Protein AF-A0AAJ6Z8R9-F1 (afdb_monomer_lite)

Structure (mmCIF, N/CA/C/O backbone):
data_AF-A0AAJ6Z8R9-F1
#
_entry.id   AF-A0AAJ6Z8R9-F1
#
loop_
_atom_site.group_PDB
_atom_site.id
_atom_site.type_symbol
_atom_site.label_atom_id
_atom_site.label_alt_id
_atom_site.label_comp_id
_atom_site.label_asym_id
_atom_site.label_entity_id
_atom_site.label_seq_id
_atom_site.pdbx_PDB_ins_code
_atom_site.Cartn_x
_atom_site.Cartn_y
_atom_site.Cartn_z
_atom_site.occupancy
_atom_site.B_iso_or_equiv
_atom_site.auth_seq_id
_atom_site.auth_comp_id
_atom_site.auth_asym_id
_atom_site.auth_atom_id
_atom_site.pdbx_PDB_model_num
ATOM 1 N N . MET A 1 1 ? -62.016 18.763 91.248 1.00 54.69 1 MET A N 1
ATOM 2 C CA . MET A 1 1 ? -61.556 20.171 91.193 1.00 54.69 1 MET A CA 1
ATOM 3 C C . MET A 1 1 ? -60.030 20.316 91.169 1.00 54.69 1 MET A C 1
ATOM 5 O O . MET A 1 1 ? -59.493 20.450 90.083 1.00 54.69 1 MET A O 1
ATOM 9 N N . LEU A 1 2 ? -59.286 20.245 92.288 1.00 53.84 2 LEU A N 1
ATOM 10 C CA . LEU A 1 2 ? -57.820 20.486 92.262 1.00 53.84 2 LEU A CA 1
ATOM 11 C C . LEU A 1 2 ? -57.003 19.414 91.506 1.00 53.84 2 LEU A C 1
ATOM 13 O O . LEU A 1 2 ? -56.035 19.752 90.832 1.00 53.84 2 LEU A O 1
ATOM 17 N N . LYS A 1 3 ? -57.399 18.133 91.576 1.00 57.66 3 LYS A N 1
ATOM 18 C CA . LYS A 1 3 ? -56.733 17.039 90.836 1.00 57.66 3 LYS A CA 1
ATOM 19 C C . LYS A 1 3 ? -56.992 17.080 89.324 1.00 57.66 3 LYS A C 1
ATOM 21 O O . LYS A 1 3 ? -56.084 16.783 88.558 1.00 57.66 3 LYS A O 1
ATOM 26 N N . GLU A 1 4 ? -58.192 17.475 88.904 1.00 59.22 4 GLU A N 1
ATOM 27 C CA . GLU A 1 4 ? -58.553 17.613 87.482 1.00 59.22 4 GLU A CA 1
ATOM 28 C C . GLU A 1 4 ? -57.804 18.786 86.843 1.00 59.22 4 GLU A C 1
ATOM 30 O O . GLU A 1 4 ? -57.156 18.609 85.817 1.00 59.22 4 GLU A O 1
ATOM 35 N N . CYS A 1 5 ? -57.753 19.931 87.528 1.00 58.25 5 CYS A N 1
ATOM 36 C CA . CYS A 1 5 ? -57.004 21.105 87.079 1.00 58.25 5 CYS A CA 1
ATOM 37 C C . CYS A 1 5 ? -55.489 20.819 86.963 1.00 58.25 5 CYS A C 1
ATOM 39 O O . CYS A 1 5 ? -54.837 21.248 86.014 1.00 58.25 5 CYS A O 1
ATOM 41 N N . ALA A 1 6 ? -54.924 20.017 87.879 1.00 64.69 6 ALA A N 1
ATOM 42 C CA . ALA A 1 6 ? -53.536 19.555 87.781 1.00 64.69 6 ALA A CA 1
ATOM 43 C C . ALA A 1 6 ? -53.312 18.598 86.594 1.00 64.69 6 ALA A C 1
ATOM 45 O O . ALA A 1 6 ? -52.306 18.722 85.898 1.00 64.69 6 ALA A O 1
ATOM 46 N N . SER A 1 7 ? -54.251 17.677 86.335 1.00 68.94 7 SER A N 1
ATOM 47 C CA . SER A 1 7 ? -54.166 16.752 85.196 1.00 68.94 7 SER A CA 1
ATOM 48 C C . SER A 1 7 ? -54.288 17.459 83.838 1.00 68.94 7 SER A C 1
ATOM 50 O O . SER A 1 7 ? -53.564 17.135 82.895 1.00 68.94 7 SER A O 1
ATOM 52 N N . GLU A 1 8 ? -55.133 18.486 83.745 1.00 71.75 8 GLU A N 1
ATOM 53 C CA . GLU A 1 8 ? -55.278 19.325 82.553 1.00 71.75 8 GLU A CA 1
ATOM 54 C C . GLU A 1 8 ? -54.015 20.151 82.291 1.00 71.75 8 GLU A C 1
ATOM 56 O O . GLU A 1 8 ? -53.536 20.179 81.156 1.00 71.75 8 GLU A O 1
ATOM 61 N N . LEU A 1 9 ? -53.403 20.725 83.335 1.00 71.88 9 LEU A N 1
ATOM 62 C CA . LEU A 1 9 ? -52.111 21.409 83.217 1.00 71.88 9 LEU A CA 1
ATOM 63 C C . LEU A 1 9 ? -50.997 20.464 82.730 1.00 71.88 9 LEU A C 1
ATOM 65 O O . LEU A 1 9 ? -50.181 20.844 81.887 1.00 71.88 9 LEU A O 1
ATOM 69 N N . THR A 1 10 ? -50.956 19.222 83.230 1.00 77.50 10 THR A N 1
ATOM 70 C CA . THR A 1 10 ? -49.968 18.226 82.777 1.00 77.50 10 THR A CA 1
ATOM 71 C C . THR A 1 10 ? -50.189 17.802 81.326 1.00 77.50 10 THR A C 1
ATOM 73 O O . THR A 1 10 ? -49.216 17.654 80.586 1.00 77.50 10 THR A O 1
ATOM 76 N N . ASN A 1 11 ? -51.445 17.686 80.885 1.00 81.62 11 ASN A N 1
ATOM 77 C CA . ASN A 1 11 ? -51.779 17.354 79.500 1.00 81.62 11 ASN A CA 1
ATOM 78 C C . ASN A 1 11 ? -51.424 18.500 78.543 1.00 81.62 11 ASN A C 1
ATOM 80 O O . ASN A 1 11 ? -50.829 18.253 77.497 1.00 81.62 11 ASN A O 1
ATOM 84 N N . GLN A 1 12 ? -51.701 19.753 78.916 1.00 84.12 12 GLN A N 1
ATOM 85 C CA . GLN A 1 12 ? -51.306 20.929 78.131 1.00 84.12 12 GLN A CA 1
ATOM 86 C C . GLN A 1 12 ? -49.780 21.046 77.999 1.00 84.12 12 GLN A C 1
ATOM 88 O O . GLN A 1 12 ? -49.269 21.308 76.911 1.00 84.12 12 GLN A O 1
ATOM 93 N N . SER A 1 13 ? -49.036 20.776 79.076 1.00 85.19 13 SER A N 1
ATOM 94 C CA . SER A 1 13 ? -47.568 20.721 79.045 1.00 85.19 13 SER A CA 1
ATOM 95 C C . SER A 1 13 ? -47.047 19.611 78.122 1.00 85.19 13 SER A C 1
ATOM 97 O O . SER A 1 13 ? -46.125 19.832 77.336 1.00 85.19 13 SER A O 1
ATOM 99 N N . MET A 1 14 ? -47.664 18.425 78.159 1.00 88.88 14 MET A N 1
ATOM 100 C CA . MET A 1 14 ? -47.288 17.305 77.292 1.00 88.88 14 MET A CA 1
ATOM 101 C C . MET A 1 14 ? -47.572 17.596 75.812 1.00 88.88 14 MET A C 1
ATOM 103 O O . MET A 1 14 ? -46.725 17.307 74.967 1.00 88.88 14 MET A O 1
ATOM 107 N N . VAL A 1 15 ? -48.712 18.217 75.496 1.00 90.50 15 VAL A N 1
ATOM 108 C CA . VAL A 1 15 ? -49.035 18.679 74.136 1.00 90.50 15 VAL A CA 1
ATOM 109 C C . VAL A 1 15 ? -47.997 19.696 73.659 1.00 90.50 15 VAL A C 1
ATOM 111 O O . VAL A 1 15 ? -47.394 19.479 72.612 1.00 90.50 15 VAL A O 1
ATOM 114 N N . ALA A 1 16 ? -47.668 20.709 74.467 1.00 93.06 16 ALA A N 1
ATOM 115 C CA . ALA A 1 16 ? -46.647 21.699 74.119 1.00 93.06 16 ALA A CA 1
ATOM 116 C C . ALA A 1 16 ? -45.255 21.071 73.898 1.00 93.06 16 ALA A C 1
ATOM 118 O O . ALA A 1 16 ? -44.496 21.488 73.021 1.00 93.06 16 ALA A O 1
ATOM 119 N N . GLN A 1 17 ? -44.881 20.041 74.665 1.00 93.31 17 GLN A N 1
ATOM 120 C CA . GLN A 1 17 ? -43.630 19.308 74.440 1.00 93.31 17 GLN A CA 1
ATOM 121 C C . GLN A 1 17 ? -43.644 18.520 73.124 1.00 93.31 17 GLN A C 1
ATOM 123 O O . GLN A 1 17 ? -42.632 18.490 72.419 1.00 93.31 17 GLN A O 1
ATOM 128 N N . LEU A 1 18 ? -44.762 17.876 72.785 1.00 93.75 18 LEU A N 1
ATOM 129 C CA . LEU A 1 18 ? -44.913 17.146 71.526 1.00 93.75 18 LEU A CA 1
ATOM 130 C C . LEU A 1 18 ? -44.916 18.094 70.322 1.00 93.75 18 LEU A C 1
ATOM 132 O O . LEU A 1 18 ? -44.229 17.807 69.343 1.00 93.75 18 LEU A O 1
ATOM 136 N N . GLU A 1 19 ? -45.587 19.240 70.424 1.00 94.38 19 GLU A N 1
ATOM 137 C CA . GLU A 1 19 ? -45.564 20.308 69.419 1.00 94.38 19 GLU A CA 1
ATOM 138 C C . GLU A 1 19 ? -44.139 20.831 69.203 1.00 94.38 19 GLU A C 1
ATOM 140 O O . GLU A 1 19 ? -43.656 20.857 68.074 1.00 94.38 19 GLU A O 1
ATOM 145 N N . ASN A 1 20 ? -43.393 21.114 70.276 1.00 95.88 20 ASN A N 1
ATOM 146 C CA . ASN A 1 20 ? -41.990 21.532 70.174 1.00 95.88 20 ASN A CA 1
ATOM 147 C C . ASN A 1 20 ? -41.087 20.464 69.527 1.00 95.88 20 ASN A C 1
ATOM 149 O O . ASN A 1 20 ? -40.167 20.783 68.761 1.00 95.88 20 ASN A O 1
ATOM 153 N N . ARG A 1 21 ? -41.324 19.177 69.817 1.00 95.94 21 ARG A N 1
ATOM 154 C CA . ARG A 1 21 ? -40.594 18.065 69.181 1.00 95.94 21 ARG A CA 1
ATOM 155 C C . ARG A 1 21 ? -40.942 17.945 67.700 1.00 95.94 21 ARG A C 1
ATOM 157 O O . ARG A 1 21 ? -40.030 17.723 66.901 1.00 95.94 21 ARG A O 1
ATOM 164 N N . LEU A 1 22 ? -42.213 18.115 67.343 1.00 96.62 22 LEU A N 1
ATOM 165 C CA . LEU A 1 22 ? -42.684 18.116 65.962 1.00 96.62 22 LEU A CA 1
ATOM 166 C C . LEU A 1 22 ? -42.071 19.279 65.177 1.00 96.62 22 LEU A C 1
ATOM 168 O O . LEU A 1 22 ? -41.475 19.046 64.129 1.00 96.62 22 LEU A O 1
ATOM 172 N N . ASP A 1 23 ? -42.101 20.491 65.724 1.00 96.88 23 ASP A N 1
ATOM 173 C CA . ASP A 1 23 ? -41.486 21.677 65.122 1.00 96.88 23 ASP A CA 1
ATOM 174 C C . ASP A 1 23 ? -39.983 21.496 64.902 1.00 96.88 23 ASP A C 1
ATOM 176 O O . ASP A 1 23 ? -39.437 21.836 63.849 1.00 96.88 23 ASP A O 1
ATOM 180 N N . THR A 1 24 ? -39.291 20.914 65.882 1.00 96.81 24 THR A N 1
ATOM 181 C CA . THR A 1 24 ? -37.861 20.609 65.760 1.00 96.81 24 THR A CA 1
ATOM 182 C C . THR A 1 24 ? -37.605 19.577 64.659 1.00 96.81 24 THR A C 1
ATOM 184 O O . THR A 1 24 ? -36.649 19.717 63.892 1.00 96.81 24 THR A O 1
ATOM 187 N N . ALA A 1 25 ? -38.451 18.548 64.552 1.00 96.75 25 ALA A N 1
ATOM 188 C CA . ALA A 1 25 ? -38.361 17.546 63.494 1.00 96.75 25 ALA A CA 1
ATOM 189 C C . ALA A 1 25 ? -38.658 18.147 62.109 1.00 96.75 25 ALA A C 1
ATOM 191 O O . ALA A 1 25 ? -37.902 17.894 61.173 1.00 96.75 25 ALA A O 1
ATOM 192 N N . MET A 1 26 ? -39.676 19.005 61.989 1.00 97.00 26 MET A N 1
ATOM 193 C CA . MET A 1 26 ? -40.010 19.734 60.761 1.00 97.00 26 MET A CA 1
ATOM 194 C C . MET A 1 26 ? -38.874 20.653 60.317 1.00 97.00 26 MET A C 1
ATOM 196 O O . MET A 1 26 ? -38.498 20.634 59.148 1.00 97.00 26 MET A O 1
ATOM 200 N N . LYS A 1 27 ? -38.257 21.407 61.235 1.00 97.75 27 LYS A N 1
ATOM 201 C CA . LYS A 1 27 ? -37.093 22.254 60.920 1.00 97.75 27 LYS A CA 1
ATOM 202 C C . LYS A 1 27 ? -35.915 21.429 60.399 1.00 97.75 27 LYS A C 1
ATOM 204 O O . LYS A 1 27 ? -35.316 21.800 59.393 1.00 97.75 27 LYS A O 1
ATOM 209 N N . LYS A 1 28 ? -35.612 20.290 61.033 1.00 97.44 28 LYS A N 1
ATOM 210 C CA . LYS A 1 28 ? -34.555 19.368 60.576 1.00 97.44 28 LYS A CA 1
ATOM 211 C C . LYS A 1 28 ? -34.869 18.762 59.210 1.00 97.44 28 LYS A C 1
ATOM 213 O O . LYS A 1 28 ? -33.981 18.688 58.367 1.00 97.44 28 LYS A O 1
ATOM 218 N N . PHE A 1 29 ? -36.117 18.358 58.983 1.00 97.75 29 PHE A N 1
ATOM 219 C CA . PHE A 1 29 ? -36.562 17.833 57.696 1.00 97.75 29 PHE A CA 1
ATOM 220 C C . PHE A 1 29 ? -36.448 18.888 56.591 1.00 97.75 29 PHE A C 1
ATOM 222 O O . PHE A 1 29 ? -35.872 18.615 55.543 1.00 97.75 29 PHE A O 1
ATOM 229 N N . ASN A 1 30 ? -36.915 20.112 56.844 1.00 97.75 30 ASN A N 1
ATOM 230 C CA . ASN A 1 30 ? -36.831 21.214 55.889 1.00 97.75 30 ASN A CA 1
ATOM 231 C C . ASN A 1 30 ? -35.375 21.596 55.582 1.00 97.75 30 ASN A C 1
ATOM 233 O O . ASN A 1 30 ? -35.051 21.832 54.420 1.00 97.75 30 ASN A O 1
ATOM 237 N N . ALA A 1 31 ? -34.490 21.594 56.585 1.00 97.69 31 ALA A N 1
ATOM 238 C CA . ALA A 1 31 ? -33.055 21.797 56.383 1.00 97.69 31 ALA A CA 1
ATOM 239 C C . ALA A 1 31 ? -32.453 20.699 55.491 1.00 97.69 31 ALA A C 1
ATOM 241 O O . ALA A 1 31 ? -31.864 21.005 54.458 1.00 97.69 31 ALA A O 1
ATOM 242 N N . ALA A 1 32 ? -32.700 19.424 55.811 1.00 97.25 32 ALA A N 1
ATOM 243 C CA . ALA A 1 32 ? -32.232 18.301 54.999 1.00 97.25 32 ALA A CA 1
ATOM 244 C C . ALA A 1 32 ? -32.797 18.326 53.566 1.00 97.25 32 ALA A C 1
ATOM 246 O O . ALA A 1 32 ? -32.105 17.948 52.622 1.00 97.25 32 ALA A O 1
ATOM 247 N N . ASN A 1 33 ? -34.038 18.783 53.380 1.00 97.81 33 ASN A N 1
ATOM 248 C CA . ASN A 1 33 ? -34.650 18.916 52.060 1.00 97.81 33 ASN A CA 1
ATOM 249 C C . ASN A 1 33 ? -34.038 20.074 51.253 1.00 97.81 33 ASN A C 1
ATOM 251 O O . ASN A 1 33 ? -33.799 19.925 50.056 1.00 97.81 33 ASN A O 1
ATOM 255 N N . SER A 1 34 ? -33.727 21.200 51.904 1.00 98.12 34 SER A N 1
ATOM 256 C CA . SER A 1 34 ? -32.978 22.307 51.296 1.00 98.12 34 SER A CA 1
ATOM 257 C C . SER A 1 34 ? -31.577 21.856 50.869 1.00 98.12 34 SER A C 1
ATOM 259 O O . SER A 1 34 ? -31.166 22.090 49.731 1.00 98.12 34 SER A O 1
ATOM 261 N N . ASP A 1 35 ? -30.873 21.123 51.732 1.00 98.06 35 ASP A N 1
ATOM 262 C CA . ASP A 1 35 ? -29.567 20.547 51.407 1.00 98.06 35 ASP A CA 1
ATOM 263 C C . ASP A 1 35 ? -29.683 19.556 50.240 1.00 98.06 35 ASP A C 1
ATOM 265 O O . ASP A 1 35 ? -28.909 19.622 49.287 1.00 98.06 35 ASP A O 1
ATOM 269 N N . ASN A 1 36 ? -30.703 18.690 50.230 1.00 97.88 36 ASN A N 1
ATOM 270 C CA . ASN A 1 36 ? -30.943 17.771 49.115 1.00 97.88 36 ASN A CA 1
ATOM 271 C C . ASN A 1 36 ? -31.182 18.516 47.794 1.00 97.88 36 ASN A C 1
ATOM 273 O O . ASN A 1 36 ? -30.641 18.122 46.761 1.00 97.88 36 ASN A O 1
ATOM 277 N N . TYR A 1 37 ? -31.954 19.604 47.826 1.00 98.25 37 TYR A N 1
ATOM 278 C CA . TYR A 1 37 ? -32.198 20.444 46.659 1.00 98.25 37 TYR A CA 1
ATOM 279 C C . TYR A 1 37 ? -30.899 21.062 46.122 1.00 98.25 37 TYR A C 1
ATOM 281 O O . TYR A 1 37 ? -30.628 20.971 44.924 1.00 98.25 37 TYR A O 1
ATOM 289 N N . THR A 1 38 ? -30.053 21.617 46.995 1.00 98.25 38 THR A N 1
ATOM 290 C CA . THR A 1 38 ? -28.759 22.184 46.571 1.00 98.25 38 THR A CA 1
ATOM 291 C C . THR A 1 38 ? -27.826 21.129 45.976 1.00 98.25 38 THR A C 1
ATOM 293 O O . THR A 1 38 ? -27.222 21.377 44.933 1.00 98.25 38 THR A O 1
ATOM 296 N N . MET A 1 39 ? -27.767 19.927 46.560 1.00 98.12 39 MET A N 1
ATOM 297 C CA . MET A 1 39 ? -26.972 18.815 46.027 1.00 98.12 39 MET A CA 1
ATOM 298 C C . MET A 1 39 ? -27.458 18.376 44.642 1.00 98.12 39 MET A C 1
ATOM 300 O O . MET A 1 39 ? -26.640 18.143 43.755 1.00 98.12 39 MET A O 1
ATOM 304 N N . ARG A 1 40 ? -28.778 18.312 44.412 1.00 98.38 40 ARG A N 1
ATOM 305 C CA . ARG A 1 40 ? -29.335 18.025 43.076 1.00 98.38 40 ARG A CA 1
ATOM 306 C C . ARG A 1 40 ? -28.910 19.074 42.055 1.00 98.38 40 ARG A C 1
ATOM 308 O O . ARG A 1 40 ? -28.483 18.722 40.962 1.00 98.38 40 ARG A O 1
ATOM 315 N N . LEU A 1 41 ? -28.953 20.346 42.437 1.00 98.38 41 LEU A N 1
ATOM 316 C CA . LEU A 1 41 ? -28.565 21.446 41.559 1.00 98.38 41 LEU A CA 1
ATOM 317 C C . LEU A 1 41 ? -27.067 21.393 41.214 1.00 98.38 41 LEU A C 1
ATOM 319 O O . LEU A 1 41 ? -26.685 21.609 40.067 1.00 98.38 41 LEU A O 1
ATOM 323 N N . GLN A 1 42 ? -26.219 21.031 42.181 1.00 98.38 42 GLN A N 1
ATOM 324 C CA . GLN A 1 42 ? -24.793 20.792 41.944 1.00 98.38 42 GLN A CA 1
ATOM 325 C C . GLN A 1 42 ? -24.557 19.604 41.006 1.00 98.38 42 GLN A C 1
ATOM 327 O O . GLN A 1 42 ? -23.734 19.707 40.097 1.00 98.38 42 GLN A O 1
ATOM 332 N N . ILE A 1 43 ? -25.287 18.498 41.186 1.00 98.38 43 ILE A N 1
ATOM 333 C CA . ILE A 1 43 ? -25.224 17.342 40.280 1.00 98.38 43 ILE A CA 1
ATOM 334 C C . ILE A 1 43 ? -25.585 17.773 38.855 1.00 98.38 43 ILE A C 1
ATOM 336 O O . ILE A 1 43 ? -24.840 17.465 37.925 1.00 98.38 43 ILE A O 1
ATOM 340 N N . ASP A 1 44 ? -26.663 18.536 38.678 1.00 98.38 44 ASP A N 1
ATOM 341 C CA . ASP A 1 44 ? -27.086 19.018 37.361 1.00 98.38 44 ASP A CA 1
ATOM 342 C C . ASP A 1 44 ? -26.037 19.933 36.712 1.00 98.38 44 ASP A C 1
ATOM 344 O O . ASP A 1 44 ? -25.748 19.790 35.519 1.00 98.38 44 ASP A O 1
ATOM 348 N N . CYS A 1 45 ? -25.416 20.834 37.480 1.00 98.38 45 CYS A N 1
ATOM 349 C CA . CYS A 1 45 ? -24.304 21.659 37.001 1.00 98.38 45 CYS A CA 1
ATOM 350 C C . CYS A 1 45 ? -23.122 20.796 36.534 1.00 98.38 45 CYS A C 1
ATOM 352 O O . CYS A 1 45 ? -22.656 20.951 35.406 1.00 98.38 45 CYS A O 1
ATOM 354 N N . LEU A 1 46 ? -22.694 19.822 37.344 1.00 98.44 46 LEU A N 1
ATOM 355 C CA . LEU A 1 46 ? -21.587 18.924 36.999 1.00 98.44 46 LEU A CA 1
ATOM 356 C C . LEU A 1 46 ? -21.890 18.063 35.764 1.00 98.44 46 LEU A C 1
ATOM 358 O O . LEU A 1 46 ? -20.997 17.788 34.958 1.00 98.44 46 LEU A O 1
ATOM 362 N N . LEU A 1 47 ? -23.143 17.639 35.583 1.00 98.31 47 LEU A N 1
ATOM 363 C CA . LEU A 1 47 ? -23.566 16.896 34.395 1.00 98.31 47 LEU A CA 1
ATOM 364 C C . LEU A 1 47 ? -23.492 17.761 33.130 1.00 98.31 47 LEU A C 1
ATOM 366 O O . LEU A 1 47 ? -23.005 17.284 32.099 1.00 98.31 47 LEU A O 1
ATOM 370 N N . ARG A 1 48 ? -23.906 19.031 33.209 1.00 98.44 48 ARG A N 1
ATOM 371 C CA . ARG A 1 48 ? -23.781 19.993 32.100 1.00 98.44 48 ARG A CA 1
ATOM 372 C C . ARG A 1 48 ? -22.322 20.273 31.762 1.00 98.44 48 ARG A C 1
ATOM 374 O O . ARG A 1 48 ? -21.956 20.203 30.588 1.00 98.44 48 ARG A O 1
ATOM 381 N N . ASP A 1 49 ? -21.480 20.489 32.768 1.00 98.25 49 ASP A N 1
ATOM 382 C CA . ASP A 1 49 ? -20.045 20.694 32.571 1.00 98.25 49 ASP A CA 1
ATOM 383 C C . ASP A 1 49 ? -19.415 19.473 31.903 1.00 98.25 49 ASP A C 1
ATOM 385 O O . ASP A 1 49 ? -18.730 19.596 30.887 1.00 98.25 49 ASP A O 1
ATOM 389 N N . ARG A 1 50 ? -19.717 18.262 32.386 1.00 98.38 50 ARG A N 1
ATOM 390 C CA . ARG A 1 50 ? -19.251 17.017 31.762 1.00 98.38 50 ARG A CA 1
ATOM 391 C C . ARG A 1 50 ? -19.694 16.910 30.302 1.00 98.38 50 ARG A C 1
ATOM 393 O O . ARG A 1 50 ? -18.914 16.462 29.457 1.00 98.38 50 ARG A O 1
ATOM 400 N N . GLN A 1 51 ? -20.928 17.291 29.981 1.00 98.38 51 GLN A N 1
ATOM 401 C CA . GLN A 1 51 ? -21.422 17.293 28.604 1.00 98.38 51 GLN A CA 1
ATOM 402 C C . GLN A 1 51 ? -20.666 18.305 27.732 1.00 98.38 51 GLN A C 1
ATOM 404 O O . GLN A 1 51 ? -20.263 17.971 26.610 1.00 98.38 51 GLN A O 1
ATOM 409 N N . PHE A 1 52 ? -20.416 19.507 28.249 1.00 98.50 52 PHE A N 1
ATOM 410 C CA . PHE A 1 52 ? -19.618 20.529 27.577 1.00 98.50 52 PHE A CA 1
ATOM 411 C C . PHE A 1 52 ? -18.180 20.050 27.326 1.00 98.50 52 PHE A C 1
ATOM 413 O O . PHE A 1 52 ? -17.710 20.072 26.184 1.00 98.50 52 PHE A O 1
ATOM 420 N N . PHE A 1 53 ? -17.515 19.513 28.354 1.00 98.56 53 PHE A N 1
ATOM 421 C CA . PHE A 1 53 ? -16.170 18.947 28.252 1.00 98.56 53 PHE A CA 1
ATOM 422 C C . PHE A 1 53 ? -16.097 17.825 27.219 1.00 98.56 53 PHE A C 1
ATOM 424 O O . PHE A 1 53 ? -15.224 17.851 26.355 1.00 98.56 53 PHE A O 1
ATOM 431 N N . ASN A 1 54 ? -17.037 16.877 27.236 1.00 98.25 54 ASN A N 1
ATOM 432 C CA . ASN A 1 54 ? -17.079 15.799 26.245 1.00 98.25 54 ASN A CA 1
ATOM 433 C C . ASN A 1 54 ? -17.254 16.328 24.816 1.00 98.25 54 ASN A C 1
ATOM 435 O O . ASN A 1 54 ? -16.660 15.798 23.875 1.00 98.25 54 ASN A O 1
ATOM 439 N N . THR A 1 55 ? -18.051 17.380 24.639 1.00 98.44 55 THR A N 1
ATOM 440 C CA . THR A 1 55 ? -18.263 18.007 23.330 1.00 98.44 55 THR A CA 1
ATOM 441 C C . THR A 1 55 ? -16.981 18.668 22.826 1.00 98.44 55 THR A C 1
ATOM 443 O O . THR A 1 55 ? -16.580 18.446 21.679 1.00 98.44 55 THR A O 1
ATOM 446 N N . MET A 1 56 ? -16.290 19.419 23.689 1.00 98.31 56 MET A N 1
ATOM 447 C CA . MET A 1 56 ? -15.005 20.036 23.356 1.00 98.31 56 MET A CA 1
ATOM 448 C C . MET A 1 56 ? -13.920 18.996 23.099 1.00 98.31 56 MET A C 1
ATOM 450 O O . MET A 1 56 ? -13.218 19.090 22.095 1.00 98.31 56 MET A O 1
ATOM 454 N N . TRP A 1 57 ? -13.841 17.958 23.928 1.00 98.44 57 TRP A N 1
ATOM 455 C CA . TRP A 1 57 ? -12.915 16.845 23.746 1.00 98.44 57 TRP A CA 1
ATOM 456 C C . TRP A 1 57 ? -13.094 16.180 22.380 1.00 98.44 57 TRP A C 1
ATOM 458 O O . TRP A 1 57 ? -12.142 16.072 21.611 1.00 98.44 57 TRP A O 1
ATOM 468 N N . ARG A 1 58 ? -14.333 15.823 22.010 1.00 98.44 58 ARG A N 1
ATOM 469 C CA . ARG A 1 58 ? -14.640 15.257 20.684 1.00 98.44 58 ARG A CA 1
ATOM 470 C C . ARG A 1 58 ? -14.273 16.209 19.546 1.00 98.44 58 ARG A C 1
ATOM 472 O O . ARG A 1 58 ? -13.850 15.758 18.483 1.00 98.44 58 ARG A O 1
ATOM 479 N N . LYS A 1 59 ? -14.445 17.522 19.726 1.00 98.50 59 LYS A N 1
ATOM 480 C CA . LYS A 1 59 ? -14.039 18.524 18.728 1.00 98.50 59 LYS A CA 1
ATOM 481 C C . LYS A 1 59 ? -12.518 18.561 18.564 1.00 98.50 59 LYS A C 1
ATOM 483 O O . LYS A 1 59 ? -12.049 18.542 17.429 1.00 98.50 59 LYS A O 1
ATOM 488 N N . GLN A 1 60 ? -11.760 18.568 19.659 1.00 98.25 60 GLN A N 1
ATOM 489 C CA . GLN A 1 60 ? -10.297 18.565 19.586 1.00 98.25 60 GLN A CA 1
ATOM 490 C C . GLN A 1 60 ? -9.754 17.251 19.031 1.00 98.25 60 GLN A C 1
ATOM 492 O O . GLN A 1 60 ? -8.872 17.281 18.179 1.00 98.25 60 GLN A O 1
ATOM 497 N N . LEU A 1 61 ? -10.340 16.114 19.411 1.00 98.31 61 LEU A N 1
ATOM 498 C CA . LEU A 1 61 ? -9.974 14.816 18.852 1.00 98.31 61 LEU A CA 1
ATOM 499 C C . LEU A 1 61 ? -10.171 14.786 17.331 1.00 98.31 61 LEU A C 1
ATOM 501 O O . LEU A 1 61 ? -9.281 14.355 16.607 1.00 98.31 61 LEU A O 1
ATOM 505 N N . ARG A 1 62 ? -11.294 15.316 16.824 1.00 98.50 62 ARG A N 1
ATOM 506 C CA . ARG A 1 62 ? -11.525 15.433 15.374 1.00 98.50 62 ARG A CA 1
ATOM 507 C C . ARG A 1 62 ? -10.483 16.312 14.681 1.00 98.50 62 ARG A C 1
ATOM 509 O O . ARG A 1 62 ? -9.994 15.929 13.625 1.00 98.50 62 ARG A O 1
ATOM 516 N N . ARG A 1 63 ? -10.115 17.455 15.271 1.00 98.38 63 ARG A N 1
ATOM 517 C CA . ARG A 1 63 ? -9.065 18.334 14.718 1.00 98.38 63 ARG A CA 1
ATOM 518 C C . ARG A 1 63 ? -7.704 17.645 14.686 1.00 98.38 63 ARG A C 1
ATOM 520 O O . ARG A 1 63 ? -7.003 17.760 13.690 1.00 98.38 63 ARG A O 1
ATOM 527 N N . LEU A 1 64 ? -7.359 16.909 15.741 1.00 98.38 64 LEU A N 1
ATOM 528 C CA . LEU A 1 64 ? -6.118 16.142 15.804 1.00 98.38 64 LEU A CA 1
ATOM 529 C C . LEU A 1 64 ? -6.076 15.061 14.717 1.00 98.38 64 LEU A C 1
ATOM 531 O O . LEU A 1 64 ? -5.080 14.941 14.011 1.00 98.38 64 LEU A O 1
ATOM 535 N N . MET A 1 65 ? -7.168 14.313 14.547 1.00 98.19 65 MET A N 1
ATOM 536 C CA . MET A 1 65 ? -7.265 13.281 13.512 1.00 98.19 65 MET A CA 1
ATOM 537 C C . MET A 1 65 ? -7.184 13.871 12.099 1.00 98.19 65 MET A C 1
ATOM 539 O O . MET A 1 65 ? -6.482 13.316 11.260 1.00 98.19 65 MET A O 1
ATOM 543 N N . ALA A 1 66 ? -7.833 15.013 11.849 1.00 98.19 66 ALA A N 1
ATOM 544 C CA . ALA A 1 66 ? -7.731 15.718 10.571 1.00 98.19 66 ALA A CA 1
ATOM 545 C C . ALA A 1 66 ? -6.298 16.205 10.290 1.00 98.19 66 ALA A C 1
ATOM 547 O O . ALA A 1 66 ? -5.787 15.995 9.196 1.00 98.19 66 ALA A O 1
ATOM 548 N N . GLY A 1 67 ? -5.621 16.785 11.289 1.00 98.31 67 GLY A N 1
ATOM 549 C CA . GLY A 1 67 ? -4.221 17.201 11.155 1.00 98.31 67 GLY A CA 1
ATOM 550 C C . GLY A 1 67 ? -3.273 16.024 10.906 1.00 98.31 67 GLY A C 1
ATOM 551 O O . GLY A 1 67 ? -2.368 16.127 10.087 1.00 98.31 67 GLY A O 1
ATOM 552 N N . LYS A 1 68 ? -3.512 14.872 11.550 1.00 98.31 68 LYS A N 1
ATOM 553 C CA . LYS A 1 68 ? -2.754 13.642 11.279 1.00 98.31 68 LYS A CA 1
ATOM 554 C C . LYS A 1 68 ? -2.954 13.156 9.841 1.00 98.31 68 LYS A C 1
ATOM 556 O O . LYS A 1 68 ? -1.982 12.754 9.217 1.00 98.31 68 LYS A O 1
ATOM 561 N N . ALA A 1 69 ? -4.185 13.190 9.328 1.00 98.19 69 ALA A N 1
ATOM 562 C CA . ALA A 1 69 ? -4.472 12.796 7.950 1.00 98.19 69 ALA A CA 1
ATOM 563 C C . ALA A 1 69 ? -3.741 13.698 6.942 1.00 98.19 69 ALA A C 1
ATOM 565 O O . ALA A 1 69 ? -3.068 13.188 6.057 1.00 98.19 69 ALA A O 1
ATOM 566 N N . GLN A 1 70 ? -3.779 15.019 7.146 1.00 98.31 70 GLN A N 1
ATOM 567 C CA . GLN A 1 70 ? -3.040 15.979 6.315 1.00 98.31 70 GLN A CA 1
ATOM 568 C C . GLN A 1 70 ? -1.525 15.755 6.372 1.00 98.31 70 GLN A C 1
ATOM 570 O O . GLN A 1 70 ? -0.843 15.856 5.359 1.00 98.31 70 GLN A O 1
ATOM 575 N N . LEU A 1 71 ? -0.984 15.440 7.552 1.00 98.12 71 LEU A N 1
ATOM 576 C CA . LEU A 1 71 ? 0.439 15.146 7.698 1.00 98.12 71 LEU A CA 1
ATOM 577 C C . LEU A 1 71 ? 0.840 13.872 6.944 1.00 98.12 71 LEU A C 1
ATOM 579 O O . LEU A 1 71 ? 1.897 13.856 6.324 1.00 98.12 71 LEU A O 1
ATOM 583 N N . LEU A 1 72 ? 0.007 12.828 6.972 1.00 98.31 72 LEU A N 1
ATOM 584 C CA . LEU A 1 72 ? 0.247 11.608 6.195 1.00 98.31 72 LEU A CA 1
ATOM 585 C C . LEU A 1 72 ? 0.206 11.885 4.689 1.00 98.31 72 LEU A C 1
ATOM 587 O O . LEU A 1 72 ? 1.126 11.486 3.986 1.00 98.31 72 LEU A O 1
ATOM 591 N N . GLU A 1 73 ? -0.785 12.641 4.222 1.00 98.44 73 GLU A N 1
ATOM 592 C CA . GLU A 1 73 ? -0.896 13.036 2.815 1.00 98.44 73 GLU A CA 1
ATOM 593 C C . GLU A 1 73 ? 0.334 13.835 2.344 1.00 98.44 73 GLU A C 1
ATOM 595 O O . GLU A 1 73 ? 0.890 13.563 1.283 1.00 98.44 73 GLU A O 1
ATOM 600 N N . LEU A 1 74 ? 0.824 14.781 3.154 1.00 98.56 74 LEU A N 1
ATOM 601 C CA . LEU A 1 74 ? 2.045 15.533 2.844 1.00 98.56 74 LEU A CA 1
ATOM 602 C C . LEU A 1 74 ? 3.288 14.639 2.784 1.00 98.56 74 LEU A C 1
ATOM 604 O O . LEU A 1 74 ? 4.171 14.872 1.960 1.00 98.56 74 LEU A O 1
ATOM 608 N N . VAL A 1 75 ? 3.375 13.629 3.652 1.00 98.12 75 VAL A N 1
ATOM 609 C CA . VAL A 1 75 ? 4.477 12.660 3.628 1.00 98.12 75 VAL A CA 1
ATOM 610 C C . VAL A 1 75 ? 4.412 11.807 2.363 1.00 98.12 75 VAL A C 1
ATOM 612 O O . VAL A 1 75 ? 5.435 11.641 1.707 1.00 98.12 75 VAL A O 1
ATOM 615 N N . GLU A 1 76 ? 3.232 11.324 1.976 1.00 98.25 76 GLU A N 1
ATOM 616 C CA . GLU A 1 76 ? 3.036 10.572 0.730 1.00 98.25 76 GLU A CA 1
ATOM 617 C C . GLU A 1 76 ? 3.423 11.410 -0.498 1.00 98.25 76 GLU A C 1
ATOM 619 O O . GLU A 1 76 ? 4.175 10.946 -1.355 1.00 98.25 76 GLU A O 1
ATOM 624 N N . GLN A 1 77 ? 3.003 12.678 -0.545 1.00 98.38 77 GLN A N 1
ATOM 625 C CA . GLN A 1 77 ? 3.400 13.611 -1.605 1.00 98.38 77 GLN A CA 1
ATOM 626 C C . GLN A 1 77 ? 4.918 13.846 -1.631 1.00 98.38 77 GLN A C 1
ATOM 628 O O . GLN A 1 77 ? 5.519 13.881 -2.706 1.00 98.38 77 GLN A O 1
ATOM 633 N N . ALA A 1 78 ? 5.553 13.994 -0.465 1.00 97.69 78 ALA A N 1
ATOM 634 C CA . ALA A 1 78 ? 6.998 14.182 -0.368 1.00 97.69 78 ALA A CA 1
ATOM 635 C C . ALA A 1 78 ? 7.775 12.944 -0.839 1.00 97.69 78 ALA A C 1
ATOM 637 O O . ALA A 1 78 ? 8.771 13.095 -1.547 1.00 97.69 78 ALA A O 1
ATOM 638 N N . ILE A 1 79 ? 7.310 11.739 -0.489 1.00 98.31 79 ILE A N 1
ATOM 639 C CA . ILE A 1 79 ? 7.892 10.473 -0.956 1.00 98.31 79 ILE A CA 1
ATOM 640 C C . ILE A 1 79 ? 7.774 10.381 -2.480 1.00 98.31 79 ILE A C 1
ATOM 642 O O . ILE A 1 79 ? 8.795 10.230 -3.148 1.00 98.31 79 ILE A O 1
ATOM 646 N N . GLY A 1 80 ? 6.581 10.596 -3.045 1.00 98.19 80 GLY A N 1
ATOM 647 C CA . GLY A 1 80 ? 6.385 10.542 -4.499 1.00 98.19 80 GLY A CA 1
ATOM 648 C C . GLY A 1 80 ? 7.224 11.575 -5.264 1.00 98.19 80 GLY A C 1
ATOM 649 O O . GLY A 1 80 ? 7.788 11.279 -6.318 1.00 98.19 80 GLY A O 1
ATOM 650 N N . ALA A 1 81 ? 7.387 12.787 -4.721 1.00 98.25 81 ALA A N 1
ATOM 651 C CA . ALA A 1 81 ? 8.274 13.794 -5.307 1.00 98.25 81 ALA A CA 1
ATOM 652 C C . ALA A 1 81 ? 9.756 13.377 -5.252 1.00 98.25 81 ALA A C 1
ATOM 654 O O . ALA A 1 81 ? 10.521 13.666 -6.179 1.00 98.25 81 ALA A O 1
ATOM 655 N N . HIS A 1 82 ? 10.171 12.702 -4.177 1.00 98.31 82 HIS A N 1
ATOM 656 C CA . HIS A 1 82 ? 11.522 12.170 -4.033 1.00 98.31 82 HIS A CA 1
ATOM 657 C C . HIS A 1 82 ? 11.811 11.050 -5.035 1.00 98.31 82 HIS A C 1
ATOM 659 O O . HIS A 1 82 ? 12.840 11.117 -5.709 1.00 98.31 82 HIS A O 1
ATOM 665 N N . GLU A 1 83 ? 10.899 10.092 -5.184 1.00 98.38 83 GLU A N 1
ATOM 666 C CA . GLU A 1 83 ? 11.009 8.993 -6.151 1.00 98.38 83 GLU A CA 1
ATOM 667 C C . GLU A 1 83 ? 11.117 9.532 -7.586 1.00 98.38 83 GLU A C 1
ATOM 669 O O . GLU A 1 83 ? 12.067 9.219 -8.305 1.00 98.38 83 GLU A O 1
ATOM 674 N N . LEU A 1 84 ? 10.242 10.469 -7.975 1.00 98.31 84 LEU A N 1
ATOM 675 C CA . LEU A 1 84 ? 10.283 11.094 -9.302 1.00 98.31 84 LEU A CA 1
ATOM 676 C C . LEU A 1 84 ? 11.609 11.827 -9.571 1.00 98.31 84 LEU A C 1
ATOM 678 O O . LEU A 1 84 ? 12.142 11.815 -10.692 1.00 98.31 84 LEU A O 1
ATOM 682 N N . ARG A 1 85 ? 12.155 12.498 -8.549 1.00 98.50 85 ARG A N 1
ATOM 683 C CA . ARG A 1 85 ? 13.462 13.157 -8.637 1.00 98.50 85 ARG A CA 1
ATOM 684 C C . ARG A 1 85 ? 14.569 12.127 -8.842 1.00 98.50 85 ARG A C 1
ATOM 686 O O . ARG A 1 85 ? 15.432 12.348 -9.688 1.00 98.50 85 ARG A O 1
ATOM 693 N N . GLU A 1 86 ? 14.551 11.027 -8.098 1.00 98.25 86 GLU A N 1
ATOM 694 C CA . GLU A 1 86 ? 15.545 9.954 -8.200 1.00 98.25 86 GLU A CA 1
ATOM 695 C C . GLU A 1 86 ? 15.528 9.289 -9.575 1.00 98.25 86 GLU A C 1
ATOM 697 O O . GLU A 1 86 ? 16.581 9.184 -10.207 1.00 98.25 86 GLU A O 1
ATOM 702 N N . GLU A 1 87 ? 14.349 8.971 -10.108 1.00 97.88 87 GLU A N 1
ATOM 703 C CA . GLU A 1 87 ? 14.192 8.460 -11.474 1.00 97.88 87 GLU A CA 1
ATOM 704 C C . GLU A 1 87 ? 14.735 9.436 -12.525 1.00 97.88 87 GLU A C 1
ATOM 706 O O . GLU A 1 87 ? 15.406 9.054 -13.488 1.00 97.88 87 GLU A O 1
ATOM 711 N N . SER A 1 88 ? 14.456 10.729 -12.358 1.00 97.50 88 SER A N 1
ATOM 712 C CA . SER A 1 88 ? 14.926 11.770 -13.275 1.00 97.50 88 SER A CA 1
ATOM 713 C C . SER A 1 88 ? 16.444 11.941 -13.209 1.00 97.50 88 SER A C 1
ATOM 715 O O . SER A 1 88 ? 17.097 12.060 -14.248 1.00 97.50 88 SER A O 1
ATOM 717 N N . CYS A 1 89 ? 17.026 11.884 -12.009 1.00 98.19 89 CYS A N 1
ATOM 718 C CA . CYS A 1 89 ? 18.471 11.860 -11.819 1.00 98.19 89 CYS A CA 1
ATOM 719 C C . CYS A 1 89 ? 19.098 10.618 -12.464 1.00 98.19 89 CYS A C 1
ATOM 721 O O . CYS A 1 89 ? 20.078 10.759 -13.193 1.00 98.19 89 CYS A O 1
ATOM 723 N N . ALA A 1 90 ? 18.526 9.429 -12.262 1.00 98.06 90 ALA A N 1
ATOM 724 C CA . ALA A 1 90 ? 19.009 8.186 -12.860 1.00 98.06 90 ALA A CA 1
ATOM 725 C C . ALA A 1 90 ? 18.993 8.249 -14.397 1.00 98.06 90 ALA A C 1
ATOM 727 O O . ALA A 1 90 ? 20.005 7.961 -15.038 1.00 98.06 90 ALA A O 1
ATOM 728 N N . ARG A 1 91 ? 17.891 8.728 -14.996 1.00 98.31 91 ARG A N 1
ATOM 729 C CA . ARG A 1 91 ? 17.791 8.957 -16.450 1.00 98.31 91 ARG A CA 1
ATOM 730 C C . ARG A 1 91 ? 18.858 9.926 -16.953 1.00 98.31 91 ARG A C 1
ATOM 732 O O . ARG A 1 91 ? 19.514 9.665 -17.959 1.00 98.31 91 ARG A O 1
ATOM 739 N N . LEU A 1 92 ? 19.064 11.033 -16.244 1.00 98.31 92 LEU A N 1
ATOM 740 C CA . LEU A 1 92 ? 20.069 12.029 -16.602 1.00 98.31 92 LEU A CA 1
ATOM 741 C C . LEU A 1 92 ? 21.497 11.472 -16.495 1.00 98.31 92 LEU A C 1
ATOM 743 O O . LEU A 1 92 ? 22.332 11.768 -17.351 1.00 98.31 92 LEU A O 1
ATOM 747 N N . HIS A 1 93 ? 21.782 10.644 -15.488 1.00 98.19 93 HIS A N 1
ATOM 748 C CA . HIS A 1 93 ? 23.060 9.943 -15.368 1.00 98.19 93 HIS A CA 1
ATOM 749 C C . HIS A 1 93 ? 23.290 8.970 -16.530 1.00 98.19 93 HIS A C 1
ATOM 751 O O . HIS A 1 93 ? 24.340 9.046 -17.167 1.00 98.19 93 HIS A O 1
ATOM 757 N N . ALA A 1 94 ? 22.296 8.151 -16.879 1.00 97.94 94 ALA A N 1
ATOM 758 C CA . ALA A 1 94 ? 22.384 7.235 -18.016 1.00 97.94 94 ALA A CA 1
ATOM 759 C C . ALA A 1 94 ? 22.648 7.977 -19.340 1.00 97.94 94 ALA A C 1
ATOM 761 O O . ALA A 1 94 ? 23.534 7.592 -20.102 1.00 97.94 94 ALA A O 1
ATOM 762 N N . LEU A 1 95 ? 21.948 9.090 -19.590 1.00 98.31 95 LEU A N 1
ATOM 763 C CA . LEU A 1 95 ? 22.173 9.919 -20.780 1.00 98.31 95 LEU A CA 1
ATOM 764 C C . LEU A 1 95 ? 23.584 10.522 -20.813 1.00 98.31 95 LEU A C 1
ATOM 766 O O . LEU A 1 95 ? 24.224 10.542 -21.865 1.00 98.31 95 LEU A O 1
ATOM 770 N N . ARG A 1 96 ? 24.100 10.988 -19.668 1.00 98.44 96 ARG A N 1
ATOM 771 C CA . ARG A 1 96 ? 25.478 11.496 -19.569 1.00 98.44 96 ARG A CA 1
ATOM 772 C C . ARG A 1 96 ? 26.507 10.412 -19.875 1.00 98.44 96 ARG A C 1
ATOM 774 O O . ARG A 1 96 ? 27.469 10.679 -20.594 1.00 98.44 96 ARG A O 1
ATOM 781 N N . GLU A 1 97 ? 26.315 9.204 -19.357 1.00 98.19 97 GLU A N 1
ATOM 782 C CA . GLU A 1 97 ? 27.203 8.073 -19.629 1.00 98.19 97 GLU A CA 1
ATOM 783 C C . GLU A 1 97 ? 27.165 7.660 -21.099 1.00 98.19 97 GLU A C 1
ATOM 785 O O . GLU A 1 97 ? 28.220 7.490 -21.711 1.00 98.19 97 GLU A O 1
ATOM 790 N N . GLN A 1 98 ? 25.973 7.571 -21.692 1.00 98.38 98 GLN A N 1
ATOM 791 C CA . GLN A 1 98 ? 25.809 7.288 -23.117 1.00 98.38 98 GLN A CA 1
ATOM 792 C C . GLN A 1 98 ? 26.500 8.347 -23.981 1.00 98.38 98 GLN A C 1
ATOM 794 O O . GLN A 1 98 ? 27.263 7.991 -24.879 1.00 98.38 98 GLN A O 1
ATOM 799 N N . ALA A 1 99 ? 26.317 9.635 -23.678 1.00 98.25 99 ALA A N 1
ATOM 800 C CA . ALA A 1 99 ? 26.985 10.721 -24.392 1.00 98.25 99 ALA A CA 1
ATOM 801 C C . ALA A 1 99 ? 28.517 10.627 -24.269 1.00 98.25 99 ALA A C 1
ATOM 803 O O . ALA A 1 99 ? 29.234 10.765 -25.261 1.00 98.25 99 ALA A O 1
ATOM 804 N N . ALA A 1 100 ? 29.039 10.320 -23.076 1.00 98.25 100 ALA A N 1
ATOM 805 C CA . ALA A 1 100 ? 30.472 10.123 -22.868 1.00 98.25 100 ALA A CA 1
ATOM 806 C C . ALA A 1 100 ? 31.015 8.911 -23.648 1.00 98.25 100 ALA A C 1
ATOM 808 O O . ALA A 1 100 ? 32.108 8.975 -24.216 1.00 98.25 100 ALA A O 1
ATOM 809 N N . GLN A 1 101 ? 30.263 7.809 -23.709 1.00 98.25 101 GLN A N 1
ATOM 810 C CA . GLN A 1 101 ? 30.622 6.629 -24.499 1.00 98.25 101 GLN A CA 1
ATOM 811 C C . GLN A 1 101 ? 30.609 6.927 -26.003 1.00 98.25 101 GLN A C 1
ATOM 813 O O . GLN A 1 101 ? 31.562 6.571 -26.695 1.00 98.25 101 GLN A O 1
ATOM 818 N N . GLN A 1 102 ? 29.571 7.600 -26.504 1.00 98.06 102 GLN A N 1
ATOM 819 C CA . GLN A 1 102 ? 29.472 8.021 -27.904 1.00 98.06 102 GLN A CA 1
ATOM 820 C C . GLN A 1 102 ? 30.625 8.950 -28.285 1.00 98.06 102 GLN A C 1
ATOM 822 O O . GLN A 1 102 ? 31.269 8.731 -29.305 1.00 98.06 102 GLN A O 1
ATOM 827 N N . TYR A 1 103 ? 30.959 9.918 -27.428 1.00 98.12 103 TYR A N 1
ATOM 828 C CA . TYR A 1 103 ? 32.102 10.799 -27.645 1.00 98.12 103 TYR A CA 1
ATOM 829 C C . TYR A 1 103 ? 33.419 10.017 -27.748 1.00 98.12 103 TYR A C 1
ATOM 831 O O . TYR A 1 103 ? 34.204 10.237 -28.668 1.00 98.12 103 TYR A O 1
ATOM 839 N N . ARG A 1 104 ? 33.649 9.045 -26.852 1.00 98.25 104 ARG A N 1
ATOM 840 C CA . ARG A 1 104 ? 34.835 8.172 -26.913 1.00 98.25 104 ARG A CA 1
ATOM 841 C C . ARG A 1 104 ? 34.886 7.366 -28.212 1.00 98.25 104 ARG A C 1
ATOM 843 O O . ARG A 1 104 ? 35.951 7.308 -28.821 1.00 98.25 104 ARG A O 1
ATOM 850 N N . LYS A 1 105 ? 33.763 6.775 -28.639 1.00 97.88 105 LYS A N 1
ATOM 851 C CA . LYS A 1 105 ? 33.660 6.032 -29.908 1.00 97.88 105 LYS A CA 1
ATOM 852 C C . LYS A 1 105 ? 33.980 6.932 -31.100 1.00 97.88 105 LYS A C 1
ATOM 854 O O . LYS A 1 105 ? 34.893 6.621 -31.855 1.00 97.88 105 LYS A O 1
ATOM 859 N N . HIS A 1 106 ? 33.350 8.102 -31.171 1.00 98.12 106 HIS A N 1
ATOM 860 C CA . HIS A 1 106 ? 33.603 9.094 -32.212 1.00 98.12 106 HIS A CA 1
ATOM 861 C C . HIS A 1 106 ? 35.081 9.521 -32.262 1.00 98.12 106 HIS A C 1
ATOM 863 O O . HIS A 1 106 ? 35.682 9.580 -33.330 1.00 98.12 106 HIS A O 1
ATOM 869 N N . CYS A 1 107 ? 35.727 9.761 -31.114 1.00 98.00 107 CYS A N 1
ATOM 870 C CA . CYS A 1 107 ? 37.160 10.069 -31.085 1.00 98.00 107 CYS A CA 1
ATOM 871 C C . CYS A 1 107 ? 38.036 8.927 -31.626 1.00 98.00 107 CYS A C 1
ATOM 873 O O . CYS A 1 107 ? 39.062 9.201 -32.247 1.00 98.00 107 CYS A O 1
ATOM 875 N N . LEU A 1 108 ? 37.679 7.665 -31.367 1.00 97.81 108 LEU A N 1
ATOM 876 C CA . LEU A 1 108 ? 38.406 6.511 -31.903 1.00 97.81 108 LEU A CA 1
ATOM 877 C C . LEU A 1 108 ? 38.210 6.383 -33.416 1.00 97.81 108 LEU A C 1
ATOM 879 O O . LEU A 1 108 ? 39.193 6.204 -34.129 1.00 97.81 108 LEU A O 1
ATOM 883 N N . GLU A 1 109 ? 36.979 6.548 -33.897 1.00 97.69 109 GLU A N 1
ATOM 884 C CA . GLU A 1 109 ? 36.642 6.538 -35.324 1.00 97.69 109 GLU A CA 1
ATOM 885 C C . GLU A 1 109 ? 37.405 7.631 -36.080 1.00 97.69 109 GLU A C 1
ATOM 887 O O . GLU A 1 109 ? 38.086 7.344 -37.061 1.00 97.69 109 GLU A O 1
ATOM 892 N N . VAL A 1 110 ? 37.397 8.870 -35.574 1.00 97.88 110 VAL A N 1
ATOM 893 C CA . VAL A 1 110 ? 38.147 9.985 -36.172 1.00 97.88 110 VAL A CA 1
ATOM 894 C C . VAL A 1 110 ? 39.648 9.695 -36.215 1.00 97.88 110 VAL A C 1
ATOM 896 O O . VAL A 1 110 ? 40.290 9.961 -37.229 1.00 97.88 110 VAL A O 1
ATOM 899 N N . ARG A 1 111 ? 40.225 9.128 -35.147 1.00 97.88 111 ARG A N 1
ATOM 900 C CA . ARG A 1 111 ? 41.652 8.756 -35.125 1.00 97.88 111 ARG A CA 1
ATOM 901 C C . ARG A 1 111 ? 41.979 7.677 -36.153 1.00 97.88 111 ARG A C 1
ATOM 903 O O . ARG A 1 111 ? 43.035 7.741 -36.776 1.00 97.88 111 ARG A O 1
ATOM 910 N N . GLU A 1 112 ? 41.107 6.692 -36.327 1.00 97.06 112 GLU A N 1
ATOM 911 C CA . GLU A 1 112 ? 41.319 5.626 -37.304 1.00 97.06 112 GLU A CA 1
ATOM 912 C C . GLU A 1 112 ? 41.203 6.150 -38.739 1.00 97.06 112 GLU A C 1
ATOM 914 O O . GLU A 1 112 ? 42.078 5.887 -39.563 1.00 97.06 112 GLU A O 1
ATOM 919 N N . LEU A 1 113 ? 40.210 7.000 -39.0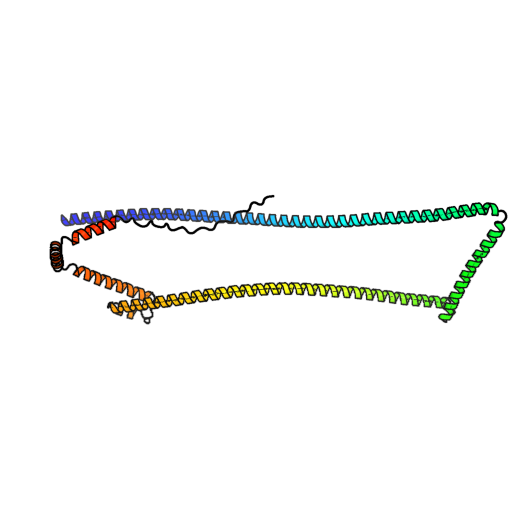13 1.00 97.12 113 LEU A N 1
ATOM 920 C CA . LEU A 1 113 ? 40.084 7.694 -40.297 1.00 97.12 113 LEU A CA 1
ATOM 921 C C . LEU A 1 113 ? 41.306 8.577 -40.592 1.00 97.12 113 LEU A C 1
ATOM 923 O O . LEU A 1 113 ? 41.804 8.585 -41.716 1.00 97.12 113 LEU A O 1
ATOM 927 N N . GLN A 1 114 ? 41.842 9.274 -39.586 1.00 96.75 114 GLN A N 1
ATOM 928 C CA . GLN A 1 114 ? 43.082 10.044 -39.726 1.00 96.75 114 GLN A CA 1
ATOM 929 C C . GLN A 1 114 ? 44.277 9.151 -40.078 1.00 96.75 114 GLN A C 1
ATOM 931 O O . GLN A 1 114 ? 45.040 9.492 -40.979 1.00 96.75 114 GLN A O 1
ATOM 936 N N . ARG A 1 115 ? 44.430 7.985 -39.435 1.00 97.25 115 ARG A N 1
ATOM 937 C CA . ARG A 1 115 ? 45.496 7.024 -39.774 1.00 97.25 115 ARG A CA 1
ATOM 938 C C . ARG A 1 115 ? 45.368 6.499 -41.200 1.00 97.25 115 ARG A C 1
ATOM 940 O O . ARG A 1 115 ? 46.376 6.413 -41.902 1.00 97.25 115 ARG A O 1
ATOM 947 N N . GLN A 1 116 ? 44.152 6.167 -41.630 1.00 96.69 116 GLN A N 1
ATOM 948 C CA . GLN A 1 116 ? 43.878 5.721 -42.997 1.00 96.69 116 GLN A CA 1
ATOM 949 C C . GLN A 1 116 ? 44.227 6.812 -44.015 1.00 96.69 116 GLN A C 1
ATOM 951 O O . GLN A 1 116 ? 44.907 6.530 -45.002 1.00 96.69 116 GLN A O 1
ATOM 956 N N . LEU A 1 117 ? 43.847 8.062 -43.734 1.00 96.44 117 LEU A N 1
ATOM 957 C CA . LEU A 1 117 ? 44.182 9.213 -44.569 1.00 96.44 117 LEU A CA 1
ATOM 958 C C . LEU A 1 117 ? 45.695 9.464 -44.623 1.00 96.44 117 LEU A C 1
ATOM 960 O O . LEU A 1 117 ? 46.259 9.676 -45.693 1.00 96.44 117 LEU A O 1
ATOM 964 N N . GLU A 1 118 ? 46.392 9.412 -43.488 1.00 96.62 118 GLU A N 1
ATOM 965 C CA . GLU A 1 118 ? 47.850 9.539 -43.472 1.00 96.62 118 GLU A CA 1
ATOM 966 C C . GLU A 1 118 ? 48.525 8.435 -44.286 1.00 96.62 118 GLU A C 1
ATOM 968 O O . GLU A 1 118 ? 49.497 8.698 -44.995 1.00 96.62 118 GLU A O 1
ATOM 973 N N . HIS A 1 119 ? 48.032 7.199 -44.183 1.00 96.31 119 HIS A N 1
ATOM 974 C CA . HIS A 1 119 ? 48.541 6.084 -44.967 1.00 96.31 119 HIS A CA 1
ATOM 975 C C . HIS A 1 119 ? 48.330 6.318 -46.468 1.00 96.31 119 HIS A C 1
ATOM 977 O O . HIS A 1 119 ? 49.282 6.169 -47.238 1.00 96.31 119 HIS A O 1
ATOM 983 N N . SER A 1 120 ? 47.135 6.753 -46.888 1.00 94.44 120 SER A N 1
ATOM 984 C CA . SER A 1 120 ? 46.851 7.051 -48.296 1.00 94.44 120 SER A CA 1
ATOM 985 C C . SER A 1 120 ? 47.692 8.214 -48.823 1.00 94.44 120 SER A C 1
ATOM 987 O O . SER A 1 120 ? 48.222 8.123 -49.926 1.00 94.44 120 SER A O 1
ATOM 989 N N . VAL A 1 121 ? 47.893 9.271 -48.028 1.00 95.00 121 VAL A N 1
ATOM 990 C CA . VAL A 1 121 ? 48.744 10.416 -48.394 1.00 95.00 121 VAL A CA 1
ATOM 991 C C . VAL A 1 121 ? 50.211 10.000 -48.508 1.00 95.00 121 VAL A C 1
ATOM 993 O O . VAL A 1 121 ? 50.873 10.349 -49.484 1.00 95.00 121 VAL A O 1
ATOM 996 N N . LYS A 1 122 ? 50.736 9.218 -47.555 1.00 93.75 122 LYS A N 1
ATOM 997 C CA . LYS A 1 122 ? 52.109 8.680 -47.619 1.00 93.75 122 LYS A CA 1
ATOM 998 C C . LYS A 1 122 ? 52.291 7.786 -48.847 1.00 93.75 122 LYS A C 1
ATOM 1000 O O . LYS A 1 122 ? 53.316 7.878 -49.522 1.00 93.75 122 LYS A O 1
ATOM 1005 N N . LEU A 1 123 ? 51.295 6.958 -49.169 1.00 91.62 123 LEU A N 1
ATOM 1006 C CA . LEU A 1 123 ? 51.294 6.126 -50.371 1.00 91.62 123 LEU A CA 1
ATOM 1007 C C . LEU A 1 123 ? 51.279 6.979 -51.646 1.00 91.62 123 LEU A C 1
ATOM 1009 O O . LEU A 1 123 ? 52.076 6.731 -52.549 1.00 91.62 123 LEU A O 1
ATOM 1013 N N . GLU A 1 124 ? 50.430 8.004 -51.719 1.00 89.44 124 GLU A N 1
ATOM 1014 C CA . GLU A 1 124 ? 50.381 8.930 -52.853 1.00 89.44 124 GLU A CA 1
ATOM 1015 C C . GLU A 1 124 ? 51.720 9.656 -53.036 1.00 89.44 124 GLU A C 1
ATOM 1017 O O . GLU A 1 124 ? 52.263 9.685 -54.138 1.00 89.44 124 GLU A O 1
ATOM 1022 N N . GLN A 1 125 ? 52.306 10.181 -51.958 1.00 87.75 125 GLN A N 1
ATOM 1023 C CA . GLN A 1 125 ? 53.618 10.831 -51.984 1.00 87.75 125 GLN A CA 1
ATOM 1024 C C . GLN A 1 125 ? 54.722 9.868 -52.429 1.00 87.75 125 GLN A C 1
ATOM 1026 O O . GLN A 1 125 ? 55.564 10.231 -53.256 1.00 87.75 125 GLN A O 1
ATOM 1031 N N . PHE A 1 126 ? 54.709 8.626 -51.941 1.00 85.81 126 PHE A N 1
ATOM 1032 C CA . PHE A 1 126 ? 55.635 7.584 -52.382 1.00 85.81 126 PHE A CA 1
ATOM 1033 C C . PHE A 1 126 ? 55.484 7.303 -53.882 1.00 85.81 126 PHE A C 1
ATOM 1035 O O . PHE A 1 126 ? 56.477 7.289 -54.614 1.00 85.81 126 PHE A O 1
ATOM 1042 N N . LEU A 1 127 ? 54.248 7.145 -54.364 1.00 81.88 127 LEU A N 1
ATOM 1043 C CA . LEU A 1 127 ? 53.948 6.932 -55.779 1.00 81.88 127 LEU A CA 1
ATOM 1044 C C . LEU A 1 127 ? 54.326 8.139 -56.638 1.00 81.88 127 LEU A C 1
ATOM 1046 O O . LEU A 1 127 ? 54.836 7.944 -57.735 1.00 81.88 127 LEU A O 1
ATOM 1050 N N . ARG A 1 128 ? 54.141 9.367 -56.151 1.00 81.69 128 ARG A N 1
ATOM 1051 C CA . ARG A 1 128 ? 54.528 10.603 -56.843 1.00 81.69 128 ARG A CA 1
ATOM 1052 C C . ARG A 1 128 ? 56.046 10.735 -56.939 1.00 81.69 128 ARG A C 1
ATOM 1054 O O . ARG A 1 128 ? 56.555 11.027 -58.012 1.00 81.69 128 ARG A O 1
ATOM 1061 N N . THR A 1 129 ? 56.773 10.418 -55.869 1.00 73.81 129 THR A N 1
ATOM 1062 C CA . THR A 1 129 ? 58.248 10.469 -55.814 1.00 73.81 129 THR A CA 1
ATOM 1063 C C . THR A 1 129 ? 58.901 9.349 -56.638 1.00 73.81 129 THR A C 1
ATOM 1065 O O . THR A 1 129 ? 59.930 9.549 -57.276 1.00 73.81 129 THR A O 1
ATOM 1068 N N . LYS A 1 130 ? 58.295 8.154 -56.684 1.00 68.69 130 LYS A N 1
ATOM 1069 C CA . LYS A 1 130 ? 58.697 7.076 -57.612 1.00 68.69 130 LYS A CA 1
ATOM 1070 C C . LYS A 1 130 ? 58.196 7.317 -59.041 1.00 68.69 130 LYS A C 1
ATOM 1072 O O . LYS A 1 130 ? 58.769 6.786 -59.992 1.00 68.69 130 LYS A O 1
ATOM 1077 N N . GLY A 1 131 ? 57.123 8.087 -59.187 1.00 57.47 131 GLY A N 1
ATOM 1078 C CA . GLY A 1 131 ? 56.468 8.442 -60.440 1.00 57.47 131 GLY A CA 1
ATOM 1079 C C . GLY A 1 131 ? 57.210 9.527 -61.210 1.00 57.47 131 GLY A C 1
ATOM 1080 O O . GLY A 1 131 ? 57.301 9.421 -62.426 1.00 57.47 131 GLY A O 1
ATOM 1081 N N . THR A 1 132 ? 57.832 10.496 -60.532 1.00 52.81 132 THR A N 1
ATOM 1082 C CA . THR A 1 132 ? 58.629 11.562 -61.164 1.00 52.81 132 THR A CA 1
ATOM 1083 C C . THR A 1 132 ? 59.841 11.033 -61.935 1.00 52.81 132 THR A C 1
ATOM 1085 O O . THR A 1 132 ? 60.127 11.528 -63.018 1.00 52.81 132 THR A O 1
ATOM 1088 N N . VAL A 1 133 ? 60.488 9.959 -61.466 1.00 48.66 133 VAL A N 1
ATOM 1089 C CA . VAL A 1 133 ? 61.573 9.259 -62.197 1.00 48.66 133 VAL A CA 1
ATOM 1090 C C . VAL A 1 133 ? 61.040 8.397 -63.356 1.00 48.66 133 VAL A C 1
ATOM 1092 O O . VAL A 1 133 ? 61.785 7.991 -64.242 1.00 48.66 133 VAL A O 1
ATOM 1095 N N . ARG A 1 134 ? 59.733 8.116 -63.385 1.00 47.44 134 ARG A N 1
ATOM 1096 C CA . ARG A 1 134 ? 59.072 7.288 -64.404 1.00 47.44 134 ARG A CA 1
ATOM 1097 C C . ARG A 1 134 ? 58.243 8.091 -65.404 1.00 47.44 134 ARG A C 1
ATOM 1099 O O . ARG A 1 134 ? 57.633 7.459 -66.254 1.00 47.44 134 ARG A O 1
ATOM 1106 N N . LEU A 1 135 ? 58.203 9.425 -65.336 1.00 48.75 135 LEU A N 1
ATOM 1107 C CA . LEU A 1 135 ? 57.376 10.249 -66.232 1.00 48.75 135 LEU A CA 1
ATOM 1108 C C . LEU A 1 135 ? 57.771 10.117 -67.714 1.00 48.75 135 LEU A C 1
ATOM 1110 O O . LEU A 1 135 ? 56.897 10.203 -68.561 1.00 48.75 135 LEU A O 1
ATOM 1114 N N . THR A 1 136 ? 59.019 9.768 -68.045 1.00 55.09 136 THR A N 1
ATOM 1115 C CA . THR A 1 136 ? 59.415 9.431 -69.431 1.00 55.09 136 THR A CA 1
ATOM 1116 C C . THR A 1 136 ? 58.947 8.039 -69.891 1.00 55.09 136 THR A C 1
ATOM 1118 O O . THR A 1 136 ? 59.045 7.715 -71.068 1.00 55.09 136 THR A O 1
ATOM 1121 N N . ALA A 1 137 ? 58.411 7.213 -68.984 1.00 54.00 137 ALA A N 1
ATOM 1122 C CA . ALA A 1 137 ? 57.922 5.851 -69.235 1.00 54.00 137 ALA A CA 1
ATOM 1123 C C . ALA A 1 137 ? 56.476 5.611 -68.728 1.00 54.00 137 ALA A C 1
ATOM 1125 O O . ALA A 1 137 ? 56.013 4.467 -68.686 1.00 54.00 137 ALA A O 1
ATOM 1126 N N . ALA A 1 138 ? 55.775 6.657 -68.271 1.00 55.19 138 ALA A N 1
ATOM 1127 C CA . ALA A 1 138 ? 54.459 6.572 -67.630 1.00 55.19 138 ALA A CA 1
ATOM 1128 C C . ALA A 1 138 ? 53.299 6.655 -68.630 1.00 55.19 138 ALA A C 1
ATOM 1130 O O . ALA A 1 138 ? 52.260 6.045 -68.374 1.00 55.19 138 ALA A O 1
ATOM 1131 N N . ASP A 1 139 ? 53.496 7.302 -69.779 1.00 55.34 139 ASP A N 1
ATOM 1132 C CA . ASP A 1 139 ? 52.458 7.416 -70.809 1.00 55.34 139 ASP A CA 1
ATOM 1133 C C . ASP A 1 139 ? 52.116 6.043 -71.416 1.00 55.34 139 ASP A C 1
ATOM 1135 O O . ASP A 1 139 ? 50.945 5.697 -71.543 1.00 55.34 139 ASP A O 1
ATOM 1139 N N . ALA A 1 140 ? 53.112 5.164 -71.589 1.00 58.25 140 ALA A N 1
ATOM 1140 C CA . ALA A 1 140 ? 52.902 3.777 -72.026 1.00 58.25 140 ALA A CA 1
ATOM 1141 C C . ALA A 1 140 ? 52.239 2.870 -70.958 1.00 58.25 140 ALA A C 1
ATOM 1143 O O . ALA A 1 140 ? 51.606 1.866 -71.277 1.00 58.25 140 ALA A O 1
ATOM 1144 N N . ARG A 1 141 ? 52.362 3.198 -69.661 1.00 58.03 141 ARG A N 1
ATOM 1145 C CA . ARG A 1 141 ? 51.771 2.409 -68.554 1.00 58.03 141 ARG A CA 1
ATOM 1146 C C . ARG A 1 141 ? 50.362 2.866 -68.179 1.00 58.03 141 ARG A C 1
ATOM 1148 O O . ARG A 1 141 ? 49.609 2.083 -67.599 1.00 58.03 141 ARG A O 1
ATOM 1155 N N . ALA A 1 142 ? 50.000 4.112 -68.478 1.00 62.06 142 ALA A N 1
ATOM 1156 C CA . ALA A 1 142 ? 48.643 4.615 -68.294 1.00 62.06 142 ALA A CA 1
ATOM 1157 C C . ALA A 1 142 ? 47.646 3.878 -69.206 1.00 62.06 142 ALA A C 1
ATOM 1159 O O . ALA A 1 142 ? 46.545 3.551 -68.760 1.00 62.06 142 ALA A O 1
ATOM 1160 N N . GLU A 1 143 ? 48.062 3.535 -70.428 1.00 58.94 143 GLU A N 1
ATOM 1161 C CA . GLU A 1 143 ? 47.281 2.729 -71.376 1.00 58.94 143 GLU A CA 1
ATOM 1162 C C . GLU A 1 143 ? 47.151 1.267 -70.921 1.00 58.94 143 GLU A C 1
ATOM 1164 O O . GLU A 1 143 ? 46.032 0.759 -70.834 1.00 58.94 143 GLU A O 1
ATOM 1169 N N . ALA A 1 144 ? 48.240 0.636 -70.465 1.00 61.06 144 ALA A N 1
ATOM 1170 C CA . ALA A 1 144 ? 48.201 -0.721 -69.900 1.00 61.06 144 ALA A CA 1
ATOM 1171 C C . ALA A 1 144 ? 47.316 -0.831 -68.636 1.00 61.06 144 ALA A C 1
ATOM 1173 O O . ALA A 1 144 ? 46.661 -1.842 -68.406 1.00 61.06 144 ALA A O 1
ATOM 1174 N N . ARG A 1 145 ? 47.226 0.225 -67.811 1.00 65.31 145 ARG A N 1
ATOM 1175 C CA . ARG A 1 145 ? 46.316 0.271 -66.645 1.00 65.31 145 ARG A CA 1
ATOM 1176 C C . ARG A 1 145 ? 44.850 0.476 -67.015 1.00 65.31 145 ARG A C 1
ATOM 1178 O O . ARG A 1 145 ? 43.981 0.177 -66.197 1.00 65.31 145 ARG A O 1
ATOM 1185 N N . ARG A 1 146 ? 44.553 1.059 -68.179 1.00 65.25 146 ARG A N 1
ATOM 1186 C CA . ARG A 1 146 ? 43.180 1.105 -68.707 1.00 65.25 146 ARG A CA 1
ATOM 1187 C C . ARG A 1 146 ? 42.788 -0.270 -69.244 1.00 65.25 146 ARG A C 1
ATOM 1189 O O . ARG A 1 146 ? 41.707 -0.738 -68.915 1.00 65.25 146 ARG A O 1
ATOM 1196 N N . GLN A 1 147 ? 43.704 -0.942 -69.944 1.00 63.66 147 GLN A N 1
ATOM 1197 C CA . GLN A 1 147 ? 43.519 -2.316 -70.422 1.00 63.66 147 GLN A CA 1
ATOM 1198 C C . GLN A 1 147 ? 43.322 -3.300 -69.261 1.00 63.66 147 GLN A C 1
ATOM 1200 O O . GLN A 1 147 ? 42.325 -4.003 -69.244 1.00 63.66 147 GLN A O 1
ATOM 1205 N N . HIS A 1 148 ? 44.152 -3.253 -68.215 1.00 70.00 148 HIS A N 1
ATOM 1206 C CA . HIS A 1 148 ? 43.999 -4.150 -67.063 1.00 70.00 148 HIS A CA 1
ATOM 1207 C C . HIS A 1 148 ? 42.703 -3.926 -66.261 1.00 70.00 148 HIS A C 1
ATOM 1209 O O . HIS A 1 148 ? 42.107 -4.868 -65.748 1.00 70.00 148 HIS A O 1
ATOM 1215 N N . ARG A 1 149 ? 42.226 -2.678 -66.162 1.00 72.88 149 ARG A N 1
ATOM 1216 C CA . ARG A 1 149 ? 40.906 -2.393 -65.571 1.00 72.88 149 ARG A CA 1
ATOM 1217 C C . ARG A 1 149 ? 39.780 -2.955 -66.431 1.00 72.88 149 ARG A C 1
ATOM 1219 O O . ARG A 1 149 ? 38.902 -3.619 -65.896 1.00 72.88 149 ARG A O 1
ATOM 1226 N N . SER A 1 150 ? 39.879 -2.785 -67.747 1.00 69.88 150 SER A N 1
ATOM 1227 C CA . SER A 1 150 ? 38.952 -3.398 -68.697 1.00 69.88 150 SER A CA 1
ATOM 1228 C C . SER A 1 150 ? 38.990 -4.932 -68.643 1.00 69.88 150 SER A C 1
ATOM 1230 O O . SER A 1 150 ? 37.954 -5.558 -68.818 1.00 69.88 150 SER A O 1
ATOM 1232 N N . GLU A 1 151 ? 40.145 -5.548 -68.380 1.00 74.06 151 GLU A N 1
ATOM 1233 C CA . GLU A 1 151 ? 40.291 -7.002 -68.208 1.00 74.06 151 GLU A CA 1
ATOM 1234 C C . GLU A 1 151 ? 39.663 -7.498 -66.902 1.00 74.06 151 GLU A C 1
ATOM 1236 O O . GLU A 1 151 ? 39.010 -8.536 -66.898 1.00 74.06 151 GLU A O 1
ATOM 1241 N N . LEU A 1 152 ? 39.820 -6.764 -65.795 1.00 76.69 152 LEU A N 1
ATOM 1242 C CA . LEU A 1 152 ? 39.173 -7.092 -64.519 1.00 76.69 152 LEU A CA 1
ATOM 1243 C C . LEU A 1 152 ? 37.652 -6.935 -64.603 1.00 76.69 152 LEU A C 1
ATOM 1245 O O . LEU A 1 152 ? 36.918 -7.781 -64.096 1.00 76.69 152 LEU A O 1
ATOM 1249 N N . GLU A 1 153 ? 37.179 -5.888 -65.276 1.00 76.81 153 GLU A N 1
ATOM 1250 C CA . GLU A 1 153 ? 35.759 -5.684 -65.570 1.00 76.81 153 GLU A CA 1
ATOM 1251 C C . GLU A 1 153 ? 35.227 -6.789 -66.490 1.00 76.81 153 GLU A C 1
ATOM 1253 O O . GLU A 1 153 ? 34.167 -7.348 -66.217 1.00 76.81 153 GLU A O 1
ATOM 1258 N N . ALA A 1 154 ? 35.990 -7.188 -67.514 1.00 78.31 154 ALA A N 1
ATOM 1259 C CA . ALA A 1 154 ? 35.649 -8.320 -68.374 1.00 78.31 154 ALA A CA 1
ATOM 1260 C C . ALA A 1 154 ? 35.644 -9.652 -67.606 1.00 78.31 154 ALA A C 1
ATOM 1262 O O . ALA A 1 154 ? 34.777 -10.489 -67.834 1.00 78.31 154 ALA A O 1
ATOM 1263 N N . HIS A 1 155 ? 36.562 -9.853 -66.659 1.00 79.31 155 HIS A N 1
ATOM 1264 C CA . HIS A 1 155 ? 36.594 -11.047 -65.818 1.00 79.31 155 HIS A CA 1
ATOM 1265 C C . HIS A 1 155 ? 35.415 -11.083 -64.837 1.00 79.31 155 HIS A C 1
ATOM 1267 O O . HIS A 1 155 ? 34.808 -12.135 -64.642 1.00 79.31 155 HIS A O 1
ATOM 1273 N N . ALA A 1 156 ? 35.063 -9.954 -64.220 1.00 83.38 156 ALA A N 1
ATOM 1274 C CA . ALA A 1 156 ? 33.874 -9.853 -63.377 1.00 83.38 156 ALA A CA 1
ATOM 1275 C C . ALA A 1 156 ? 32.602 -10.101 -64.199 1.00 83.38 156 ALA A C 1
ATOM 1277 O O . ALA A 1 156 ? 31.741 -10.871 -63.782 1.00 83.38 156 ALA A O 1
ATOM 1278 N N . TYR A 1 157 ? 32.524 -9.531 -65.402 1.00 83.38 157 TYR A N 1
ATOM 1279 C CA . TYR A 1 157 ? 31.429 -9.757 -66.338 1.00 83.38 157 TYR A CA 1
ATOM 1280 C C . TYR A 1 157 ? 31.305 -11.233 -66.736 1.00 83.38 157 TYR A C 1
ATOM 1282 O O . TYR A 1 157 ? 30.225 -11.806 -66.620 1.00 83.38 157 TYR A O 1
ATOM 1290 N N . ASN A 1 158 ? 32.413 -11.880 -67.104 1.00 85.88 158 ASN A N 1
ATOM 1291 C CA . ASN A 1 158 ? 32.436 -13.307 -67.425 1.00 85.88 158 ASN A CA 1
ATOM 1292 C C . ASN A 1 158 ? 32.052 -14.173 -66.216 1.00 85.88 158 ASN A C 1
ATOM 1294 O O . ASN A 1 158 ? 31.310 -15.136 -66.369 1.00 85.88 158 ASN A O 1
ATOM 1298 N N . ASN A 1 159 ? 32.475 -13.811 -65.002 1.00 88.12 159 ASN A N 1
ATOM 1299 C CA . ASN A 1 159 ? 32.034 -14.496 -63.785 1.00 88.12 159 ASN A CA 1
ATOM 1300 C C . ASN A 1 159 ? 30.524 -14.350 -63.559 1.00 88.12 159 ASN A C 1
ATOM 1302 O O . ASN A 1 159 ? 29.863 -15.329 -63.223 1.00 88.12 159 ASN A O 1
ATOM 1306 N N . HIS A 1 160 ? 29.965 -13.152 -63.750 1.00 86.56 160 HIS A N 1
ATOM 1307 C CA . HIS A 1 160 ? 28.524 -12.934 -63.639 1.00 86.56 160 HIS A CA 1
ATOM 1308 C C . HIS A 1 160 ? 27.745 -13.711 -64.704 1.00 86.56 160 HIS A C 1
ATOM 1310 O O . HIS A 1 160 ? 26.704 -14.276 -64.380 1.00 86.56 160 HIS A O 1
ATOM 1316 N N . LEU A 1 161 ? 28.257 -13.802 -65.936 1.00 84.94 161 LEU A N 1
ATOM 1317 C CA . LEU A 1 161 ? 27.676 -14.653 -66.975 1.00 84.94 161 LEU A CA 1
ATOM 1318 C C . LEU A 1 161 ? 27.714 -16.133 -66.586 1.00 84.94 161 LEU A C 1
ATOM 1320 O O . LEU A 1 161 ? 26.677 -16.783 -66.632 1.00 84.94 161 LEU A O 1
ATOM 1324 N N . ASN A 1 162 ? 28.852 -16.634 -66.100 1.00 88.06 162 ASN A N 1
ATOM 1325 C CA . ASN A 1 162 ? 28.981 -18.023 -65.651 1.00 88.06 162 ASN A CA 1
ATOM 1326 C C . ASN A 1 162 ? 28.006 -18.355 -64.508 1.00 88.06 162 ASN A C 1
ATOM 1328 O O . ASN A 1 162 ? 27.408 -19.426 -64.492 1.00 88.06 162 ASN A O 1
ATOM 1332 N N . ILE A 1 163 ? 27.817 -17.434 -63.555 1.00 86.31 163 ILE A N 1
ATOM 1333 C CA . ILE A 1 163 ? 26.842 -17.596 -62.466 1.00 86.31 163 ILE A CA 1
ATOM 1334 C C . ILE A 1 163 ? 25.412 -17.597 -63.019 1.00 86.31 163 ILE A C 1
ATOM 1336 O O . ILE A 1 163 ? 24.601 -18.422 -62.610 1.00 86.31 163 ILE A O 1
ATOM 1340 N N . LEU A 1 164 ? 25.092 -16.698 -63.954 1.00 83.12 164 LEU A N 1
ATOM 1341 C CA . LEU A 1 164 ? 23.772 -16.658 -64.586 1.00 83.12 164 LEU A CA 1
ATOM 1342 C C . LEU A 1 164 ? 23.480 -17.932 -65.377 1.00 83.12 164 LEU A C 1
ATOM 1344 O O . LEU A 1 164 ? 22.358 -18.425 -65.319 1.00 83.12 164 LEU A O 1
ATOM 1348 N N . ASP A 1 165 ? 24.465 -18.476 -66.082 1.00 83.12 165 ASP A N 1
ATOM 1349 C CA . ASP A 1 165 ? 24.304 -19.717 -66.833 1.00 83.12 165 ASP A CA 1
ATOM 1350 C C . ASP A 1 165 ? 24.137 -20.918 -65.893 1.00 83.12 165 ASP A C 1
ATOM 1352 O O . ASP A 1 165 ? 23.214 -21.704 -66.091 1.00 83.12 165 ASP A O 1
ATOM 1356 N N . ALA A 1 166 ? 24.884 -20.981 -64.785 1.00 84.94 166 ALA A N 1
ATOM 1357 C CA . ALA A 1 166 ? 24.663 -21.985 -63.740 1.00 84.94 166 ALA A CA 1
ATOM 1358 C C . ALA A 1 166 ? 23.252 -21.897 -63.117 1.00 84.94 166 ALA A C 1
ATOM 1360 O O . ALA A 1 166 ? 22.625 -22.917 -62.830 1.00 84.94 166 ALA A O 1
ATOM 1361 N N . ILE A 1 167 ? 22.715 -20.684 -62.932 1.00 83.31 167 ILE A N 1
ATOM 1362 C CA . ILE A 1 167 ? 21.345 -20.486 -62.433 1.00 83.31 167 ILE A CA 1
ATOM 1363 C C . ILE A 1 167 ? 20.312 -20.933 -63.478 1.00 83.31 167 ILE A C 1
ATOM 1365 O O . ILE A 1 167 ? 19.327 -21.577 -63.112 1.00 83.31 167 ILE A O 1
ATOM 1369 N N . LYS A 1 168 ? 20.516 -20.634 -64.767 1.00 82.31 168 LYS A N 1
ATOM 1370 C CA . LYS A 1 168 ? 19.631 -21.103 -65.850 1.00 82.31 168 LYS A CA 1
ATOM 1371 C C . LYS A 1 168 ? 19.632 -22.627 -65.960 1.00 82.31 168 LYS A C 1
ATOM 1373 O O . LYS A 1 168 ? 18.572 -23.219 -66.121 1.00 82.31 168 LYS A O 1
ATOM 1378 N N . GLU A 1 169 ? 20.794 -23.265 -65.830 1.00 83.06 169 GLU A N 1
ATOM 1379 C CA . GLU A 1 169 ? 20.915 -24.728 -65.816 1.00 83.06 169 GLU A CA 1
ATOM 1380 C C . GLU A 1 169 ? 20.175 -25.350 -64.627 1.00 83.06 169 GLU A C 1
ATOM 1382 O O . GLU A 1 169 ? 19.472 -26.344 -64.791 1.00 83.06 169 GLU A O 1
ATOM 1387 N N . PHE A 1 170 ? 20.283 -24.746 -63.439 1.00 81.12 170 PHE A N 1
ATOM 1388 C CA . PHE A 1 170 ? 19.608 -25.236 -62.236 1.00 81.12 170 PHE A CA 1
ATOM 1389 C C . PHE A 1 170 ? 18.085 -25.043 -62.277 1.00 81.12 170 PHE A C 1
ATOM 1391 O O . PHE A 1 170 ? 17.335 -25.895 -61.803 1.00 81.12 170 PHE A O 1
ATOM 1398 N N . THR A 1 171 ? 17.619 -23.919 -62.823 1.00 76.56 171 THR A N 1
ATOM 1399 C CA . THR A 1 171 ? 16.188 -23.570 -62.871 1.00 76.56 171 THR A CA 1
ATOM 1400 C C . THR A 1 171 ? 15.467 -24.120 -64.100 1.00 76.56 171 THR A C 1
ATOM 1402 O O . THR A 1 171 ? 14.244 -24.220 -64.083 1.00 76.56 171 THR A O 1
ATOM 1405 N N . GLY A 1 172 ? 16.199 -24.503 -65.151 1.00 78.88 172 GLY A N 1
ATOM 1406 C CA . GLY A 1 172 ? 15.645 -24.998 -66.414 1.00 78.88 172 GLY A CA 1
ATOM 1407 C C . GLY A 1 172 ? 15.027 -23.913 -67.309 1.00 78.88 172 GLY A C 1
ATOM 1408 O O . GLY A 1 172 ? 14.575 -24.220 -68.410 1.00 78.88 172 GLY A O 1
ATOM 1409 N N . GLU A 1 173 ? 15.032 -22.650 -66.873 1.00 74.81 173 GLU A N 1
ATOM 1410 C CA . GLU A 1 173 ? 14.430 -21.508 -67.568 1.00 74.81 173 GLU A CA 1
ATOM 1411 C C . GLU A 1 173 ? 15.495 -20.709 -68.339 1.00 74.81 173 GLU A C 1
ATOM 1413 O O . GLU A 1 173 ? 16.445 -20.176 -67.764 1.00 74.81 173 GLU A O 1
ATOM 1418 N N . GLN A 1 174 ? 15.338 -20.594 -69.664 1.00 73.44 174 GLN A N 1
ATOM 1419 C CA . GLN A 1 174 ? 16.310 -19.905 -70.533 1.00 73.44 174 GLN A CA 1
ATOM 1420 C C . GLN A 1 174 ? 16.033 -18.396 -70.677 1.00 73.44 174 GLN A C 1
ATOM 1422 O O . GLN A 1 174 ? 16.940 -17.623 -71.001 1.00 73.44 174 GLN A O 1
ATOM 1427 N N . GLU A 1 175 ? 14.797 -17.949 -70.412 1.00 81.31 175 GLU A N 1
ATOM 1428 C CA . GLU A 1 175 ? 14.417 -16.536 -70.495 1.00 81.31 175 GLU A CA 1
ATOM 1429 C C . GLU A 1 175 ? 14.675 -15.793 -69.174 1.00 81.31 175 GLU A C 1
ATOM 1431 O O . GLU A 1 175 ? 13.931 -15.923 -68.201 1.00 81.31 175 GLU A O 1
ATOM 1436 N N . LEU A 1 176 ? 15.684 -14.911 -69.174 1.00 78.12 176 LEU A N 1
ATOM 1437 C CA . LEU A 1 176 ? 16.075 -14.087 -68.017 1.00 78.12 176 LEU A CA 1
ATOM 1438 C C . LEU A 1 176 ? 14.900 -13.290 -67.410 1.00 78.12 176 LEU A C 1
ATOM 1440 O O . LEU A 1 176 ? 14.851 -13.066 -66.201 1.00 78.12 176 LEU A O 1
ATOM 1444 N N . CYS A 1 177 ? 13.956 -12.827 -68.235 1.00 82.25 177 CYS A N 1
ATOM 1445 C CA . CYS A 1 177 ? 12.795 -12.078 -67.750 1.00 82.25 177 CYS A CA 1
ATOM 1446 C C . CYS A 1 177 ? 11.821 -12.952 -66.952 1.00 82.25 177 CYS A C 1
ATOM 1448 O O . CYS A 1 177 ? 11.329 -12.488 -65.925 1.00 82.25 177 CYS A O 1
ATOM 1450 N N . ARG A 1 178 ? 11.591 -14.203 -67.373 1.00 82.88 178 ARG A N 1
ATOM 1451 C CA . ARG A 1 178 ? 10.737 -15.149 -66.639 1.00 82.88 178 ARG A CA 1
ATOM 1452 C C . ARG A 1 178 ? 11.398 -15.584 -65.340 1.00 82.88 178 ARG A C 1
ATOM 1454 O O . ARG A 1 178 ? 10.771 -15.496 -64.293 1.00 82.88 178 ARG A O 1
ATOM 1461 N N . LEU A 1 179 ? 12.691 -15.912 -65.395 1.00 84.19 179 LEU A N 1
ATOM 1462 C CA . LEU A 1 179 ? 13.486 -16.268 -64.219 1.00 84.19 179 LEU A CA 1
ATOM 1463 C C . LEU A 1 179 ? 13.440 -15.174 -63.143 1.00 84.19 179 LEU A C 1
ATOM 1465 O O . LEU A 1 179 ? 13.226 -15.460 -61.968 1.00 84.19 179 LEU A O 1
ATOM 1469 N N . ARG A 1 180 ? 13.589 -13.905 -63.542 1.00 85.38 180 ARG A N 1
ATOM 1470 C CA . ARG A 1 180 ? 13.497 -12.767 -62.618 1.00 85.38 180 ARG A CA 1
ATOM 1471 C C . ARG A 1 180 ? 12.111 -12.651 -61.990 1.00 85.38 180 ARG A C 1
ATOM 1473 O O . ARG A 1 180 ? 12.022 -12.469 -60.786 1.00 85.38 180 ARG A O 1
ATOM 1480 N N . GLN A 1 181 ? 11.049 -12.753 -62.790 1.00 87.62 181 GLN A N 1
ATOM 1481 C CA . GLN A 1 181 ? 9.674 -12.679 -62.287 1.00 87.62 181 GLN A CA 1
ATOM 1482 C C . GLN A 1 181 ? 9.371 -13.816 -61.311 1.00 87.62 181 GLN A C 1
ATOM 1484 O O . GLN A 1 181 ? 8.760 -13.586 -60.272 1.00 87.62 181 GLN A O 1
ATOM 1489 N N . GLU A 1 182 ? 9.821 -15.032 -61.613 1.00 85.19 182 GLU A N 1
ATOM 1490 C CA . GLU A 1 182 ? 9.589 -16.184 -60.749 1.00 85.19 182 GLU A CA 1
ATOM 1491 C C . GLU A 1 182 ? 10.415 -16.118 -59.459 1.00 85.19 182 GLU A C 1
ATOM 1493 O O . GLU A 1 182 ? 9.922 -16.508 -58.401 1.00 85.19 182 GLU A O 1
ATOM 1498 N N . PHE A 1 183 ? 11.636 -15.577 -59.529 1.00 87.94 183 PHE A N 1
ATOM 1499 C CA . PHE A 1 183 ? 12.457 -15.291 -58.356 1.00 87.94 183 PHE A CA 1
ATOM 1500 C C . PHE A 1 183 ? 11.808 -14.229 -57.468 1.00 87.94 183 PHE A C 1
ATOM 1502 O O . PHE A 1 183 ? 11.620 -14.483 -56.285 1.00 87.94 183 PHE A O 1
ATOM 1509 N N . THR A 1 184 ? 11.377 -13.096 -58.034 1.00 91.38 184 THR A N 1
ATOM 1510 C CA . THR A 1 184 ? 10.667 -12.051 -57.282 1.00 91.38 184 THR A CA 1
ATOM 1511 C C . THR A 1 184 ? 9.387 -12.594 -56.655 1.00 91.38 184 THR A C 1
ATOM 1513 O O . THR A 1 184 ? 9.159 -12.377 -55.473 1.00 91.38 184 THR A O 1
ATOM 1516 N N . ARG A 1 185 ? 8.599 -13.391 -57.389 1.00 92.50 185 ARG A N 1
ATOM 1517 C CA . ARG A 1 185 ? 7.406 -14.045 -56.834 1.00 92.50 185 ARG A CA 1
ATOM 1518 C C . ARG A 1 185 ? 7.754 -14.956 -55.651 1.00 92.50 185 ARG A C 1
ATOM 1520 O O . ARG A 1 185 ? 7.101 -14.883 -54.618 1.00 92.50 185 ARG A O 1
ATOM 1527 N N . ARG A 1 186 ? 8.781 -15.806 -55.777 1.00 90.88 186 ARG A N 1
ATOM 1528 C CA . ARG A 1 186 ? 9.208 -16.691 -54.677 1.00 90.88 186 ARG A CA 1
ATOM 1529 C C . ARG A 1 186 ? 9.808 -15.926 -53.501 1.00 90.88 186 ARG A C 1
ATOM 1531 O O . ARG A 1 186 ? 9.653 -16.364 -52.366 1.00 90.88 186 ARG A O 1
ATOM 1538 N N . GLU A 1 187 ? 10.495 -14.814 -53.745 1.00 93.62 187 GLU A N 1
ATOM 1539 C CA . GLU A 1 187 ? 10.963 -13.920 -52.684 1.00 93.62 187 GLU A CA 1
ATOM 1540 C C . GLU A 1 187 ? 9.794 -13.268 -51.951 1.00 93.62 187 GLU A C 1
ATOM 1542 O O . GLU A 1 187 ? 9.797 -13.262 -50.727 1.00 93.62 187 GLU A O 1
ATOM 1547 N N . GLU A 1 188 ? 8.779 -12.780 -52.665 1.00 93.31 188 GLU A N 1
ATOM 1548 C CA . GLU A 1 188 ? 7.565 -12.214 -52.070 1.00 93.31 188 GLU A CA 1
ATOM 1549 C C . GLU A 1 188 ? 6.799 -13.262 -51.247 1.00 93.31 188 GLU A C 1
ATOM 1551 O O . GLU A 1 188 ? 6.405 -12.986 -50.114 1.00 93.31 188 GLU A O 1
ATOM 1556 N N . GLU A 1 189 ? 6.648 -14.485 -51.770 1.00 95.50 189 GLU A N 1
ATOM 1557 C CA . GLU A 1 189 ? 6.047 -15.616 -51.051 1.00 95.50 189 GLU A CA 1
ATOM 1558 C C . GLU A 1 189 ? 6.850 -15.971 -49.788 1.00 95.50 189 GLU A C 1
ATOM 1560 O O . GLU A 1 189 ? 6.279 -16.093 -48.703 1.00 95.50 189 GLU A O 1
ATOM 1565 N N . ASN A 1 190 ? 8.179 -16.081 -49.890 1.00 95.19 190 ASN A N 1
ATOM 1566 C CA . ASN A 1 190 ? 9.041 -16.341 -48.734 1.00 95.19 190 ASN A CA 1
ATOM 1567 C C . ASN A 1 190 ? 9.012 -15.199 -47.719 1.00 95.19 190 ASN A C 1
ATOM 1569 O O . ASN A 1 190 ? 9.028 -15.452 -46.517 1.00 95.19 190 ASN A O 1
ATOM 1573 N N . TYR A 1 191 ? 8.957 -13.952 -48.179 1.00 96.06 191 TYR A N 1
ATOM 1574 C CA . TYR A 1 191 ? 8.866 -12.786 -47.312 1.00 96.06 191 TYR A CA 1
ATOM 1575 C C . TYR A 1 191 ? 7.535 -12.767 -46.553 1.00 96.06 191 TYR A C 1
ATOM 1577 O O . TYR A 1 191 ? 7.519 -12.545 -45.343 1.00 96.06 191 TYR A O 1
ATOM 1585 N N . ALA A 1 192 ? 6.426 -13.085 -47.227 1.00 96.62 192 ALA A N 1
ATOM 1586 C CA . ALA A 1 192 ? 5.120 -13.232 -46.592 1.00 96.62 192 ALA A CA 1
ATOM 1587 C C . ALA A 1 192 ? 5.113 -14.368 -45.554 1.00 96.62 192 ALA A C 1
ATOM 1589 O O . ALA A 1 192 ? 4.635 -14.171 -44.437 1.00 96.62 192 ALA A O 1
ATOM 1590 N N . LEU A 1 193 ? 5.695 -15.528 -45.881 1.00 96.06 193 LEU A N 1
ATOM 1591 C CA . LEU A 1 193 ? 5.827 -16.648 -44.942 1.00 96.06 193 LEU A CA 1
ATOM 1592 C C . LEU A 1 193 ? 6.704 -16.290 -43.738 1.00 96.06 193 LEU A C 1
ATOM 1594 O O . LEU A 1 193 ? 6.357 -16.626 -42.609 1.00 96.06 193 LEU A O 1
ATOM 1598 N N . PHE A 1 194 ? 7.816 -15.588 -43.957 1.00 96.50 194 PHE A N 1
ATOM 1599 C CA . PHE A 1 194 ? 8.695 -15.136 -42.882 1.00 96.50 194 PHE A CA 1
ATOM 1600 C C . PHE A 1 194 ? 7.974 -14.175 -41.934 1.00 96.50 194 PHE A C 1
ATOM 1602 O O . PHE A 1 194 ? 8.051 -14.339 -40.717 1.00 96.50 194 PHE A O 1
ATOM 1609 N N . ASN A 1 195 ? 7.218 -13.218 -42.475 1.00 96.38 195 ASN A N 1
ATOM 1610 C CA . ASN A 1 195 ? 6.411 -12.309 -41.664 1.00 96.38 195 ASN A CA 1
ATOM 1611 C C . ASN A 1 195 ? 5.343 -13.063 -40.867 1.00 96.38 195 ASN A C 1
ATOM 1613 O O . ASN A 1 195 ? 5.225 -12.834 -39.669 1.00 96.38 195 ASN A O 1
ATOM 1617 N N . TYR A 1 196 ? 4.648 -14.019 -41.487 1.00 97.69 196 TYR A N 1
ATOM 1618 C CA . TYR A 1 196 ? 3.659 -14.846 -40.795 1.00 97.69 1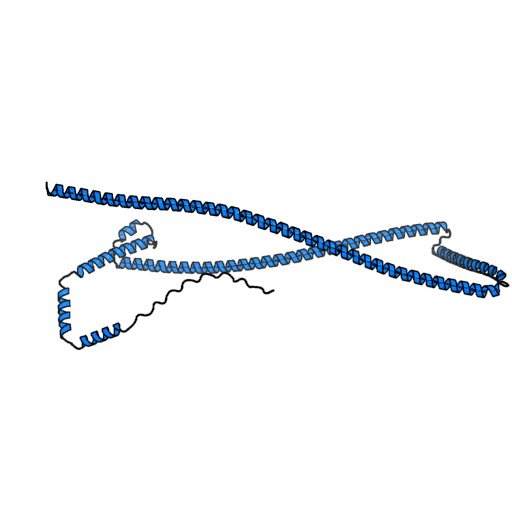96 TYR A CA 1
ATOM 1619 C C . TYR A 1 196 ? 4.272 -15.657 -39.643 1.00 97.69 196 TYR A C 1
ATOM 1621 O O . TYR A 1 196 ? 3.716 -15.709 -38.548 1.00 97.69 196 TYR A O 1
ATOM 1629 N N . VAL A 1 197 ? 5.450 -16.255 -39.850 1.00 97.75 197 VAL A N 1
ATOM 1630 C CA . VAL A 1 197 ? 6.173 -16.971 -38.787 1.00 97.75 197 VAL A CA 1
ATOM 1631 C C . VAL A 1 197 ? 6.569 -16.025 -37.652 1.00 97.75 197 VAL A C 1
ATOM 1633 O O . VAL A 1 197 ? 6.459 -16.401 -36.486 1.00 97.75 197 VAL A O 1
ATOM 1636 N N . ASN A 1 198 ? 6.991 -14.799 -37.964 1.00 96.62 198 ASN A N 1
ATOM 1637 C CA . ASN A 1 198 ? 7.332 -13.805 -36.947 1.00 96.62 198 ASN A CA 1
ATOM 1638 C C . ASN A 1 198 ? 6.105 -13.334 -36.157 1.00 96.62 198 ASN A C 1
ATOM 1640 O O . ASN A 1 198 ? 6.198 -13.186 -34.941 1.00 96.62 198 ASN A O 1
ATOM 1644 N N . GLU A 1 199 ? 4.966 -13.130 -36.820 1.00 96.56 199 GLU A N 1
ATOM 1645 C CA . GLU A 1 199 ? 3.696 -12.789 -36.169 1.00 96.56 199 GLU A CA 1
ATOM 1646 C C . GLU A 1 199 ? 3.241 -13.914 -35.237 1.00 96.56 199 GLU A C 1
ATOM 1648 O O . GLU A 1 199 ? 2.996 -13.666 -34.058 1.00 96.56 199 GLU A O 1
ATOM 1653 N N . LEU A 1 200 ? 3.244 -15.165 -35.709 1.00 97.12 200 LEU A N 1
ATOM 1654 C CA . LEU A 1 200 ? 2.950 -16.329 -34.870 1.00 97.12 200 LEU A CA 1
ATOM 1655 C C . LEU A 1 200 ? 3.913 -16.453 -33.688 1.00 97.12 200 LEU A C 1
ATOM 1657 O O . LEU A 1 200 ? 3.502 -16.814 -32.586 1.00 97.12 200 LEU A O 1
ATOM 1661 N N . HIS A 1 201 ? 5.201 -16.172 -33.895 1.00 97.12 201 HIS A N 1
ATOM 1662 C CA . HIS A 1 201 ? 6.174 -16.194 -32.811 1.00 97.12 201 HIS A CA 1
ATOM 1663 C C . HIS A 1 201 ? 5.875 -15.105 -31.775 1.00 97.12 201 HIS A C 1
ATOM 1665 O O . HIS A 1 201 ? 5.898 -15.389 -30.579 1.00 97.12 201 HIS A O 1
ATOM 1671 N N . ALA A 1 202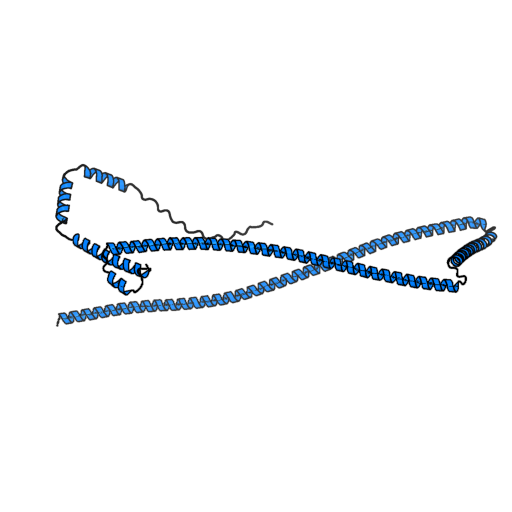 ? 5.529 -13.893 -32.219 1.00 96.75 202 ALA A N 1
ATOM 1672 C CA . ALA A 1 202 ? 5.120 -12.805 -31.339 1.00 96.75 202 ALA A CA 1
ATOM 1673 C C . ALA A 1 202 ? 3.855 -13.170 -30.539 1.00 96.75 202 ALA A C 1
ATOM 1675 O O . ALA A 1 202 ? 3.834 -13.007 -29.318 1.00 96.75 202 ALA A O 1
ATOM 1676 N N . GLU A 1 203 ? 2.837 -13.742 -31.187 1.00 97.50 203 GLU A N 1
ATOM 1677 C CA . GLU A 1 203 ? 1.626 -14.234 -30.519 1.00 97.50 203 GLU A CA 1
ATOM 1678 C C . GLU A 1 203 ? 1.937 -15.330 -29.496 1.00 97.50 203 GLU A C 1
ATOM 1680 O O . GLU A 1 203 ? 1.427 -15.298 -28.376 1.00 97.50 203 GLU A O 1
ATOM 1685 N N . LEU A 1 204 ? 2.817 -16.273 -29.839 1.00 97.00 204 LEU A N 1
ATOM 1686 C CA . LEU A 1 204 ? 3.231 -17.345 -28.939 1.00 97.00 204 LEU A CA 1
ATOM 1687 C C . LEU A 1 204 ? 3.971 -16.793 -27.718 1.00 97.00 204 LEU A C 1
ATOM 1689 O O . LEU A 1 204 ? 3.697 -17.232 -26.601 1.00 97.00 204 LEU A O 1
ATOM 1693 N N . THR A 1 205 ? 4.861 -15.813 -27.903 1.00 95.88 205 THR A N 1
ATOM 1694 C CA . THR A 1 205 ? 5.533 -15.139 -26.781 1.00 95.88 205 THR A CA 1
ATOM 1695 C C . THR A 1 205 ? 4.545 -14.379 -25.899 1.00 95.88 205 THR A C 1
ATOM 1697 O O . THR A 1 205 ? 4.576 -14.545 -24.684 1.00 95.88 205 THR A O 1
ATOM 1700 N N . ALA A 1 206 ? 3.594 -13.647 -26.488 1.00 96.69 206 ALA A N 1
ATOM 1701 C CA . ALA A 1 206 ? 2.568 -12.930 -25.735 1.00 96.69 206 ALA A CA 1
ATOM 1702 C C . ALA A 1 206 ? 1.661 -13.884 -24.939 1.00 96.69 206 ALA A C 1
ATOM 1704 O O . ALA A 1 206 ? 1.305 -13.606 -23.792 1.00 96.69 206 ALA A O 1
ATOM 1705 N N . LEU A 1 207 ? 1.306 -15.033 -25.522 1.00 96.75 207 LEU A N 1
ATOM 1706 C CA . LEU A 1 207 ? 0.516 -16.048 -24.836 1.00 96.75 207 LEU A CA 1
ATOM 1707 C C . LEU A 1 207 ? 1.313 -16.718 -23.711 1.00 96.75 207 LEU A C 1
ATOM 1709 O O . LEU A 1 207 ? 0.769 -16.924 -22.629 1.00 96.75 207 LEU A O 1
ATOM 1713 N N . ALA A 1 208 ? 2.593 -17.025 -23.934 1.00 96.50 208 ALA A N 1
ATOM 1714 C CA . ALA A 1 208 ? 3.474 -17.565 -22.902 1.00 96.50 208 ALA A CA 1
ATOM 1715 C C . ALA A 1 208 ? 3.620 -16.591 -21.721 1.00 96.50 208 ALA A C 1
ATOM 1717 O O . ALA A 1 208 ? 3.496 -17.005 -20.568 1.00 96.50 208 ALA A O 1
ATOM 1718 N N . ASP A 1 209 ? 3.786 -15.297 -21.997 1.00 96.50 209 ASP A N 1
ATOM 1719 C CA . ASP A 1 209 ? 3.824 -14.253 -20.972 1.00 96.50 209 ASP A CA 1
ATOM 1720 C C . ASP A 1 209 ? 2.499 -14.165 -20.207 1.00 96.50 209 ASP A C 1
ATOM 1722 O O . ASP A 1 209 ? 2.501 -14.075 -18.980 1.00 96.50 209 ASP A O 1
ATOM 1726 N N . SER A 1 210 ? 1.360 -14.260 -20.899 1.00 97.44 210 SER A N 1
ATOM 1727 C CA . SER A 1 210 ? 0.043 -14.284 -20.253 1.00 97.44 210 SER A CA 1
ATOM 1728 C C . SER A 1 210 ? -0.138 -15.509 -19.351 1.00 97.44 210 SER A C 1
ATOM 1730 O O . SER A 1 210 ? -0.648 -15.381 -18.238 1.00 97.44 210 SER A O 1
ATOM 1732 N N . VAL A 1 211 ? 0.319 -16.687 -19.783 1.00 96.38 211 VAL A N 1
ATOM 1733 C CA . VAL A 1 211 ? 0.302 -17.906 -18.961 1.00 96.38 211 VAL A CA 1
ATOM 1734 C C . VAL A 1 211 ? 1.180 -17.739 -17.722 1.00 96.38 211 VAL A C 1
ATOM 1736 O O . VAL A 1 211 ? 0.750 -18.103 -16.629 1.00 96.38 211 VAL A O 1
ATOM 1739 N N . ASN A 1 212 ? 2.370 -17.153 -17.861 1.00 96.00 212 ASN A N 1
ATOM 1740 C CA . ASN A 1 212 ? 3.253 -16.882 -16.726 1.00 96.00 212 ASN A CA 1
ATOM 1741 C C . ASN A 1 212 ? 2.606 -15.907 -15.733 1.00 96.00 212 ASN A C 1
ATOM 1743 O O . ASN A 1 212 ? 2.533 -16.216 -14.550 1.00 96.00 212 ASN A O 1
ATOM 1747 N N . GLN A 1 213 ? 2.021 -14.808 -16.217 1.00 95.88 213 GLN A N 1
ATOM 1748 C CA . GLN A 1 213 ? 1.292 -13.853 -15.373 1.00 95.88 213 GLN A CA 1
ATOM 1749 C C . GLN A 1 213 ? 0.116 -14.501 -14.629 1.00 95.88 213 GLN A C 1
ATOM 1751 O O . GLN A 1 213 ? -0.134 -14.190 -13.465 1.00 95.88 213 GLN A O 1
ATOM 1756 N N . LEU A 1 214 ? -0.619 -15.404 -15.284 1.00 95.75 214 LEU A N 1
ATOM 1757 C CA . LEU A 1 214 ? -1.704 -16.145 -14.641 1.00 95.75 214 LEU A CA 1
ATOM 1758 C C . LEU A 1 214 ? -1.180 -17.118 -13.582 1.00 95.75 214 LEU A C 1
ATOM 1760 O O . LEU A 1 214 ? -1.797 -17.235 -12.525 1.00 95.75 214 LEU A O 1
ATOM 1764 N N . ASN A 1 215 ? -0.059 -17.794 -13.833 1.00 96.62 215 ASN A N 1
ATOM 1765 C CA . ASN A 1 215 ? 0.570 -18.669 -12.844 1.00 96.62 215 ASN A CA 1
ATOM 1766 C C . ASN A 1 215 ? 1.052 -17.878 -11.622 1.00 96.62 215 ASN A C 1
ATOM 1768 O O . ASN A 1 215 ? 0.746 -18.277 -10.500 1.00 96.62 215 ASN A O 1
ATOM 1772 N N . ASP A 1 216 ? 1.691 -16.726 -11.832 1.00 95.81 216 ASP A N 1
ATOM 1773 C CA . ASP A 1 216 ? 2.112 -15.831 -10.750 1.00 95.81 216 ASP A CA 1
ATOM 1774 C C . ASP A 1 216 ? 0.902 -15.369 -9.920 1.00 95.81 216 ASP A C 1
ATOM 1776 O O . ASP A 1 216 ? 0.905 -15.450 -8.692 1.00 95.81 216 ASP A O 1
ATOM 1780 N N . ALA A 1 217 ? -0.194 -14.975 -10.581 1.00 96.19 217 ALA A N 1
ATOM 1781 C CA . ALA A 1 217 ? -1.432 -14.592 -9.903 1.00 96.19 217 ALA A CA 1
ATOM 1782 C C . ALA A 1 217 ? -2.066 -15.754 -9.115 1.00 96.19 217 ALA A C 1
ATOM 1784 O O . ALA A 1 217 ? -2.616 -15.548 -8.029 1.00 96.19 217 ALA A O 1
ATOM 1785 N N . ILE A 1 218 ? -2.000 -16.981 -9.642 1.00 95.56 218 ILE A N 1
ATOM 1786 C CA . ILE A 1 218 ? -2.469 -18.182 -8.943 1.00 95.56 218 ILE A CA 1
ATOM 1787 C C . ILE A 1 218 ? -1.630 -18.425 -7.686 1.00 95.56 218 ILE A C 1
ATOM 1789 O O . ILE A 1 218 ? -2.194 -18.723 -6.632 1.00 95.56 218 ILE A O 1
ATOM 1793 N N . ASP A 1 219 ? -0.309 -18.310 -7.776 1.00 95.75 219 ASP A N 1
ATOM 1794 C CA . ASP A 1 219 ? 0.584 -18.547 -6.644 1.00 95.75 219 ASP A CA 1
ATOM 1795 C C . ASP A 1 219 ? 0.443 -17.459 -5.568 1.00 95.75 219 ASP A C 1
ATOM 1797 O O . ASP A 1 219 ? 0.383 -17.779 -4.377 1.00 95.75 219 ASP A O 1
ATOM 1801 N N . ASP A 1 220 ? 0.223 -16.205 -5.965 1.00 95.44 220 ASP A N 1
ATOM 1802 C CA . ASP A 1 220 ? -0.147 -15.118 -5.056 1.00 95.44 220 ASP A CA 1
ATOM 1803 C C . ASP A 1 220 ? -1.462 -15.399 -4.315 1.00 95.44 220 ASP A C 1
ATOM 1805 O O . ASP A 1 220 ? -1.563 -15.201 -3.098 1.00 95.44 220 ASP A O 1
ATOM 1809 N N . GLU A 1 221 ? -2.499 -15.860 -5.021 1.00 93.75 221 GLU A N 1
ATOM 1810 C CA . GLU A 1 221 ? -3.775 -16.207 -4.390 1.00 93.75 221 GLU A CA 1
ATOM 1811 C C . GLU A 1 221 ? -3.657 -17.439 -3.483 1.00 93.75 221 GLU A C 1
ATOM 1813 O O . GLU A 1 221 ? -4.264 -17.452 -2.407 1.00 93.75 221 GLU A O 1
ATOM 1818 N N . LYS A 1 222 ? -2.832 -18.435 -3.834 1.00 95.38 222 LYS A N 1
ATOM 1819 C CA . LYS A 1 222 ? -2.512 -19.562 -2.940 1.00 95.38 222 LYS A CA 1
ATOM 1820 C C . LYS A 1 222 ? -1.828 -19.078 -1.664 1.00 95.38 222 LYS A C 1
ATOM 1822 O O . LYS A 1 222 ? -2.287 -19.424 -0.577 1.00 95.38 222 LYS A O 1
ATOM 1827 N N . ALA A 1 223 ? -0.814 -18.218 -1.767 1.00 94.50 223 ALA A N 1
ATOM 1828 C CA . ALA A 1 223 ? -0.118 -17.664 -0.606 1.00 94.50 223 ALA A CA 1
ATOM 1829 C C . ALA A 1 223 ? -1.068 -16.852 0.296 1.00 94.50 223 ALA A C 1
ATOM 1831 O O . ALA A 1 223 ? -1.067 -16.995 1.524 1.00 94.50 223 ALA A O 1
ATOM 1832 N N . LYS A 1 224 ? -1.955 -16.038 -0.297 1.00 93.75 224 LYS A N 1
ATOM 1833 C CA . LYS A 1 224 ? -3.010 -15.323 0.445 1.00 93.75 224 LYS A CA 1
ATOM 1834 C C . LYS A 1 224 ? -3.990 -16.289 1.110 1.00 93.75 224 LYS A C 1
ATOM 1836 O O . LYS A 1 224 ? -4.407 -16.036 2.243 1.00 93.75 224 LYS A O 1
ATOM 1841 N N . HIS A 1 225 ? -4.380 -17.363 0.428 1.00 93.94 225 HIS A N 1
ATOM 1842 C CA . HIS A 1 225 ? -5.274 -18.381 0.970 1.00 93.94 225 HIS A CA 1
ATOM 1843 C C . HIS A 1 225 ? -4.637 -19.099 2.166 1.00 93.94 225 HIS A C 1
ATOM 1845 O O . HIS A 1 225 ? -5.263 -19.184 3.221 1.00 93.94 225 HIS A O 1
ATOM 1851 N N . GLU A 1 226 ? -3.382 -19.531 2.056 1.00 94.38 226 GLU A N 1
ATOM 1852 C CA . GLU A 1 226 ? -2.628 -20.143 3.156 1.00 94.38 226 GLU A CA 1
ATOM 1853 C C . GLU A 1 226 ? -2.521 -19.200 4.359 1.00 94.38 226 GLU A C 1
ATOM 1855 O O . GLU A 1 226 ? -2.864 -19.579 5.480 1.00 94.38 226 GLU A O 1
ATOM 1860 N N . ALA A 1 227 ? -2.170 -17.930 4.140 1.00 92.12 227 ALA A N 1
ATOM 1861 C CA . ALA A 1 227 ? -2.116 -16.936 5.209 1.00 92.12 227 ALA A CA 1
ATOM 1862 C C . ALA A 1 227 ? -3.483 -16.708 5.890 1.00 92.12 227 ALA A C 1
ATOM 1864 O O . ALA A 1 227 ? -3.548 -16.495 7.104 1.00 92.12 227 ALA A O 1
ATOM 1865 N N . ARG A 1 228 ? -4.592 -16.748 5.135 1.00 93.75 228 ARG A N 1
ATOM 1866 C CA . ARG A 1 228 ? -5.953 -16.693 5.704 1.00 93.75 228 ARG A CA 1
ATOM 1867 C C . ARG A 1 228 ? -6.273 -17.953 6.506 1.00 93.75 228 ARG A C 1
ATOM 1869 O O . ARG A 1 228 ? -6.847 -17.824 7.585 1.00 93.75 228 ARG A O 1
ATOM 1876 N N . MET A 1 229 ? -5.883 -19.129 6.018 1.00 94.69 229 MET A N 1
ATOM 1877 C CA . MET A 1 229 ? -6.082 -20.404 6.712 1.00 94.69 229 MET A CA 1
ATOM 1878 C C . MET A 1 229 ? -5.353 -20.434 8.056 1.00 94.69 229 MET A C 1
ATOM 1880 O O . MET A 1 229 ? -5.981 -20.774 9.055 1.00 94.69 229 MET A O 1
ATOM 1884 N N . TYR A 1 230 ? -4.091 -19.995 8.118 1.00 92.56 230 TYR A N 1
ATOM 1885 C CA . TYR A 1 230 ? -3.354 -19.892 9.385 1.00 92.56 230 TYR A CA 1
ATOM 1886 C C . TYR A 1 230 ? -4.051 -18.957 10.379 1.00 92.56 230 TYR A C 1
ATOM 1888 O O . TYR A 1 230 ? -4.314 -19.344 11.512 1.00 92.56 230 TYR A O 1
ATOM 1896 N N . LYS A 1 231 ? -4.473 -17.761 9.941 1.00 93.00 231 LYS A N 1
ATOM 1897 C CA . LYS A 1 231 ? -5.215 -16.823 10.807 1.00 93.00 231 LYS A CA 1
ATOM 1898 C C . LYS A 1 231 ? -6.540 -17.399 11.311 1.00 93.00 231 LYS A C 1
ATOM 1900 O O . LYS A 1 231 ? -6.933 -17.147 12.449 1.00 93.00 231 LYS A O 1
ATOM 1905 N N . GLN A 1 232 ? -7.257 -18.137 10.463 1.00 92.88 232 GLN A N 1
ATOM 1906 C CA . GLN A 1 232 ? -8.495 -18.808 10.856 1.00 92.88 232 GLN A CA 1
ATOM 1907 C C . GLN A 1 232 ? -8.224 -19.936 11.854 1.00 92.88 232 GLN A C 1
ATOM 1909 O O . GLN A 1 232 ? -8.960 -20.050 12.830 1.00 92.88 232 GLN A O 1
ATOM 1914 N N . GLN A 1 233 ? -7.173 -20.732 11.647 1.00 94.31 233 GLN A N 1
ATOM 1915 C CA . GLN A 1 233 ? -6.755 -21.779 12.582 1.00 94.31 233 GLN A CA 1
ATOM 1916 C C . GLN A 1 233 ? -6.382 -21.189 13.945 1.00 94.31 233 GLN A C 1
ATOM 1918 O O . GLN A 1 233 ? -6.968 -21.606 14.941 1.00 94.31 233 GLN A O 1
ATOM 1923 N N . ASP A 1 234 ? -5.544 -20.150 13.984 1.00 93.06 234 ASP A N 1
ATOM 1924 C CA . ASP A 1 234 ? -5.177 -19.443 15.218 1.00 93.06 234 ASP A CA 1
ATOM 1925 C C . ASP A 1 234 ? -6.415 -18.896 15.945 1.00 93.06 234 ASP A C 1
ATOM 1927 O O . ASP A 1 234 ? -6.559 -19.031 17.161 1.00 93.06 234 ASP A O 1
ATOM 1931 N N . SER A 1 235 ? -7.359 -18.307 15.201 1.00 94.56 235 SER A N 1
ATOM 1932 C CA . SER A 1 235 ? -8.612 -17.803 15.771 1.00 94.56 235 SER A CA 1
ATOM 1933 C C . SER A 1 235 ? -9.486 -18.927 16.330 1.00 94.56 235 SER A C 1
ATOM 1935 O O . SER A 1 235 ? -10.073 -18.764 17.401 1.00 94.56 235 SER A O 1
ATOM 1937 N N . VAL A 1 236 ? -9.577 -20.066 15.641 1.00 94.75 236 VAL A N 1
ATOM 1938 C CA . VAL A 1 236 ? -10.321 -21.240 16.115 1.00 94.75 236 VAL A CA 1
ATOM 1939 C C . VAL A 1 236 ? -9.663 -21.828 17.361 1.00 94.75 236 VAL A C 1
ATOM 1941 O O . VAL A 1 236 ? -10.371 -22.202 18.295 1.00 94.75 236 VAL A O 1
ATOM 1944 N N . GLU A 1 237 ? -8.335 -21.899 17.410 1.00 95.62 237 GLU A N 1
ATOM 1945 C CA . GLU A 1 237 ? -7.594 -22.369 18.582 1.00 95.62 237 GLU A CA 1
ATOM 1946 C C . GLU A 1 237 ? -7.768 -21.434 19.780 1.00 95.62 237 GLU A C 1
ATOM 1948 O O . GLU A 1 237 ? -8.069 -21.910 20.878 1.00 95.62 237 GLU A O 1
ATOM 1953 N N . ALA A 1 238 ? -7.698 -20.118 19.569 1.00 94.81 238 ALA A N 1
ATOM 1954 C CA . ALA A 1 238 ? -7.979 -19.125 20.602 1.00 94.81 238 ALA A CA 1
ATOM 1955 C C . ALA A 1 238 ? -9.407 -19.272 21.154 1.00 94.81 238 ALA A C 1
ATOM 1957 O O . ALA A 1 238 ? -9.591 -19.391 22.367 1.00 94.81 238 ALA A O 1
ATOM 1958 N N . LEU A 1 239 ? -10.412 -19.369 20.274 1.00 94.50 239 LEU A N 1
ATOM 1959 C CA . LEU A 1 239 ? -11.808 -19.573 20.672 1.00 94.50 239 LEU A CA 1
ATOM 1960 C C . LEU A 1 239 ? -12.012 -20.903 21.408 1.00 94.50 239 LEU A C 1
ATOM 1962 O O . LEU A 1 239 ? -12.742 -20.953 22.396 1.00 94.50 239 LEU A O 1
ATOM 1966 N N . ARG A 1 240 ? -11.358 -21.989 20.976 1.00 94.81 240 ARG A N 1
ATOM 1967 C CA . ARG A 1 240 ? -11.380 -23.275 21.696 1.00 94.81 240 ARG A CA 1
ATOM 1968 C C . ARG A 1 240 ? -10.772 -23.143 23.091 1.00 94.81 240 ARG A C 1
ATOM 1970 O O . ARG A 1 240 ? -11.331 -23.697 24.039 1.00 94.81 240 ARG A O 1
ATOM 1977 N N . GLY A 1 241 ? -9.674 -22.398 23.221 1.00 95.88 241 GLY A N 1
ATOM 1978 C CA . GLY A 1 241 ? -9.034 -22.085 24.497 1.00 95.88 241 GLY A CA 1
ATOM 1979 C C . GLY A 1 241 ? -9.959 -21.313 25.439 1.00 95.88 241 GLY A C 1
ATOM 1980 O O . GLY A 1 241 ? -10.162 -21.733 26.579 1.00 95.88 241 GLY A O 1
ATOM 1981 N N . GLU A 1 242 ? -10.587 -20.240 24.958 1.00 95.25 242 GLU A N 1
ATOM 1982 C CA . GLU A 1 242 ? -11.571 -19.463 25.725 1.00 95.25 242 GLU A CA 1
ATOM 1983 C C . GLU A 1 242 ? -12.766 -20.320 26.154 1.00 95.25 242 GLU A C 1
ATOM 1985 O O . GLU A 1 242 ? -13.194 -20.284 27.309 1.00 95.25 242 GLU A O 1
ATOM 1990 N N . LEU A 1 243 ? -13.281 -21.154 25.250 1.00 93.81 243 LEU A N 1
ATOM 1991 C CA . LEU A 1 243 ? -14.422 -22.022 25.526 1.00 93.81 243 LEU A CA 1
ATOM 1992 C C . LEU A 1 243 ? -14.069 -23.085 26.580 1.00 93.81 243 LEU A C 1
ATOM 1994 O O . LEU A 1 243 ? -14.878 -23.359 27.470 1.00 93.81 243 LEU A O 1
ATOM 1998 N N . ALA A 1 244 ? -12.853 -23.638 26.548 1.00 95.94 244 ALA A N 1
ATOM 1999 C CA . ALA A 1 244 ? -12.353 -24.538 27.586 1.00 95.94 244 ALA A CA 1
ATOM 2000 C C . ALA A 1 244 ? -12.223 -23.833 28.950 1.00 95.94 244 ALA A C 1
ATOM 2002 O O . ALA A 1 244 ? -12.643 -24.386 29.969 1.00 95.94 244 ALA A O 1
ATOM 2003 N N . GLN A 1 245 ? -11.716 -22.596 28.979 1.00 95.25 245 GLN A N 1
ATOM 2004 C CA . GLN A 1 245 ? -11.630 -21.796 30.207 1.00 95.25 245 GLN A CA 1
ATOM 2005 C C . GLN A 1 245 ? -13.015 -21.480 30.785 1.00 95.25 245 GLN A C 1
ATOM 2007 O O . GLN A 1 245 ? -13.229 -21.643 31.988 1.00 95.25 245 GLN A O 1
ATOM 2012 N N . LEU A 1 246 ? -13.971 -21.083 29.940 1.00 94.44 246 LEU A N 1
ATOM 2013 C CA . LEU A 1 246 ? -15.352 -20.817 30.344 1.00 94.44 246 LEU A CA 1
ATOM 2014 C C . LEU A 1 246 ? -16.049 -22.078 30.866 1.00 94.44 246 LEU A C 1
ATOM 2016 O O . LEU A 1 246 ? -16.755 -22.007 31.872 1.00 94.44 246 LEU A O 1
ATOM 2020 N N . ARG A 1 247 ? -15.829 -23.239 30.234 1.00 94.75 247 ARG A N 1
ATOM 2021 C CA . ARG A 1 247 ? -16.333 -24.530 30.732 1.00 94.75 247 ARG A CA 1
ATOM 2022 C C . ARG A 1 247 ? -15.761 -24.858 32.108 1.00 94.75 247 ARG A C 1
ATOM 2024 O O . ARG A 1 247 ? -16.536 -25.111 33.023 1.00 94.75 247 ARG A O 1
ATOM 2031 N N . ALA A 1 248 ? -14.446 -24.746 32.289 1.00 95.25 248 ALA A N 1
ATOM 2032 C CA . ALA A 1 248 ? -13.811 -24.985 33.584 1.00 95.25 248 ALA A CA 1
ATOM 2033 C C . ALA A 1 248 ? -14.308 -24.006 34.667 1.00 95.25 248 ALA A C 1
ATOM 2035 O O . ALA A 1 248 ? -14.530 -24.397 35.811 1.00 95.25 248 ALA A O 1
ATOM 2036 N N . ALA A 1 249 ? -14.512 -22.730 34.326 1.00 94.19 249 ALA A N 1
ATOM 2037 C CA . ALA A 1 249 ? -15.078 -21.744 35.245 1.00 94.19 249 ALA A CA 1
ATOM 2038 C C . ALA A 1 249 ? -16.532 -22.076 35.621 1.00 94.19 249 ALA A C 1
ATOM 2040 O O . ALA A 1 249 ? -16.893 -21.996 36.796 1.00 94.19 249 ALA A O 1
ATOM 2041 N N . ARG A 1 250 ? -17.349 -22.500 34.646 1.00 94.56 250 ARG A N 1
ATOM 2042 C CA . ARG A 1 250 ? -18.726 -22.955 34.871 1.00 94.56 250 ARG A CA 1
ATOM 2043 C C . ARG A 1 250 ? -18.770 -24.179 35.779 1.00 94.56 250 ARG A C 1
ATOM 2045 O O . ARG A 1 250 ? -19.559 -24.179 36.715 1.00 94.56 250 ARG A O 1
ATOM 2052 N N . GLU A 1 251 ? -17.935 -25.184 35.536 1.00 94.62 251 GLU A N 1
ATOM 2053 C CA . GLU A 1 251 ? -17.864 -26.392 36.368 1.00 94.62 251 GLU A CA 1
ATOM 2054 C C . GLU A 1 251 ? -17.483 -26.052 37.812 1.00 94.62 251 GLU A C 1
ATOM 2056 O O . GLU A 1 251 ? -18.143 -26.505 38.745 1.00 94.62 251 GLU A O 1
ATOM 2061 N N . ARG A 1 252 ? -16.486 -25.177 38.018 1.00 94.62 252 ARG A N 1
ATOM 2062 C CA . ARG A 1 252 ? -16.130 -24.685 39.361 1.00 94.62 252 ARG A CA 1
ATOM 2063 C C . ARG A 1 252 ? -17.299 -23.973 40.035 1.00 94.62 252 ARG A C 1
ATOM 2065 O O . ARG A 1 252 ? -17.565 -24.234 41.203 1.00 94.62 252 ARG A O 1
ATOM 2072 N N . ALA A 1 253 ? -17.990 -23.087 39.318 1.00 91.94 253 ALA A N 1
ATOM 2073 C CA . ALA A 1 253 ? -19.139 -22.361 39.853 1.00 91.94 253 ALA A CA 1
ATOM 2074 C C . ALA A 1 253 ? -20.298 -23.308 40.203 1.00 91.94 253 ALA A C 1
ATOM 2076 O O . ALA A 1 253 ? -20.870 -23.189 41.281 1.00 91.94 253 ALA A O 1
ATOM 2077 N N . GLN A 1 254 ? -20.597 -24.285 39.341 1.00 94.62 254 GLN A N 1
ATOM 2078 C CA . GLN A 1 254 ? -21.616 -25.308 39.588 1.00 94.62 254 GLN A CA 1
ATOM 2079 C C . GLN A 1 254 ? -21.279 -26.159 40.811 1.00 94.62 254 GLN A C 1
ATOM 2081 O O . GLN A 1 254 ? -22.142 -26.372 41.657 1.00 94.62 254 GLN A O 1
ATOM 2086 N N . LEU A 1 255 ? -20.024 -26.593 40.943 1.00 95.12 255 LEU A N 1
ATOM 2087 C CA . LEU A 1 255 ? -19.574 -27.353 42.105 1.00 95.12 255 LEU A CA 1
ATOM 2088 C C . LEU A 1 255 ? -19.684 -26.511 43.384 1.00 95.12 255 LEU A C 1
ATOM 2090 O O . LEU A 1 255 ? -20.130 -27.008 44.415 1.00 95.12 255 LEU A O 1
ATOM 2094 N N . HIS A 1 256 ? -19.368 -25.215 43.308 1.00 93.75 256 HIS A N 1
ATOM 2095 C CA . HIS A 1 256 ? -19.512 -24.297 44.435 1.00 93.75 256 HIS A CA 1
ATOM 2096 C C . HIS A 1 256 ? -20.978 -24.075 44.840 1.00 93.75 256 HIS A C 1
ATOM 2098 O O . HIS A 1 256 ? -21.298 -24.137 46.031 1.00 93.75 256 HIS A O 1
ATOM 2104 N N . CYS A 1 257 ? -21.878 -23.890 43.868 1.00 92.12 257 CYS A N 1
ATOM 2105 C CA . CYS A 1 257 ? -23.321 -23.834 44.101 1.00 92.12 257 CYS A CA 1
ATOM 2106 C C . CYS A 1 257 ? -23.824 -25.127 44.745 1.00 92.12 257 CYS A C 1
ATOM 2108 O O . CYS A 1 257 ? -24.420 -25.050 45.811 1.00 92.12 257 CYS A O 1
ATOM 2110 N N . ALA A 1 258 ? -23.483 -26.297 44.199 1.00 92.88 258 ALA A N 1
ATOM 2111 C CA . ALA A 1 258 ? -23.889 -27.589 44.753 1.00 92.88 258 ALA A CA 1
ATOM 2112 C C . ALA A 1 258 ? -23.392 -27.794 46.196 1.00 92.88 258 ALA A C 1
ATOM 2114 O O . ALA A 1 258 ? -24.138 -28.252 47.057 1.00 92.88 258 ALA A O 1
ATOM 2115 N N . THR A 1 259 ? -22.146 -27.408 46.504 1.00 93.94 259 THR A N 1
ATOM 2116 C CA . THR A 1 259 ? -21.641 -27.474 47.890 1.00 93.94 259 THR A CA 1
ATOM 2117 C C . THR A 1 259 ? -22.374 -26.518 48.829 1.00 93.94 259 THR A C 1
ATOM 2119 O O . THR A 1 259 ? -22.644 -26.874 49.976 1.00 93.94 259 THR A O 1
ATOM 2122 N N . SER A 1 260 ? -22.724 -25.321 48.351 1.00 87.88 260 SER A N 1
ATOM 2123 C CA . SER A 1 260 ? -23.460 -24.321 49.129 1.00 87.88 260 SER A CA 1
ATOM 2124 C C . SER A 1 260 ? -24.921 -24.728 49.340 1.00 87.88 260 SER A C 1
ATOM 2126 O O . SER A 1 260 ? -25.433 -24.561 50.442 1.00 87.88 260 SER A O 1
ATOM 2128 N N . GLU A 1 261 ? -25.567 -25.316 48.330 1.00 88.56 261 GLU A N 1
ATOM 2129 C CA . GLU A 1 261 ? -26.895 -25.936 48.419 1.00 88.56 261 GLU A CA 1
ATOM 2130 C C . GLU A 1 261 ? -26.886 -27.085 49.429 1.00 88.56 261 GLU A C 1
ATOM 2132 O O . GLU A 1 261 ? -27.691 -27.086 50.354 1.00 88.56 261 GLU A O 1
ATOM 2137 N N . HIS A 1 262 ? -25.903 -27.990 49.363 1.00 91.06 262 HIS A N 1
ATOM 2138 C CA . HIS A 1 262 ? -25.777 -29.077 50.336 1.00 91.06 262 HIS A CA 1
ATOM 2139 C C . HIS A 1 262 ? -25.557 -28.573 51.776 1.00 91.06 262 HIS A C 1
ATOM 2141 O O . HIS A 1 262 ? -26.106 -29.126 52.738 1.00 91.06 262 HIS A O 1
ATOM 2147 N N . ALA A 1 263 ? -24.765 -27.509 51.945 1.00 88.69 263 ALA A N 1
ATOM 2148 C CA . ALA A 1 263 ? -24.566 -26.864 53.240 1.00 88.69 263 ALA A CA 1
ATOM 2149 C C . ALA A 1 263 ? -25.860 -26.208 53.750 1.00 88.69 263 ALA A C 1
ATOM 2151 O O . ALA A 1 263 ? -26.207 -26.377 54.921 1.00 88.69 263 ALA A O 1
ATOM 2152 N N . LEU A 1 264 ? -26.594 -25.511 52.877 1.00 85.75 264 LEU A N 1
ATOM 2153 C CA . LEU A 1 264 ? -27.898 -24.919 53.176 1.00 85.75 264 LEU A CA 1
ATOM 2154 C C . LEU A 1 264 ? -28.914 -25.986 53.582 1.00 85.75 264 LEU A C 1
ATOM 2156 O O . LEU A 1 264 ? -29.505 -25.864 54.651 1.00 85.75 264 LEU A O 1
ATOM 2160 N N . ASP A 1 265 ? -29.056 -27.064 52.816 1.00 84.69 265 ASP A N 1
ATOM 2161 C CA . ASP A 1 265 ? -29.958 -28.176 53.131 1.00 84.69 265 ASP A CA 1
ATOM 2162 C C . ASP A 1 265 ? -29.620 -28.818 54.477 1.00 84.69 265 ASP A C 1
ATOM 2164 O O . ASP A 1 265 ? -30.503 -29.148 55.274 1.00 84.69 265 ASP A O 1
ATOM 2168 N N . THR A 1 266 ? -28.326 -28.960 54.772 1.00 88.12 266 THR A N 1
ATOM 2169 C CA . THR A 1 266 ? -27.874 -29.489 56.059 1.00 88.12 266 THR A CA 1
ATOM 2170 C C . THR A 1 266 ? -28.234 -28.560 57.209 1.00 88.12 266 THR A C 1
ATOM 2172 O O . THR A 1 266 ? -28.770 -29.030 58.213 1.00 88.12 266 THR A O 1
ATOM 2175 N N . LEU A 1 267 ? -27.999 -27.255 57.068 1.00 84.12 267 LEU A N 1
ATOM 2176 C CA . LEU A 1 267 ? -28.385 -26.263 58.072 1.00 84.12 267 LEU A CA 1
ATOM 2177 C C . LEU A 1 267 ? -29.902 -26.229 58.274 1.00 84.12 267 LEU A C 1
ATOM 2179 O O . LEU A 1 267 ? -30.364 -26.248 59.411 1.00 84.12 267 LEU A O 1
ATOM 2183 N N . LEU A 1 268 ? -30.682 -26.247 57.194 1.00 79.94 268 LEU A N 1
ATOM 2184 C CA . LEU A 1 268 ? -32.145 -26.232 57.236 1.00 79.94 268 LEU A CA 1
ATOM 2185 C C . LEU A 1 268 ? -32.711 -27.468 57.937 1.00 79.94 268 LEU A C 1
ATOM 2187 O O . LEU A 1 268 ? -33.620 -27.354 58.761 1.00 79.94 268 LEU A O 1
ATOM 2191 N N . ARG A 1 269 ? -32.133 -28.644 57.676 1.00 81.81 269 ARG A N 1
ATOM 2192 C CA . ARG A 1 269 ? -32.480 -29.878 58.384 1.00 81.81 269 ARG A CA 1
ATOM 2193 C C . ARG A 1 269 ? -32.118 -29.808 59.869 1.00 81.81 269 ARG A C 1
ATOM 2195 O O . ARG A 1 269 ? -32.954 -30.161 60.691 1.00 81.81 269 ARG A O 1
ATOM 2202 N N . ARG A 1 270 ? -30.940 -29.286 60.233 1.00 82.12 270 ARG A N 1
ATOM 2203 C CA . ARG A 1 270 ? -30.558 -29.096 61.647 1.00 82.12 270 ARG A CA 1
ATOM 2204 C C . ARG A 1 270 ? -31.467 -28.108 62.377 1.00 82.12 270 ARG A C 1
ATOM 2206 O O . ARG A 1 270 ? -31.856 -28.375 63.506 1.00 82.12 270 ARG A O 1
ATOM 2213 N N . VAL A 1 271 ? -31.845 -27.001 61.738 1.00 78.50 271 VAL A N 1
ATOM 2214 C CA . VAL A 1 271 ? -32.807 -26.035 62.298 1.00 78.50 271 VAL A CA 1
ATOM 2215 C C . VAL A 1 271 ? -34.170 -26.694 62.517 1.00 78.50 271 VAL A C 1
ATOM 2217 O O . VAL A 1 271 ? -34.794 -26.470 63.551 1.00 78.50 271 VAL A O 1
ATOM 2220 N N . ARG A 1 272 ? -34.613 -27.549 61.587 1.00 72.94 272 ARG A N 1
ATOM 2221 C CA . ARG A 1 272 ? -35.853 -28.324 61.731 1.00 72.94 272 ARG A CA 1
ATOM 2222 C C . ARG A 1 272 ? -35.782 -29.323 62.891 1.00 72.94 272 ARG A C 1
ATOM 2224 O O . ARG A 1 272 ? -36.724 -29.385 63.672 1.00 72.94 272 ARG A O 1
ATOM 2231 N N . GLU A 1 273 ? -34.681 -30.065 63.022 1.00 77.81 273 GLU A N 1
ATOM 2232 C CA . GLU A 1 273 ? -34.437 -30.991 64.143 1.00 77.81 273 GLU A CA 1
ATOM 2233 C C . GLU A 1 273 ? -34.453 -30.251 65.494 1.00 77.81 273 GLU A C 1
ATOM 2235 O O . GLU A 1 273 ? -35.133 -30.678 66.425 1.00 77.81 273 GLU A O 1
ATOM 2240 N N . LEU A 1 274 ? -33.781 -29.097 65.585 1.00 75.81 274 LEU A N 1
ATOM 2241 C CA . LEU A 1 274 ? -33.785 -28.236 66.775 1.00 75.81 274 LEU A CA 1
ATOM 2242 C C . LEU A 1 274 ? -35.191 -27.728 67.118 1.00 75.81 274 LEU A C 1
ATOM 2244 O O . LEU A 1 274 ? -35.622 -27.844 68.263 1.00 75.81 274 LEU A O 1
ATOM 2248 N N . ALA A 1 275 ? -35.933 -27.223 66.130 1.00 69.31 275 ALA A N 1
ATOM 2249 C CA . ALA A 1 275 ? -37.299 -26.737 66.329 1.00 69.31 275 ALA A CA 1
ATOM 2250 C C . ALA A 1 275 ? -38.256 -27.840 66.818 1.00 69.31 275 ALA A C 1
ATOM 2252 O O . ALA A 1 275 ? -39.127 -27.569 67.644 1.00 69.31 275 ALA A O 1
ATOM 2253 N N . GLN A 1 276 ? -38.076 -29.082 66.349 1.00 72.94 276 GLN A N 1
ATOM 2254 C CA . GLN A 1 276 ? -38.819 -30.247 66.842 1.00 72.94 276 GLN A CA 1
ATOM 2255 C C . GLN A 1 276 ? -38.415 -30.616 68.276 1.00 72.94 276 GLN A C 1
ATOM 2257 O O . GLN A 1 276 ? -39.288 -30.888 69.094 1.00 72.94 276 GLN A O 1
ATOM 2262 N N . SER A 1 277 ? -37.118 -30.576 68.604 1.00 73.31 277 SER A N 1
ATOM 2263 C CA . SER A 1 277 ? -36.617 -30.904 69.949 1.00 73.31 277 SER A CA 1
ATOM 2264 C C . SER A 1 277 ? -37.011 -29.891 71.030 1.00 73.31 277 SER A C 1
ATOM 2266 O O . SER A 1 277 ? -37.106 -30.248 72.198 1.00 73.31 277 SER A O 1
ATOM 2268 N N . CYS A 1 278 ? -37.257 -28.635 70.651 1.00 68.00 278 CYS A N 1
ATOM 2269 C CA . CYS A 1 278 ? -37.649 -27.567 71.570 1.00 68.00 278 CYS A CA 1
ATOM 2270 C C . CYS A 1 278 ? -39.174 -27.409 71.716 1.00 68.00 278 CYS A C 1
ATOM 2272 O O . CYS A 1 278 ? -39.605 -26.408 72.285 1.00 68.00 278 CYS A O 1
ATOM 2274 N N . GLU A 1 279 ? -39.979 -28.341 71.179 1.00 63.72 279 GLU A N 1
ATOM 2275 C CA . GLU A 1 279 ? -41.454 -28.317 71.228 1.00 63.72 279 GLU A CA 1
ATOM 2276 C C . GLU A 1 279 ? -42.030 -26.932 70.868 1.00 63.72 279 GLU A C 1
ATOM 2278 O O . GLU A 1 279 ? -42.806 -26.323 71.606 1.00 63.72 279 GLU A O 1
ATOM 2283 N N . CYS A 1 280 ? -41.582 -26.372 69.740 1.00 61.88 280 CYS A N 1
ATOM 2284 C CA . CYS A 1 280 ? -42.072 -25.080 69.264 1.00 61.88 280 CYS A CA 1
ATOM 2285 C C . CYS A 1 280 ? -43.527 -25.220 68.773 1.00 61.88 280 CYS A C 1
ATOM 2287 O O . CYS A 1 280 ? -43.793 -25.936 67.808 1.00 61.88 280 CYS A O 1
ATOM 2289 N N . GLU A 1 281 ? -44.468 -24.493 69.384 1.00 54.56 281 GLU A N 1
ATOM 2290 C CA . GLU A 1 281 ? -45.918 -24.544 69.101 1.00 54.56 281 GLU A CA 1
ATOM 2291 C C . GLU A 1 281 ? -46.333 -24.049 67.693 1.00 54.56 281 GLU A C 1
ATOM 2293 O O . GLU A 1 281 ? -47.516 -23.934 67.391 1.00 54.56 281 GLU A O 1
ATOM 2298 N N . SER A 1 282 ? -45.395 -23.774 66.780 1.00 54.97 282 SER A N 1
ATOM 2299 C CA . SER A 1 282 ? -45.666 -23.185 65.456 1.00 54.97 282 SER A CA 1
ATOM 2300 C C . SER A 1 282 ? -46.153 -24.180 64.385 1.00 54.97 282 SER A C 1
ATOM 2302 O O . SER A 1 282 ? -46.436 -23.785 63.249 1.00 54.97 282 SER A O 1
ATOM 2304 N N . LEU A 1 283 ? -46.337 -25.457 64.741 1.00 54.03 283 LEU A N 1
ATOM 2305 C CA . LEU A 1 283 ? -46.913 -26.514 63.891 1.00 54.03 283 LEU A CA 1
ATOM 2306 C C . LEU A 1 283 ? -48.263 -26.158 63.212 1.00 54.03 283 LEU A C 1
ATOM 2308 O O . LEU A 1 283 ? -48.455 -26.571 62.064 1.00 54.03 283 LEU A O 1
ATOM 2312 N N . PRO A 1 284 ? -49.191 -25.388 63.822 1.00 55.66 284 PRO A N 1
ATOM 2313 C CA . PRO A 1 284 ? -50.454 -25.008 63.181 1.00 55.66 284 PRO A CA 1
ATOM 2314 C C . PRO A 1 284 ? -50.293 -23.980 62.050 1.00 55.66 284 PRO A C 1
ATOM 2316 O O . PRO A 1 284 ? -51.008 -24.061 61.053 1.00 55.66 284 PRO A O 1
ATOM 2319 N N . LEU A 1 285 ? -49.332 -23.052 62.151 1.00 53.22 285 LEU A N 1
ATOM 2320 C CA . LEU A 1 285 ? -49.078 -22.040 61.111 1.00 53.22 285 LEU A CA 1
ATOM 2321 C C . LEU A 1 285 ? -48.446 -22.652 59.853 1.00 53.22 285 LEU A C 1
ATOM 2323 O O . LEU A 1 285 ? -48.711 -22.200 58.743 1.00 53.22 285 LEU A O 1
ATOM 2327 N N . LEU A 1 286 ? -47.679 -23.733 60.007 1.00 53.56 286 LEU A N 1
ATOM 2328 C CA . LEU A 1 286 ? -47.082 -24.486 58.899 1.00 53.56 286 LEU A CA 1
ATOM 2329 C C . LEU A 1 286 ? -48.106 -25.217 58.023 1.00 53.56 286 LEU A C 1
ATOM 2331 O O . LEU A 1 286 ? -47.878 -25.360 56.824 1.00 53.56 286 LEU A O 1
ATOM 2335 N N . LYS A 1 287 ? -49.255 -25.628 58.578 1.00 52.81 287 LYS A N 1
ATOM 2336 C CA . LYS A 1 287 ? -50.360 -26.215 57.795 1.00 52.81 287 LYS A CA 1
ATOM 2337 C C . LYS A 1 287 ? -51.084 -25.191 56.915 1.00 52.81 287 LYS A C 1
ATOM 2339 O O . LYS A 1 287 ? -51.704 -25.585 55.933 1.00 52.81 287 LYS A O 1
ATOM 2344 N N . LEU A 1 288 ? -50.999 -23.901 57.244 1.00 50.59 288 LEU A N 1
ATOM 2345 C CA . LEU A 1 288 ? -51.702 -22.831 56.530 1.00 50.59 288 LEU A CA 1
ATOM 2346 C C . LEU A 1 288 ? -50.919 -22.296 55.317 1.00 50.59 288 LEU A C 1
ATOM 2348 O O . LEU A 1 288 ? -51.507 -21.675 54.439 1.00 50.59 288 LEU A O 1
ATOM 2352 N N . VAL A 1 289 ? -49.606 -22.549 55.245 1.00 55.19 289 VAL A N 1
ATOM 2353 C CA . VAL A 1 289 ? -48.725 -21.999 54.193 1.00 55.19 289 VAL A CA 1
ATOM 2354 C C . VAL A 1 289 ? -48.688 -22.858 52.918 1.00 55.19 289 VAL A C 1
ATOM 2356 O O . VAL A 1 289 ? -48.070 -22.458 51.940 1.00 55.19 289 VAL A O 1
ATOM 2359 N N . GLY A 1 290 ? -49.425 -23.975 52.860 1.00 43.88 290 GLY A N 1
ATOM 2360 C CA . GLY A 1 290 ? -49.838 -24.576 51.583 1.00 43.88 290 GLY A CA 1
ATOM 2361 C C . GLY A 1 290 ? -48.699 -24.826 50.588 1.00 43.88 290 GLY A C 1
ATOM 2362 O O . GLY A 1 290 ? -48.733 -24.352 49.459 1.00 43.88 290 GLY A O 1
ATOM 2363 N N . GLY A 1 291 ? -47.685 -25.567 51.009 1.00 43.59 291 GLY A N 1
ATOM 2364 C CA . GLY A 1 291 ? -46.637 -26.100 50.150 1.00 43.59 291 GLY A CA 1
ATOM 2365 C C . GLY A 1 291 ? -45.963 -27.231 50.904 1.00 43.59 291 GLY A C 1
ATOM 2366 O O . GLY A 1 291 ? -45.918 -27.189 52.133 1.00 43.59 291 GLY A O 1
ATOM 2367 N N . ALA A 1 292 ? -45.511 -28.266 50.198 1.00 40.78 292 ALA A N 1
ATOM 2368 C CA . ALA A 1 292 ? -44.769 -29.374 50.791 1.00 40.78 292 ALA A CA 1
ATOM 2369 C C . ALA A 1 292 ? -43.672 -28.858 51.744 1.00 40.78 292 ALA A C 1
ATOM 2371 O O . ALA A 1 292 ? -43.237 -27.713 51.630 1.00 40.78 292 ALA A O 1
ATOM 2372 N N . LEU A 1 293 ? -43.239 -29.700 52.689 1.00 50.31 293 LEU A N 1
ATOM 2373 C CA . LEU A 1 293 ? -42.160 -29.464 53.666 1.00 50.31 293 LEU A CA 1
ATOM 2374 C C . LEU A 1 293 ? -40.772 -29.190 53.022 1.00 50.31 293 LEU A C 1
ATOM 2376 O O . LEU A 1 293 ? -39.725 -29.558 53.563 1.00 50.31 293 LEU A O 1
ATOM 2380 N N . ASP A 1 294 ? -40.737 -28.528 51.878 1.00 49.06 294 ASP A N 1
ATOM 2381 C CA . ASP A 1 294 ? -39.557 -28.176 51.130 1.00 49.06 294 ASP A CA 1
ATOM 2382 C C . ASP A 1 294 ? -39.031 -26.876 51.717 1.00 49.06 294 ASP A C 1
ATOM 2384 O O . ASP A 1 294 ? -39.723 -25.861 51.840 1.00 49.06 294 ASP A O 1
A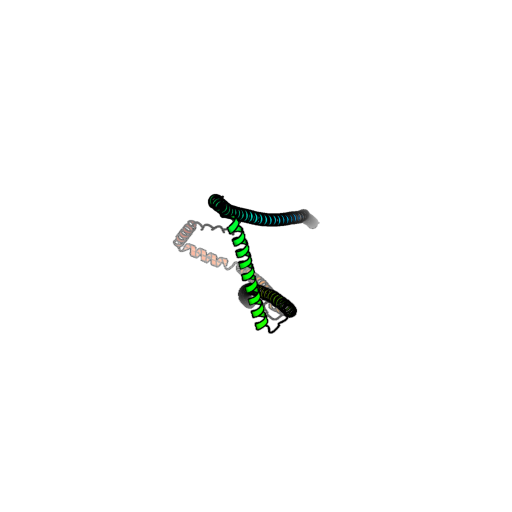TOM 2388 N N . ALA A 1 295 ? -37.801 -26.968 52.200 1.00 52.38 295 ALA A N 1
ATOM 2389 C CA . ALA A 1 295 ? -37.147 -25.978 53.023 1.00 52.38 295 ALA A CA 1
ATOM 2390 C C . ALA A 1 295 ? -36.866 -24.686 52.232 1.00 52.38 295 ALA A C 1
ATOM 2392 O O . ALA A 1 295 ? -35.748 -24.411 51.816 1.00 52.38 295 ALA A O 1
ATOM 2393 N N . SER A 1 296 ? -37.886 -23.858 52.021 1.00 58.22 296 SER A N 1
ATOM 2394 C CA . SER A 1 296 ? -37.715 -22.515 51.474 1.00 58.22 296 SER A CA 1
ATOM 2395 C C . SER A 1 296 ? -37.146 -21.580 52.544 1.00 58.22 296 SER A C 1
ATOM 2397 O O . SER A 1 296 ? -37.494 -21.681 53.724 1.00 58.22 296 SER A O 1
ATOM 2399 N N . ALA A 1 297 ? -36.308 -20.617 52.149 1.00 60.31 297 ALA A N 1
ATOM 2400 C CA . ALA A 1 297 ? -35.698 -19.632 53.049 1.00 60.31 297 ALA A CA 1
ATOM 2401 C C . ALA A 1 297 ? -36.723 -18.832 53.887 1.00 60.31 297 ALA A C 1
ATOM 2403 O O . ALA A 1 297 ? -36.384 -18.309 54.950 1.00 60.31 297 ALA A O 1
ATOM 2404 N N . SER A 1 298 ? -37.978 -18.731 53.434 1.00 60.22 298 SER A N 1
ATOM 2405 C CA . SER A 1 298 ? -39.089 -18.156 54.206 1.00 60.22 298 SER A CA 1
ATOM 2406 C C . SER A 1 298 ? -39.517 -19.044 55.380 1.00 60.22 298 SER A C 1
ATOM 2408 O O . SER A 1 298 ? -39.710 -18.533 56.481 1.00 60.22 298 SER A O 1
ATOM 2410 N N . SER A 1 299 ? -39.590 -20.362 55.177 1.00 62.22 299 SER A N 1
ATOM 2411 C CA . SER A 1 299 ? -39.929 -21.336 56.224 1.00 62.22 299 SER A CA 1
ATOM 2412 C C . SER A 1 299 ? -38.851 -21.403 57.314 1.00 62.22 299 SER A C 1
ATOM 2414 O O . SER A 1 299 ? -39.164 -21.413 58.501 1.00 62.22 299 SER A O 1
ATOM 2416 N N . ALA A 1 300 ? -37.575 -21.328 56.926 1.00 66.88 300 ALA A N 1
ATOM 2417 C CA . ALA A 1 300 ? -36.430 -21.340 57.837 1.00 66.88 300 ALA A CA 1
ATOM 2418 C C . ALA A 1 300 ? -36.408 -20.149 58.803 1.00 66.88 300 ALA A C 1
ATOM 2420 O O . ALA A 1 300 ? -36.139 -20.307 59.992 1.00 66.88 300 ALA A O 1
ATOM 2421 N N . ARG A 1 301 ? -36.716 -18.950 58.289 1.00 71.62 301 ARG A N 1
ATOM 2422 C CA . ARG A 1 301 ? -36.812 -17.734 59.104 1.00 71.62 301 ARG A CA 1
ATOM 2423 C C . ARG A 1 301 ? -37.902 -17.855 60.161 1.00 71.62 301 ARG A C 1
ATOM 2425 O O . ARG A 1 301 ? -37.646 -17.518 61.308 1.00 71.62 301 ARG A O 1
ATOM 2432 N N . LEU A 1 302 ? -39.068 -18.387 59.795 1.00 70.31 302 LEU A N 1
ATOM 2433 C CA . LEU A 1 302 ? -40.168 -18.599 60.737 1.00 70.31 302 LEU A CA 1
ATOM 2434 C C . LEU A 1 302 ? -39.775 -19.574 61.859 1.00 70.31 302 LEU A C 1
ATOM 2436 O O . LEU A 1 302 ? -40.012 -19.262 63.025 1.00 70.31 302 LEU A O 1
ATOM 2440 N N . TYR A 1 303 ? -39.102 -20.688 61.535 1.00 71.19 303 TYR A N 1
ATOM 2441 C CA . TYR A 1 303 ? -38.575 -21.613 62.548 1.00 71.19 303 TYR A CA 1
ATOM 2442 C C . TYR A 1 303 ? -37.592 -20.932 63.508 1.00 71.19 303 TYR A C 1
ATOM 2444 O O . TYR A 1 303 ? -37.722 -21.087 64.722 1.00 71.19 303 TYR A O 1
ATOM 2452 N N . LEU A 1 304 ? -36.649 -20.142 62.986 1.00 74.62 304 LEU A N 1
ATOM 2453 C CA . LEU A 1 304 ? -35.671 -19.415 63.801 1.00 74.62 304 LEU A CA 1
ATOM 2454 C C . LEU A 1 304 ? -36.326 -18.364 64.704 1.00 74.62 304 LEU A C 1
ATOM 2456 O O . LEU A 1 304 ? -35.990 -18.296 65.879 1.00 74.62 304 LEU A O 1
ATOM 2460 N N . THR A 1 305 ? -37.300 -17.595 64.208 1.00 76.38 305 THR A N 1
ATOM 2461 C CA . THR A 1 305 ? -38.028 -16.618 65.035 1.00 76.38 305 THR A CA 1
ATOM 2462 C C . THR A 1 305 ? -38.829 -17.302 66.147 1.00 76.38 305 THR A C 1
ATOM 2464 O O . THR A 1 305 ? -38.857 -16.807 67.272 1.00 76.38 305 THR A O 1
ATOM 2467 N N . SER A 1 306 ? -39.436 -18.464 65.874 1.00 72.31 306 SER A N 1
ATOM 2468 C CA . SER A 1 306 ? -40.129 -19.239 66.913 1.00 72.31 306 SER A CA 1
ATOM 2469 C C . SER A 1 306 ? -39.173 -19.862 67.937 1.00 72.31 306 SER A C 1
ATOM 2471 O O . SER A 1 306 ? -39.461 -19.828 69.132 1.00 72.31 306 SER A O 1
ATOM 2473 N N . LEU A 1 307 ? -38.008 -20.353 67.496 1.00 73.31 307 LEU A N 1
ATOM 2474 C CA . LEU A 1 307 ? -36.939 -20.825 68.380 1.00 73.31 307 LEU A CA 1
ATOM 2475 C C . LEU A 1 307 ? -36.405 -19.692 69.261 1.00 73.31 307 LEU A C 1
ATOM 2477 O O . LEU A 1 307 ? -36.192 -19.899 70.450 1.00 73.31 307 LEU A O 1
ATOM 2481 N N . GLU A 1 308 ? -36.225 -18.488 68.713 1.00 78.00 308 GLU A N 1
ATOM 2482 C CA . GLU A 1 308 ? -35.818 -17.310 69.486 1.00 78.00 308 GLU A CA 1
ATOM 2483 C C . GLU A 1 308 ? -36.844 -16.931 70.557 1.00 78.00 308 GLU A C 1
ATOM 2485 O O . GLU A 1 308 ? -36.449 -16.580 71.668 1.00 78.00 308 GLU A O 1
ATOM 2490 N N . HIS A 1 309 ? -38.142 -16.999 70.251 1.00 75.75 309 HIS A N 1
ATOM 2491 C CA . HIS A 1 309 ? -39.198 -16.722 71.226 1.00 75.75 309 HIS A CA 1
ATOM 2492 C C . HIS A 1 309 ? -39.190 -17.746 72.364 1.00 75.75 309 HIS A C 1
ATOM 2494 O O . HIS A 1 309 ? -39.112 -17.365 73.529 1.00 75.75 309 HIS A O 1
ATOM 2500 N N . ARG A 1 310 ? -39.157 -19.042 72.025 1.00 72.81 310 ARG A N 1
ATOM 2501 C CA . ARG A 1 310 ? -39.055 -20.142 72.997 1.00 72.81 310 ARG A CA 1
ATOM 2502 C C . ARG A 1 310 ? -37.791 -20.045 73.849 1.00 72.81 310 ARG A C 1
ATOM 2504 O O . ARG A 1 310 ? -37.857 -20.261 75.054 1.00 72.81 310 ARG A O 1
ATOM 2511 N N . LEU A 1 311 ? -36.646 -19.715 73.246 1.00 73.75 311 LEU A N 1
ATOM 2512 C CA . LEU A 1 311 ? -35.394 -19.506 73.976 1.00 73.75 311 LEU A CA 1
ATOM 2513 C C . LEU A 1 311 ? -35.517 -18.338 74.954 1.00 73.75 311 LEU A C 1
ATOM 2515 O O . LEU A 1 311 ? -35.118 -18.487 76.105 1.00 73.75 311 LEU A O 1
ATOM 2519 N N . ARG A 1 312 ? -36.103 -17.209 74.535 1.00 78.12 312 ARG A N 1
ATOM 2520 C CA . ARG A 1 312 ? -36.367 -16.074 75.434 1.00 78.12 312 ARG A CA 1
ATOM 2521 C C . ARG A 1 312 ? -37.276 -16.479 76.590 1.00 78.12 312 ARG A C 1
ATOM 2523 O O . ARG A 1 312 ? -36.901 -16.229 77.722 1.00 78.12 312 ARG A O 1
ATOM 2530 N N . GLU A 1 313 ? -38.365 -17.202 76.335 1.00 74.44 313 GLU A N 1
ATOM 2531 C CA . GLU A 1 313 ? -39.251 -17.714 77.391 1.00 74.44 313 GLU A CA 1
ATOM 2532 C C . GLU A 1 313 ? -38.528 -18.649 78.363 1.00 74.44 313 GLU A C 1
ATOM 2534 O O . GLU A 1 313 ? -38.672 -18.505 79.572 1.00 74.44 313 GLU A O 1
ATOM 2539 N N . THR A 1 314 ? -37.709 -19.585 77.870 1.00 69.62 314 THR A N 1
ATOM 2540 C CA . THR A 1 314 ? -36.928 -20.468 78.754 1.00 69.62 314 THR A CA 1
ATOM 2541 C C . THR A 1 314 ? -35.868 -19.708 79.547 1.00 69.62 314 THR A C 1
ATOM 2543 O O . THR A 1 314 ? -35.649 -20.011 80.713 1.00 69.62 314 THR A O 1
ATOM 2546 N N . VAL A 1 315 ? -35.232 -18.694 78.954 1.00 73.06 315 VAL A N 1
ATOM 2547 C CA . VAL A 1 315 ? -34.275 -17.825 79.651 1.00 73.06 315 VAL A CA 1
ATOM 2548 C C . VAL A 1 315 ? -34.986 -16.971 80.696 1.00 73.06 315 VAL A C 1
ATOM 2550 O O . VAL A 1 315 ? -34.446 -16.774 81.778 1.00 73.06 315 VAL A O 1
ATOM 2553 N N . ASP A 1 316 ? -36.188 -16.486 80.404 1.00 70.31 316 ASP A N 1
ATOM 2554 C CA . ASP A 1 316 ? -36.988 -15.713 81.345 1.00 70.31 316 ASP A CA 1
ATOM 2555 C C . ASP A 1 316 ? -37.517 -16.603 82.483 1.00 70.31 316 ASP A C 1
ATOM 2557 O O . ASP A 1 316 ? -37.482 -16.179 83.633 1.00 70.31 316 ASP A O 1
ATOM 2561 N N . LEU A 1 317 ? -37.873 -17.866 82.216 1.00 66.94 317 LEU A N 1
ATOM 2562 C CA . LEU A 1 317 ? -38.179 -18.870 83.246 1.00 66.94 317 LEU A CA 1
ATOM 2563 C C . LEU A 1 317 ? -36.964 -19.175 84.136 1.00 66.94 317 LEU A C 1
ATOM 2565 O O . LEU A 1 317 ? -37.090 -19.162 85.355 1.00 66.94 317 LEU A O 1
ATOM 2569 N N . ILE A 1 318 ? -35.772 -19.358 83.559 1.00 64.31 318 ILE A N 1
ATOM 2570 C CA . ILE A 1 318 ? -34.534 -19.567 84.332 1.00 64.31 318 ILE A CA 1
ATOM 2571 C C . ILE A 1 318 ? -34.189 -18.322 85.165 1.00 64.31 318 ILE A C 1
ATOM 2573 O O . ILE A 1 318 ? -33.784 -18.441 86.318 1.00 64.31 318 ILE A O 1
ATOM 2577 N N . LYS A 1 319 ? -34.392 -17.114 84.627 1.00 58.91 319 LYS A N 1
ATOM 2578 C CA . LYS A 1 319 ? -34.225 -15.864 85.385 1.00 58.91 319 LYS A CA 1
ATOM 2579 C C . LYS A 1 319 ? -35.250 -15.708 86.508 1.00 58.91 319 LYS A C 1
ATOM 2581 O O . LYS A 1 319 ? -34.939 -15.054 87.496 1.00 58.91 319 LYS A O 1
ATOM 2586 N N . MET A 1 320 ? -36.451 -16.271 86.374 1.00 54.78 320 MET A N 1
ATOM 2587 C CA . MET A 1 320 ? -37.430 -16.341 87.465 1.00 54.78 320 MET A CA 1
ATOM 2588 C C . MET A 1 320 ? -37.043 -17.403 88.510 1.00 54.78 320 MET A C 1
ATOM 2590 O O . MET A 1 320 ? -37.261 -17.173 89.696 1.00 54.78 320 MET A O 1
ATOM 2594 N N . ASP A 1 321 ? -36.393 -18.503 88.110 1.00 48.47 321 ASP A N 1
ATOM 2595 C CA . ASP A 1 321 ? -35.870 -19.529 89.027 1.00 48.47 321 ASP A CA 1
ATOM 2596 C C . ASP A 1 321 ? -34.608 -19.084 89.795 1.00 48.47 321 ASP A C 1
ATOM 2598 O O . ASP A 1 321 ? -34.423 -19.478 90.948 1.00 48.47 321 ASP A O 1
ATOM 2602 N N . GLU A 1 322 ? -33.773 -18.199 89.234 1.00 47.81 322 GLU A N 1
ATOM 2603 C CA . GLU A 1 322 ? -32.686 -17.538 89.983 1.00 47.81 322 GLU A CA 1
ATOM 2604 C C . GLU A 1 322 ? -33.207 -16.533 91.034 1.00 47.81 322 GLU A C 1
ATOM 2606 O O . GLU A 1 322 ? -32.479 -16.165 91.958 1.00 47.81 322 GLU A O 1
ATOM 2611 N N . VAL A 1 323 ? -34.487 -16.142 90.964 1.00 48.66 323 VAL A N 1
ATOM 2612 C CA . VAL A 1 323 ? -35.188 -15.332 91.978 1.00 48.66 323 VAL A CA 1
ATOM 2613 C C . VAL A 1 323 ? -36.041 -16.235 92.886 1.00 48.66 323 VAL A C 1
ATOM 2615 O O . VAL A 1 323 ? -37.148 -15.893 93.284 1.00 48.66 323 VAL A O 1
ATOM 2618 N N . ASN A 1 324 ? -35.517 -17.401 93.277 1.00 41.75 324 ASN A N 1
ATOM 2619 C CA . ASN A 1 324 ? -36.016 -18.147 94.434 1.00 41.75 324 ASN A CA 1
ATOM 2620 C C . ASN A 1 324 ? -35.146 -17.830 95.673 1.00 41.75 324 ASN A C 1
ATOM 2622 O O . ASN A 1 324 ? -34.015 -18.316 95.775 1.00 41.75 324 ASN A O 1
ATOM 2626 N N . PRO A 1 325 ? -35.642 -17.066 96.670 1.00 50.22 325 PRO A N 1
ATOM 2627 C CA . PRO A 1 325 ? -34.848 -16.594 97.815 1.00 50.22 325 PRO A CA 1
ATOM 2628 C C . PRO A 1 325 ? -34.421 -17.692 98.811 1.00 50.22 325 PRO A C 1
ATOM 2630 O O . PRO A 1 325 ? -33.826 -17.387 99.842 1.00 50.22 325 PRO A O 1
ATOM 2633 N N . LEU A 1 326 ? -34.690 -18.972 98.529 1.00 49.50 326 LEU A N 1
ATOM 2634 C CA . LEU A 1 326 ? -34.367 -20.089 99.423 1.00 49.50 326 LEU A CA 1
ATOM 2635 C C . LEU A 1 326 ? -33.063 -20.826 99.070 1.00 49.50 326 LEU A C 1
ATOM 2637 O O . LEU A 1 326 ? -32.509 -21.489 99.944 1.00 49.50 326 LEU A O 1
ATOM 2641 N N . GLN A 1 327 ? -32.515 -20.680 97.855 1.00 44.78 327 GLN A N 1
ATOM 2642 C CA . GLN A 1 327 ? -31.227 -21.307 97.501 1.00 44.78 327 GLN A CA 1
ATOM 2643 C C . GLN A 1 327 ? -30.002 -20.412 97.761 1.00 44.78 327 GLN A C 1
ATOM 2645 O O . GLN A 1 327 ? -28.899 -20.928 97.952 1.00 44.78 327 GLN A O 1
ATOM 2650 N N . LEU A 1 328 ? -30.184 -19.089 97.882 1.00 48.50 328 LEU A N 1
ATOM 2651 C CA . LEU A 1 328 ? -29.086 -18.152 98.162 1.00 48.50 328 LEU A CA 1
ATOM 2652 C C . LEU A 1 328 ? -28.491 -18.328 99.576 1.00 48.50 328 LEU A C 1
ATOM 2654 O O . LEU A 1 328 ? -27.299 -18.104 99.778 1.00 48.50 328 LEU A O 1
ATOM 2658 N N . ASN A 1 329 ? -29.286 -18.806 100.541 1.00 51.72 329 ASN A N 1
ATOM 2659 C CA . ASN A 1 329 ? -28.835 -19.006 101.923 1.00 51.72 329 ASN A CA 1
ATOM 2660 C C . ASN A 1 329 ? -27.973 -20.267 102.105 1.00 51.72 329 ASN A C 1
ATOM 2662 O O . ASN A 1 329 ? -27.088 -20.282 102.960 1.00 51.72 329 ASN A O 1
ATOM 2666 N N . LEU A 1 330 ? -28.176 -21.308 101.288 1.00 49.50 330 LEU A N 1
ATOM 2667 C CA . LEU A 1 330 ? -27.408 -22.552 101.404 1.00 49.50 330 LEU A CA 1
ATOM 2668 C C . LEU A 1 330 ? -26.002 -22.407 100.795 1.00 49.50 330 LEU A C 1
ATOM 2670 O O . LEU A 1 330 ? -25.027 -22.901 101.359 1.00 49.50 330 LEU A O 1
ATOM 2674 N N . VAL A 1 331 ? -25.876 -21.667 99.686 1.00 53.28 331 VAL A N 1
ATOM 2675 C CA . VAL A 1 331 ? -24.581 -21.400 99.032 1.00 53.28 331 VAL A CA 1
ATOM 2676 C C . VAL A 1 331 ? -23.741 -20.398 99.839 1.00 53.28 331 VAL A C 1
ATOM 2678 O O . VAL A 1 331 ? -22.527 -20.574 99.948 1.00 53.28 331 VAL A O 1
ATOM 2681 N N . ALA A 1 332 ? -24.370 -19.408 100.487 1.00 53.59 332 ALA A N 1
ATOM 2682 C CA . ALA A 1 332 ? -23.682 -18.480 101.388 1.00 53.59 332 ALA A CA 1
ATOM 2683 C C . ALA A 1 332 ? -23.138 -19.179 102.653 1.00 53.59 332 ALA A C 1
ATOM 2685 O O . ALA A 1 332 ? -21.976 -18.971 103.006 1.00 53.59 332 ALA A O 1
ATOM 2686 N N . MET A 1 333 ? -23.910 -20.089 103.270 1.00 52.09 333 MET A N 1
ATOM 2687 C CA . MET A 1 333 ? -23.447 -20.873 104.430 1.00 52.09 333 MET A CA 1
ATOM 2688 C C . MET A 1 333 ? -22.286 -21.820 104.093 1.00 52.09 333 MET A C 1
ATOM 2690 O O . MET A 1 333 ? -21.342 -21.941 104.873 1.00 52.09 333 MET A O 1
ATOM 2694 N N . ILE A 1 334 ? -22.315 -22.477 102.928 1.00 54.66 334 ILE A N 1
ATOM 2695 C CA . ILE A 1 334 ? -21.228 -23.380 102.507 1.00 54.66 334 ILE A CA 1
ATOM 2696 C C . ILE A 1 334 ? -19.959 -22.581 102.156 1.00 54.66 334 ILE A C 1
ATOM 2698 O O . ILE A 1 334 ? -18.848 -23.046 102.426 1.00 54.66 334 ILE A O 1
ATOM 2702 N N . SER A 1 335 ? -20.103 -21.357 101.634 1.00 52.22 335 SER A N 1
ATOM 2703 C CA . SER A 1 335 ? -18.970 -20.475 101.332 1.00 52.22 335 SER A CA 1
ATOM 2704 C C . SER A 1 335 ? -18.285 -19.924 102.590 1.00 52.22 335 SER A C 1
ATOM 2706 O O . SER A 1 335 ? -17.058 -19.852 102.606 1.00 52.22 335 SER A O 1
ATOM 2708 N N . GLU A 1 336 ? -19.027 -19.580 103.650 1.00 54.19 336 GLU A N 1
ATOM 2709 C CA . GLU A 1 336 ? -18.434 -19.101 104.913 1.00 54.19 336 GLU A CA 1
ATOM 2710 C C . GLU A 1 336 ? -17.705 -20.219 105.675 1.00 54.19 336 GLU A C 1
ATOM 2712 O O . GLU A 1 336 ? -16.626 -19.998 106.239 1.00 54.19 336 GLU A O 1
ATOM 2717 N N . MET A 1 337 ? -18.233 -21.447 105.615 1.00 51.84 337 MET A N 1
ATOM 2718 C CA . MET A 1 337 ? -17.642 -22.614 106.272 1.00 51.84 337 MET A CA 1
ATOM 2719 C C . MET A 1 337 ? -16.339 -23.082 105.593 1.00 51.84 337 MET A C 1
ATOM 2721 O O . MET A 1 337 ? -15.419 -23.534 106.273 1.00 51.84 337 MET A O 1
ATOM 2725 N N . TYR A 1 338 ? -16.203 -22.914 104.270 1.00 49.88 338 TYR A N 1
ATOM 2726 C CA . TYR A 1 338 ? -14.965 -23.236 103.541 1.00 49.88 338 TYR A CA 1
ATOM 2727 C C . TYR A 1 338 ? -13.859 -22.176 103.695 1.00 49.88 338 TYR A C 1
ATOM 2729 O O . TYR A 1 338 ? -12.676 -22.498 103.563 1.00 49.88 338 TYR A O 1
ATOM 2737 N N . THR A 1 339 ? -14.200 -20.923 104.019 1.00 54.03 339 THR A N 1
ATOM 2738 C CA . THR A 1 339 ? -13.209 -19.847 104.217 1.00 54.03 339 THR A CA 1
ATOM 2739 C C . THR A 1 339 ? -12.473 -19.877 105.559 1.00 54.03 339 THR A C 1
ATOM 2741 O O . THR A 1 339 ? -11.445 -19.209 105.683 1.00 54.03 339 THR A O 1
ATOM 2744 N N . SER A 1 340 ? -12.925 -20.658 106.547 1.00 54.91 340 SER A N 1
ATOM 2745 C CA . SER A 1 340 ? -12.280 -20.729 107.869 1.00 54.91 340 SER A CA 1
ATOM 2746 C C . SER A 1 340 ? -11.252 -21.863 108.022 1.00 54.91 340 SER A C 1
ATOM 2748 O O . SER A 1 340 ? -10.472 -21.840 108.972 1.00 54.91 340 SER A O 1
ATOM 2750 N N . VAL A 1 341 ? -11.189 -22.827 107.088 1.00 55.00 341 VAL A N 1
ATOM 2751 C CA . VAL A 1 341 ? -10.463 -24.096 107.319 1.00 55.00 341 VAL A CA 1
ATOM 2752 C C . VAL A 1 341 ? -9.045 -24.170 106.730 1.00 55.00 341 VAL A C 1
ATOM 2754 O O . VAL A 1 341 ? -8.296 -25.057 107.119 1.00 55.00 341 VAL A O 1
ATOM 2757 N N . CYS A 1 342 ? -8.566 -23.255 105.878 1.00 50.50 342 CYS A N 1
ATOM 2758 C CA . CYS A 1 342 ? -7.177 -23.363 105.386 1.00 50.50 342 CYS A CA 1
ATOM 2759 C C . CYS A 1 342 ? -6.514 -22.019 105.027 1.00 50.50 342 CYS A C 1
ATOM 2761 O O . CYS A 1 342 ? -6.713 -21.514 103.918 1.00 50.50 342 CYS A O 1
ATOM 2763 N N . PRO A 1 343 ? -5.616 -21.473 105.876 1.00 57.50 343 PRO A N 1
ATOM 2764 C CA . PRO A 1 343 ? -4.834 -20.276 105.544 1.00 57.50 343 PRO A CA 1
ATOM 2765 C C . PRO A 1 343 ? -3.850 -20.475 104.371 1.00 57.50 343 PRO A C 1
ATOM 2767 O O . PRO A 1 343 ? -3.348 -19.501 103.812 1.00 57.50 343 PRO A O 1
ATOM 2770 N N . SER A 1 344 ? -3.615 -21.720 103.939 1.00 57.03 344 SER A N 1
ATOM 2771 C CA . SER A 1 344 ? -2.696 -22.059 102.842 1.00 57.03 344 SER A CA 1
ATOM 2772 C C . SER A 1 344 ? -3.224 -21.681 101.444 1.00 57.03 344 SER A C 1
ATOM 2774 O O . SER A 1 344 ? -2.450 -21.267 100.582 1.00 57.03 344 SER A O 1
ATOM 2776 N N . VAL A 1 345 ? -4.544 -21.710 101.213 1.00 54.94 345 VAL A N 1
ATOM 2777 C CA . VAL A 1 345 ? -5.128 -21.450 99.876 1.00 54.94 345 VAL A CA 1
ATOM 2778 C C . VAL A 1 345 ? -5.148 -19.951 99.537 1.00 54.94 345 VAL A C 1
ATOM 2780 O O . VAL A 1 345 ? -4.974 -19.563 98.379 1.00 54.94 345 VAL A O 1
ATOM 2783 N N . ARG A 1 346 ? -5.251 -19.079 100.552 1.00 58.00 346 ARG A N 1
ATOM 2784 C CA . ARG A 1 346 ? -5.233 -17.615 100.377 1.00 58.00 346 ARG A CA 1
ATOM 2785 C C . ARG A 1 346 ? -3.883 -17.107 99.856 1.00 58.00 346 ARG A C 1
ATOM 2787 O O . ARG A 1 346 ? -3.856 -16.244 98.983 1.00 58.00 346 ARG A O 1
ATOM 2794 N N . GLN A 1 347 ? -2.776 -17.695 100.319 1.00 59.66 347 GLN A N 1
ATOM 2795 C CA . GLN A 1 347 ? -1.426 -17.352 99.847 1.00 59.66 347 GLN A CA 1
ATOM 2796 C C . GLN A 1 347 ? -1.167 -17.783 98.396 1.00 59.66 347 GLN A C 1
ATOM 2798 O O . GLN A 1 347 ? -0.444 -17.094 97.674 1.00 59.66 347 GLN A O 1
ATOM 2803 N N . VAL A 1 348 ? -1.763 -18.889 97.942 1.00 58.75 348 VAL A N 1
ATOM 2804 C CA . VAL A 1 348 ? -1.590 -19.382 96.563 1.00 58.75 348 VAL A CA 1
ATOM 2805 C C . VAL A 1 348 ? -2.358 -18.510 95.565 1.00 58.75 348 VAL A C 1
ATOM 2807 O O . VAL A 1 348 ? -1.823 -18.166 94.510 1.00 58.75 348 VAL A O 1
ATOM 2810 N N . LEU A 1 349 ? -3.569 -18.070 95.917 1.00 56.22 349 LEU A N 1
ATOM 2811 C CA . LEU A 1 349 ? -4.384 -17.201 95.061 1.00 56.22 349 LEU A CA 1
ATOM 2812 C C . LEU A 1 349 ? -3.813 -15.777 94.938 1.00 56.22 349 LEU A C 1
ATOM 2814 O O . LEU A 1 349 ? -3.860 -15.200 93.851 1.00 56.22 349 LEU A O 1
ATOM 2818 N N . GLN A 1 350 ? -3.195 -15.235 95.995 1.00 60.16 350 GLN A N 1
ATOM 2819 C CA . GLN A 1 350 ? -2.494 -13.943 95.930 1.00 60.16 350 GLN A CA 1
ATOM 2820 C C . GLN A 1 350 ? -1.254 -13.994 95.024 1.00 60.16 350 GLN A C 1
ATOM 2822 O O . GLN A 1 350 ? -1.077 -13.119 94.177 1.00 60.16 350 GLN A O 1
ATOM 2827 N N . ARG A 1 351 ? -0.455 -15.069 95.099 1.00 58.38 351 ARG A N 1
ATOM 2828 C CA . ARG A 1 351 ? 0.718 -15.253 94.223 1.00 58.38 351 ARG A CA 1
ATOM 2829 C C . ARG A 1 351 ? 0.344 -15.421 92.748 1.00 58.38 351 ARG A C 1
ATOM 2831 O O . ARG A 1 351 ? 1.053 -14.928 91.873 1.00 58.38 351 ARG A O 1
ATOM 2838 N N . HIS A 1 352 ? -0.783 -16.071 92.455 1.00 55.25 352 HIS A N 1
ATOM 2839 C CA . HIS A 1 352 ? -1.252 -16.234 91.077 1.00 55.25 352 HIS A CA 1
ATOM 2840 C C . HIS A 1 352 ? -1.815 -14.934 90.475 1.00 55.25 352 HIS A C 1
ATOM 2842 O O . HIS A 1 352 ? -1.651 -14.696 89.275 1.00 55.25 352 HIS A O 1
ATOM 2848 N N . ALA A 1 353 ? -2.436 -14.078 91.295 1.00 57.06 353 ALA A N 1
ATOM 2849 C CA . ALA A 1 353 ? -2.926 -12.764 90.879 1.00 57.06 353 ALA A CA 1
ATOM 2850 C C . ALA A 1 353 ? -1.774 -11.784 90.578 1.00 57.06 353 ALA A C 1
ATOM 2852 O O . ALA A 1 353 ? -1.810 -11.085 89.564 1.00 57.06 353 ALA A O 1
ATOM 2853 N N . GLU A 1 354 ? -0.709 -11.799 91.385 1.00 61.41 354 GLU A N 1
ATOM 2854 C CA . GLU A 1 354 ? 0.496 -10.984 91.161 1.00 61.41 354 GLU A CA 1
ATOM 2855 C C . GLU A 1 354 ? 1.289 -11.425 89.915 1.00 61.41 354 GLU A C 1
ATOM 2857 O O . GLU A 1 354 ? 1.821 -10.583 89.186 1.00 61.41 354 GLU A O 1
ATOM 2862 N N . ALA A 1 355 ? 1.308 -12.728 89.604 1.00 56.50 355 ALA A N 1
ATOM 2863 C CA . ALA A 1 355 ? 1.926 -13.259 88.385 1.00 56.50 355 ALA A CA 1
ATOM 2864 C C . ALA A 1 355 ? 1.173 -12.847 87.103 1.00 56.50 355 ALA A C 1
ATOM 2866 O O . ALA A 1 355 ? 1.789 -12.625 86.060 1.00 56.50 355 ALA A O 1
ATOM 2867 N N . LYS A 1 356 ? -0.155 -12.687 87.178 1.00 54.88 356 LYS A N 1
ATOM 2868 C CA . LYS A 1 356 ? -0.997 -12.300 86.034 1.00 54.88 356 LYS A CA 1
ATOM 2869 C C . LYS A 1 356 ? -0.882 -10.807 85.692 1.00 54.88 356 LYS A C 1
ATOM 2871 O O . LYS A 1 356 ? -1.013 -10.445 84.527 1.00 54.88 356 LYS A O 1
ATOM 2876 N N . ALA A 1 357 ? -0.551 -9.957 86.667 1.00 57.00 357 ALA A N 1
ATOM 2877 C CA . ALA A 1 357 ? -0.357 -8.516 86.472 1.00 57.00 357 ALA A CA 1
ATOM 2878 C C . ALA A 1 357 ? 0.991 -8.129 85.818 1.00 57.00 357 ALA A C 1
ATOM 2880 O O . ALA A 1 357 ? 1.135 -7.003 85.349 1.00 57.00 357 ALA A O 1
ATOM 2881 N N . ARG A 1 358 ? 1.979 -9.039 85.750 1.00 56.72 358 ARG A N 1
ATOM 2882 C CA . ARG A 1 358 ? 3.323 -8.767 85.187 1.00 56.72 358 ARG A CA 1
ATOM 2883 C C . ARG A 1 358 ? 3.505 -9.143 83.709 1.00 56.72 358 ARG A C 1
ATOM 2885 O O . ARG A 1 358 ? 4.611 -9.021 83.191 1.00 56.72 358 ARG A O 1
ATOM 2892 N N . THR A 1 359 ? 2.455 -9.579 83.011 1.00 55.56 359 THR A N 1
ATOM 2893 C CA . THR A 1 359 ? 2.541 -9.928 81.579 1.00 55.56 359 THR A CA 1
ATOM 2894 C C . THR A 1 359 ? 2.006 -8.787 80.700 1.00 55.56 359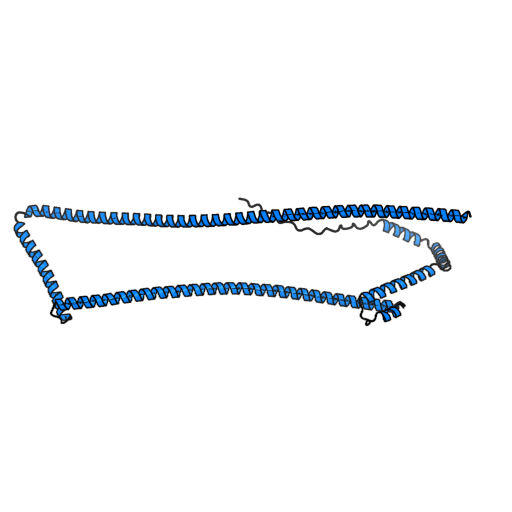 THR A C 1
ATOM 2896 O O . THR A 1 359 ? 0.826 -8.454 80.802 1.00 55.56 359 THR A O 1
ATOM 2899 N N . PRO A 1 360 ? 2.835 -8.142 79.853 1.00 58.78 360 PRO A N 1
ATOM 2900 C CA . PRO A 1 360 ? 2.354 -7.103 78.946 1.00 58.78 360 PRO A CA 1
ATOM 2901 C C . PRO A 1 360 ? 1.552 -7.717 77.780 1.00 58.78 360 PRO A C 1
ATOM 2903 O O . PRO A 1 360 ? 1.867 -8.824 77.333 1.00 58.78 360 PRO A O 1
ATOM 2906 N N . PRO A 1 361 ? 0.522 -7.023 77.257 1.00 59.28 361 PRO A N 1
ATOM 2907 C CA . PRO A 1 361 ? -0.308 -7.540 76.173 1.00 59.28 361 PRO A CA 1
ATOM 2908 C C . PRO A 1 361 ? 0.448 -7.564 74.829 1.00 59.28 361 PRO A C 1
ATOM 2910 O O . PRO A 1 361 ? 1.313 -6.718 74.588 1.00 59.28 361 PRO A O 1
ATOM 2913 N N . PRO A 1 362 ? 0.110 -8.490 73.910 1.00 49.12 362 PRO A N 1
ATOM 2914 C CA . PRO A 1 362 ? 0.735 -8.552 72.594 1.00 49.12 362 PRO A CA 1
ATOM 2915 C C . PRO A 1 362 ? 0.339 -7.341 71.735 1.00 49.12 362 PRO A C 1
ATOM 2917 O O . PRO A 1 362 ? -0.833 -6.969 71.639 1.00 49.12 362 PRO A O 1
ATOM 2920 N N . ALA A 1 363 ? 1.330 -6.738 71.076 1.00 49.91 363 ALA A N 1
ATOM 2921 C CA . ALA A 1 363 ? 1.144 -5.624 70.154 1.00 49.91 363 ALA A CA 1
ATOM 2922 C C . ALA A 1 363 ? 0.202 -6.004 68.994 1.00 49.91 363 ALA A C 1
ATOM 2924 O O . ALA A 1 363 ? 0.439 -6.965 68.257 1.00 49.91 363 ALA A O 1
ATOM 2925 N N . ARG A 1 364 ? -0.862 -5.214 68.796 1.00 47.94 364 ARG A N 1
ATOM 2926 C CA . ARG A 1 364 ? -1.741 -5.294 67.620 1.00 47.94 364 ARG A CA 1
ATOM 2927 C C . ARG A 1 364 ? -0.919 -5.048 66.349 1.00 47.94 364 ARG A C 1
ATOM 2929 O O . ARG A 1 364 ? -0.507 -3.922 66.085 1.00 47.94 364 ARG A O 1
ATOM 2936 N N . ARG A 1 365 ? -0.734 -6.081 65.519 1.00 46.19 365 ARG A N 1
ATOM 2937 C CA . ARG A 1 365 ? -0.307 -5.913 64.120 1.00 46.19 365 ARG A CA 1
ATOM 2938 C C . ARG A 1 365 ? -1.361 -5.085 63.378 1.00 46.19 365 ARG A C 1
ATOM 2940 O O . ARG A 1 365 ? -2.500 -5.519 63.216 1.00 46.19 365 ARG A O 1
ATOM 2947 N N . ALA A 1 366 ? -0.967 -3.897 62.930 1.00 44.09 366 ALA A N 1
ATOM 2948 C CA . ALA A 1 366 ? -1.743 -3.069 62.021 1.00 44.09 366 ALA A CA 1
ATOM 2949 C C . ALA A 1 366 ? -2.007 -3.829 60.708 1.00 44.09 366 ALA A C 1
ATOM 2951 O O . ALA A 1 366 ? -1.099 -4.420 60.119 1.00 44.09 366 ALA A O 1
ATOM 2952 N N . ARG A 1 367 ? -3.262 -3.815 60.249 1.00 44.75 367 ARG A N 1
ATOM 2953 C CA . ARG A 1 367 ? -3.643 -4.286 58.914 1.00 44.75 367 ARG A CA 1
ATOM 2954 C C . ARG A 1 367 ? -2.955 -3.398 57.870 1.00 44.75 367 ARG A C 1
ATOM 2956 O O . ARG A 1 367 ? -3.175 -2.191 57.855 1.00 44.75 367 ARG A O 1
ATOM 2963 N N . ARG A 1 368 ? -2.133 -3.993 57.000 1.00 42.56 368 ARG A N 1
ATOM 2964 C CA . ARG A 1 368 ? -1.670 -3.352 55.760 1.00 42.56 368 ARG A CA 1
ATOM 2965 C C . ARG A 1 368 ? -2.880 -3.081 54.858 1.00 42.56 368 ARG A C 1
ATOM 2967 O O . ARG A 1 368 ? -3.696 -3.975 54.647 1.00 42.56 368 ARG A O 1
ATOM 2974 N N . ALA A 1 369 ? -2.971 -1.860 54.339 1.00 50.44 369 ALA A N 1
ATOM 2975 C CA . ALA A 1 369 ? -3.892 -1.477 53.273 1.00 50.44 369 ALA A CA 1
ATOM 2976 C C . ALA A 1 369 ? -3.555 -2.213 51.956 1.00 50.44 369 ALA A C 1
ATOM 2978 O O . ALA A 1 369 ? -2.387 -2.559 51.743 1.00 50.44 369 ALA A O 1
ATOM 2979 N N . PRO A 1 370 ? -4.531 -2.445 51.059 1.00 50.00 370 PRO A N 1
ATOM 2980 C CA . PRO A 1 370 ? -4.258 -2.980 49.732 1.00 50.00 370 PRO A CA 1
ATOM 2981 C C . PRO A 1 370 ? -3.532 -1.933 48.873 1.00 50.00 370 PRO A C 1
ATOM 2983 O O . PRO A 1 370 ? -3.935 -0.773 48.797 1.00 50.00 370 PRO A O 1
ATOM 2986 N N . HIS A 1 371 ? -2.440 -2.358 48.240 1.00 50.09 371 HIS A N 1
ATOM 2987 C CA . HIS A 1 371 ? -1.676 -1.571 47.278 1.00 50.09 371 HIS A CA 1
ATOM 2988 C C . HIS A 1 371 ? -2.535 -1.201 46.059 1.00 50.09 371 HIS A C 1
ATOM 2990 O O . HIS A 1 371 ? -3.134 -2.068 45.427 1.00 50.09 371 HIS A O 1
ATOM 2996 N N . SER A 1 372 ? -2.543 0.082 45.700 1.00 52.31 372 SER A N 1
ATOM 2997 C CA . SER A 1 372 ? -2.940 0.564 44.377 1.00 52.31 372 SER A CA 1
ATOM 2998 C C . SER A 1 372 ? -1.866 0.221 43.326 1.00 52.31 372 SER A C 1
ATOM 3000 O O . SER A 1 372 ? -0.677 0.156 43.661 1.00 52.31 372 SER A O 1
ATOM 3002 N N . PRO A 1 373 ? -2.238 0.007 42.051 1.00 52.47 373 PRO A N 1
ATOM 3003 C CA . PRO A 1 373 ? -1.272 -0.210 40.978 1.00 52.47 373 PRO A CA 1
ATOM 3004 C C . PRO A 1 373 ? -0.534 1.094 40.625 1.00 52.47 373 PRO A C 1
ATOM 3006 O O . PRO A 1 373 ? -1.141 2.153 40.472 1.00 52.47 373 PRO A O 1
ATOM 3009 N N . ARG A 1 374 ? 0.798 1.010 40.498 1.00 52.97 374 ARG A N 1
ATOM 3010 C CA . ARG A 1 374 ? 1.670 2.091 40.000 1.00 52.97 374 ARG A CA 1
ATOM 3011 C C . ARG A 1 374 ? 1.456 2.321 38.493 1.00 52.97 374 ARG A C 1
ATOM 3013 O O . ARG A 1 374 ? 1.297 1.338 37.771 1.00 52.97 374 ARG A O 1
ATOM 3020 N N . PRO A 1 375 ? 1.567 3.564 37.989 1.00 56.09 375 PRO A N 1
ATOM 3021 C CA . PRO A 1 375 ? 1.729 3.815 36.560 1.00 56.09 375 PRO A CA 1
ATOM 3022 C C . PRO A 1 375 ? 3.163 3.471 36.097 1.00 56.09 375 PRO A C 1
ATOM 3024 O O . PRO A 1 375 ? 4.098 3.516 36.908 1.00 56.09 375 PRO A O 1
ATOM 3027 N N . PRO A 1 376 ? 3.369 3.133 34.810 1.00 53.62 376 PRO A N 1
ATOM 3028 C CA . PRO A 1 376 ? 4.693 2.839 34.272 1.00 53.62 376 PRO A CA 1
ATOM 3029 C C . PRO A 1 376 ? 5.575 4.095 34.218 1.00 53.62 376 PRO A C 1
ATOM 3031 O O . PRO A 1 376 ? 5.157 5.167 33.781 1.00 53.62 376 PRO A O 1
ATOM 3034 N N . ARG A 1 377 ? 6.822 3.937 34.675 1.00 45.34 377 ARG A N 1
ATOM 3035 C CA . ARG A 1 377 ? 7.907 4.921 34.566 1.00 45.34 377 ARG A CA 1
ATOM 3036 C C . ARG A 1 377 ? 8.321 5.051 33.099 1.00 45.34 377 ARG A C 1
ATOM 3038 O O . ARG A 1 377 ? 8.704 4.058 32.488 1.00 45.34 377 ARG A O 1
ATOM 3045 N N . ALA A 1 378 ? 8.301 6.275 32.578 1.00 43.78 378 ALA A N 1
ATOM 3046 C CA . ALA A 1 378 ? 8.986 6.630 31.343 1.00 43.78 378 ALA A CA 1
ATOM 3047 C C . ALA A 1 378 ? 10.493 6.367 31.500 1.00 43.78 378 ALA A C 1
ATOM 3049 O O . ALA A 1 378 ? 11.114 6.845 32.455 1.00 43.78 378 ALA A O 1
ATOM 3050 N N . MET A 1 379 ? 11.064 5.587 30.582 1.00 48.12 379 MET A N 1
ATOM 3051 C CA . MET A 1 379 ? 12.507 5.506 30.406 1.00 48.12 379 MET A CA 1
ATOM 3052 C C . MET A 1 379 ? 12.985 6.754 29.667 1.00 48.12 379 MET A C 1
ATOM 3054 O O . MET A 1 379 ? 12.511 7.067 28.578 1.00 48.12 379 MET A O 1
ATOM 3058 N N . LEU A 1 380 ? 13.935 7.443 30.293 1.00 47.59 380 LEU A N 1
ATOM 3059 C CA . LEU A 1 380 ? 14.857 8.356 29.637 1.00 47.59 380 LEU A CA 1
ATOM 3060 C C . LEU A 1 380 ? 15.697 7.547 28.644 1.00 47.59 380 LEU A C 1
ATOM 3062 O O . LEU A 1 380 ? 16.414 6.633 29.050 1.00 47.59 380 LEU A O 1
ATOM 3066 N N . ALA A 1 381 ? 15.600 7.889 27.363 1.00 46.59 381 ALA A N 1
ATOM 3067 C CA . ALA A 1 381 ? 16.606 7.539 26.377 1.00 46.59 381 ALA A CA 1
ATOM 3068 C C . ALA A 1 381 ? 17.648 8.662 26.350 1.00 46.59 381 ALA A C 1
ATOM 3070 O O . ALA A 1 381 ? 17.311 9.830 26.158 1.00 46.59 381 ALA A O 1
ATOM 3071 N N . HIS A 1 382 ? 18.900 8.280 26.579 1.00 46.22 382 HIS A N 1
ATOM 3072 C CA . HIS A 1 382 ? 20.069 9.034 26.160 1.00 46.22 382 HIS A CA 1
ATOM 3073 C C . HIS A 1 382 ? 20.144 9.031 24.626 1.00 46.22 382 HIS A C 1
ATOM 3075 O O . HIS A 1 382 ? 20.181 7.955 24.028 1.00 46.22 382 HIS A O 1
ATOM 3081 N N . ALA A 1 383 ? 20.206 10.222 24.036 1.00 45.47 383 ALA A N 1
ATOM 3082 C CA . ALA A 1 383 ? 20.945 10.557 22.822 1.00 45.47 383 ALA A CA 1
ATOM 3083 C C . ALA A 1 383 ? 21.257 12.055 22.885 1.00 45.47 383 ALA A C 1
ATOM 3085 O O . ALA A 1 383 ? 20.289 12.830 23.066 1.00 45.47 383 ALA A O 1
#

InterPro domains:
  IPR049258 ODAD1, central coiled coil region [PF21773] (15-290)
  IPR051876 Outer dynein arm-docking/Coiled-coil domain-containing protein [PTHR21694] (12-316)

Organism: Papilio xuthus (NCBI:txid66420)

Radius of gyration: 64.3 Å; chains: 1; bounding box: 123×53×180 Å

Sequence (383 aa):
MLKECASELTNQSMVAQLENRLDTAMKKFNAANSDNYTMRLQIDCLLRDRQFFNTMWRKQLRRLMAGKAQLLELVEQAIGAHELREESCARLHALREQAAQQYRKHCLEVRELQRQLEHSVKLEQFLRTKGTVRLTAADARAEARRQHRSELEAHAYNNHLNILDAIKEFTGEQELCRLRQEFTRREEENYALFNYVNELHAELTALADSVNQLNDAIDDEKAKHEARMYKQQDSVEALRGELAQLRAARERAQLHCATSEHALDTLLRRVRELAQSCECESLPLLKLVGGALDASASSARLYLTSLEHRLRETVDLIKMDEVNPLQLNLVAMISEMYTSVCPSVRQVLQRHAEAKARTPPPARRARRAPHSPRPPRAMLAHA

Foldseek 3Di:
DVVVVVVVVVVVVVVVVVVVVVVVVVVVVVVVVVVVVVVVVVVVVVVVVVVVVVVVVVVVVVVVVVVVVVVVVVVVVVVVVVVVVVVVVVVVVVVVVVVVVVVVVVVVVVVVVVVVVVVVVVVVVVCVVVVVVCVVPVVVVVVVVVVVVVVVVVVVVVVVVVVVVVVCVVVVPPDPVVVVVVVVVVVVVVVVVVVVVVVVVVVVVVVVVVVVVVVVVV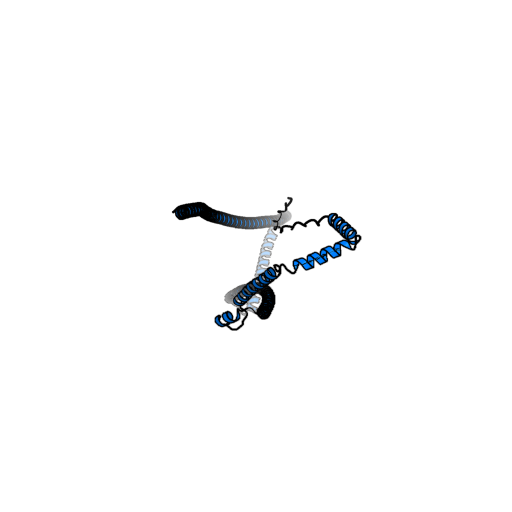VVVVVVVVVVVVVVVVVVVVVVVVVVVVVVVVVVVVVVVVVVVVVVVVVLVVLVVVLVVLVQPCVVVVVVVPDPPPRDPVVSVVSVVSVVVSVVVVVVVVVVVVPPPVVVVVVVVVVVVVVPPDPVVVVVVVVVVVVVVPDDDDDDDDDDDDDDDDDDDDDDDDD

pLDDT: mean 80.21, std 18.76, range [40.78, 98.56]

Secondary structure (DSSP, 8-state):
-HHHHHHHHHHHHHHHHHHHHHHHHHHHHHHHHHHHHHHHHHHHHHHHHHHHHHHHHHHHHHHHHHHHHHHHHHHHHHHHHHHHHHHHHHHHHHHHHHHHHHHHHHHHHHHHHHHHHHHHHHHHHHHHHHHHTTGGGSHHHHHHHHHHHHHHHHHHHHHHHHHHHHHHHHH----HHHHHHHHHHHHHHHHHHHHHHHHHHHHHHHHHHHHHHHHHHHHHHHHHHHHHHHHHHHHHHHHHHHHHHHHHHHHHHHHHHHHHHHHHHHHHHHHHHHHHHTT-TTHHHHHHS-S-S---HHHHHHHHHHHHHHHHHHHHHHHHHTT-TTTHHHHHHHHHHHHSS-HHHHHHHHHHHHHHTT-PPPP--PPPPPPPPPPPPPPPPP-